Protein AF-A0A2H5W3X8-F1 (afdb_monomer_lite)

Foldseek 3Di:
DKKFWFDDDLDIFIWAFPDDDPFWTFTAGPVRDTDTGGPVRTPFMGDDDPVCVVPVRVVLVVLLQVLLVVDDLVVLLVQVVVVVDFKDALQRSLCSRVNDDDDRSSSSSVVVNVSVDPLQWDDDPRITTGDDPVSSVVVVVVVVVVVVLVVLLVVLLVLVVCCVVCLPDDADPVNLVSLVLVLCLLQVNHDPSSVVSVVSSLVVHVVSVVPVLLCLVSSVVVVVDVDSVRSLCSNLLADQDDDPVQQVLLQPQDFDDQDDPPDDDDDDDDDDDDPAFDDGAAADDAAKEAEAAPPDQQAFWIKGWDADPQRKIKIKIWGFQLCVSDPPPDPQLVQLLSNQFWFDFQEDIRFSGPCSRRRPRRGLDAQDKTWTFMWMWMAHNVGDTDDIDTDTHIYHNHYYHYLVRLLVLCVDPVDPCNVVSVSLLVVLVVLQVVLVVLLAADQDDWDKRWHWAPPVDPDIDIDIFIGDCLGSSNSSVVSVQQVVQLVLFVVCVVLVQFAWWKAWDAFPDDDDPVLSDDNDDAQQSSVVCVVRTGDIAIDRDADHRNNRSGRIGARQRRVRGGSSNSQSSQQVVCCVRPVDGPDDSVRNVVSRVSSVSSVVSSVVSNVLSLLLSVLVVLVPDDQPDKFKWFFNADDPPQKTWIQGPRSRQIAIERDPDDDDGRDIFIWGWADRDSSVSYIYIYGDD

Radius of gyration: 37.57 Å; chains: 1; bounding box: 79×75×115 Å

Structure (mmCIF, N/CA/C/O backbone):
data_AF-A0A2H5W3X8-F1
#
_entry.id   AF-A0A2H5W3X8-F1
#
loop_
_atom_site.group_PDB
_atom_site.id
_atom_site.type_symbol
_atom_site.label_atom_id
_atom_site.label_alt_id
_atom_site.label_comp_id
_atom_site.label_asym_id
_atom_site.label_entity_id
_atom_site.label_seq_id
_atom_site.pdbx_PDB_ins_code
_atom_site.Cartn_x
_atom_site.Cartn_y
_atom_site.Cartn_z
_atom_site.occupancy
_atom_site.B_iso_or_equiv
_atom_site.auth_seq_id
_atom_site.auth_comp_id
_atom_site.auth_asym_id
_atom_site.auth_atom_id
_atom_site.pdbx_PDB_model_num
ATOM 1 N N . MET A 1 1 ? 32.406 -34.752 -63.158 1.00 73.56 1 MET A N 1
ATOM 2 C CA . MET A 1 1 ? 31.761 -34.712 -61.824 1.00 73.56 1 MET A CA 1
ATOM 3 C C . MET A 1 1 ? 30.709 -33.617 -61.873 1.00 73.56 1 MET A C 1
ATOM 5 O O . MET A 1 1 ? 31.057 -32.550 -62.342 1.00 73.56 1 MET A O 1
ATOM 9 N N . LYS A 1 2 ? 29.441 -33.866 -61.524 1.00 84.44 2 LYS A N 1
ATOM 10 C CA . LYS A 1 2 ? 28.376 -32.844 -61.610 1.00 84.44 2 LYS A CA 1
ATOM 11 C C . LYS A 1 2 ? 28.097 -32.241 -60.235 1.00 84.44 2 LYS A C 1
ATOM 13 O O . LYS A 1 2 ? 28.105 -32.981 -59.254 1.00 84.44 2 LYS A O 1
ATOM 18 N N . VAL A 1 3 ? 27.820 -30.942 -60.177 1.00 87.56 3 VAL A N 1
ATOM 19 C CA . VAL A 1 3 ? 27.371 -30.236 -58.963 1.00 87.56 3 VAL A CA 1
ATOM 20 C C . VAL A 1 3 ? 25.860 -30.051 -59.043 1.00 87.56 3 VAL A C 1
ATOM 22 O O . VAL A 1 3 ? 25.324 -29.886 -60.132 1.00 87.56 3 VAL A O 1
ATOM 25 N N . VAL A 1 4 ? 25.160 -30.095 -57.917 1.00 89.56 4 VAL A N 1
ATOM 26 C CA . VAL A 1 4 ? 23.710 -29.914 -57.834 1.00 89.56 4 VAL A CA 1
ATOM 27 C C . VAL A 1 4 ? 23.324 -28.963 -56.712 1.00 89.56 4 VAL A C 1
ATOM 29 O O . VAL A 1 4 ? 23.934 -28.987 -55.642 1.00 89.56 4 VAL A O 1
ATOM 32 N N . LEU A 1 5 ? 22.281 -28.166 -56.953 1.00 90.12 5 LEU A N 1
ATOM 33 C CA . LEU A 1 5 ? 21.549 -27.443 -55.915 1.00 90.12 5 LEU A CA 1
ATOM 34 C C . LEU A 1 5 ? 20.302 -28.253 -55.553 1.00 90.12 5 LEU A C 1
ATOM 36 O O . LEU A 1 5 ? 19.504 -28.599 -56.425 1.00 90.12 5 LEU A O 1
ATOM 40 N N . LEU A 1 6 ? 20.155 -28.579 -54.277 1.00 89.31 6 LEU A N 1
ATOM 41 C CA . LEU A 1 6 ? 19.095 -29.422 -53.738 1.00 89.31 6 LEU A CA 1
ATOM 42 C C . LEU A 1 6 ? 18.159 -28.597 -52.859 1.00 89.31 6 LEU A C 1
ATOM 44 O O . LEU A 1 6 ? 18.605 -27.708 -52.136 1.00 89.31 6 LEU A O 1
ATOM 48 N N . GLU A 1 7 ? 16.879 -28.947 -52.868 1.00 84.19 7 GLU A N 1
ATOM 49 C CA . GLU A 1 7 ? 15.898 -28.439 -51.911 1.00 84.19 7 GLU A CA 1
ATOM 50 C C . GLU A 1 7 ? 15.984 -29.205 -50.576 1.00 84.19 7 GLU A C 1
ATOM 52 O O . GLU A 1 7 ? 15.977 -30.444 -50.553 1.00 84.19 7 GLU A O 1
ATOM 57 N N . ASP A 1 8 ? 16.042 -28.477 -49.456 1.00 79.62 8 ASP A N 1
ATOM 58 C CA . ASP A 1 8 ? 16.150 -29.031 -48.104 1.00 79.62 8 ASP A CA 1
ATOM 59 C C . ASP A 1 8 ? 15.217 -28.334 -47.101 1.00 79.62 8 ASP A C 1
ATOM 61 O O . ASP A 1 8 ? 15.595 -27.371 -46.431 1.00 79.62 8 ASP A O 1
ATOM 65 N N . ARG A 1 9 ? 13.997 -28.875 -46.973 1.00 71.56 9 ARG A N 1
ATOM 66 C CA . ARG A 1 9 ? 12.899 -28.386 -46.113 1.00 71.56 9 ARG A CA 1
ATOM 67 C C . ARG A 1 9 ? 12.532 -26.923 -46.386 1.00 71.56 9 ARG A C 1
ATOM 69 O O . ARG A 1 9 ? 11.615 -26.692 -47.156 1.00 71.56 9 ARG A O 1
ATOM 76 N N . ASP A 1 10 ? 13.272 -25.999 -45.777 1.00 62.72 10 ASP A N 1
ATOM 77 C CA . ASP A 1 10 ? 13.076 -24.544 -45.816 1.00 62.72 10 ASP A CA 1
ATOM 78 C C . ASP A 1 10 ? 14.327 -23.800 -46.336 1.00 62.72 10 ASP A C 1
ATOM 80 O O . ASP A 1 10 ? 14.417 -22.577 -46.257 1.00 62.72 10 ASP A O 1
ATOM 84 N N . SER A 1 11 ? 15.334 -24.527 -46.836 1.00 78.62 11 SER A N 1
ATOM 85 C CA . SER A 1 11 ? 16.571 -23.960 -47.385 1.00 78.62 11 SER A CA 1
ATOM 86 C C . SER A 1 11 ? 17.076 -24.752 -48.597 1.00 78.62 11 SER A C 1
ATOM 88 O O . SER A 1 11 ? 16.447 -25.713 -49.043 1.00 78.62 11 SER A O 1
ATOM 90 N N . VAL A 1 12 ? 18.210 -24.337 -49.160 1.00 88.19 12 VAL A N 1
ATOM 91 C CA . VAL A 1 12 ? 18.863 -25.004 -50.293 1.00 88.19 12 VAL A CA 1
ATOM 92 C C . VAL A 1 12 ? 20.240 -25.511 -49.886 1.00 88.19 12 VAL A C 1
ATOM 94 O O . VAL A 1 12 ? 20.897 -24.927 -49.025 1.00 88.19 12 VAL A O 1
ATOM 97 N N . ARG A 1 13 ? 20.697 -26.594 -50.516 1.00 89.12 13 ARG A N 1
ATOM 98 C CA . ARG A 1 13 ? 21.991 -27.218 -50.214 1.00 89.12 13 ARG A CA 1
ATOM 99 C C . ARG A 1 13 ? 22.762 -27.560 -51.482 1.00 89.12 13 ARG A C 1
ATOM 101 O O . ARG A 1 13 ? 22.189 -28.093 -52.428 1.00 89.12 13 ARG A O 1
ATOM 108 N N . TRP A 1 14 ? 24.070 -27.322 -51.475 1.00 90.50 14 TRP A N 1
ATOM 109 C CA . TRP A 1 14 ? 24.971 -27.702 -52.562 1.00 90.50 14 TRP A CA 1
ATOM 110 C C . TRP A 1 14 ? 25.561 -29.096 -52.348 1.00 90.50 14 TRP A C 1
ATOM 112 O O . TRP A 1 14 ? 25.943 -29.457 -51.233 1.00 90.50 14 TRP A O 1
ATOM 122 N N . ALA A 1 15 ? 25.663 -29.883 -53.417 1.00 89.75 15 ALA A N 1
ATOM 123 C CA . ALA A 1 15 ? 26.292 -31.198 -53.369 1.00 89.75 15 ALA A CA 1
ATOM 124 C C . ALA A 1 15 ? 26.899 -31.598 -54.720 1.00 89.75 15 ALA A C 1
ATOM 126 O O . ALA A 1 15 ? 26.578 -31.026 -55.756 1.00 89.75 15 ALA A O 1
ATOM 127 N N . VAL A 1 16 ? 27.760 -32.612 -54.730 1.00 89.50 16 VAL A N 1
ATOM 128 C CA . VAL A 1 16 ? 28.288 -33.248 -55.947 1.00 89.50 16 VAL A CA 1
ATOM 129 C C . VAL A 1 16 ? 27.665 -34.620 -56.141 1.00 89.50 16 VAL A C 1
ATOM 131 O O . VAL A 1 16 ? 27.498 -35.367 -55.181 1.00 89.50 16 VAL A O 1
ATOM 134 N N . ILE A 1 17 ? 27.331 -34.973 -57.380 1.00 88.81 17 ILE A N 1
ATOM 135 C CA . ILE A 1 17 ? 26.823 -36.305 -57.715 1.00 88.81 17 ILE A CA 1
ATOM 136 C C . ILE A 1 17 ? 27.997 -37.287 -57.730 1.00 88.81 17 ILE A C 1
ATOM 138 O O . ILE A 1 17 ? 28.931 -37.133 -58.520 1.00 88.81 17 ILE A O 1
ATOM 142 N N . LEU A 1 18 ? 27.914 -38.304 -56.873 1.00 86.25 18 LEU A N 1
ATOM 143 C CA . LEU A 1 18 ? 28.833 -39.439 -56.831 1.00 86.25 18 LEU A CA 1
ATOM 144 C C . LEU A 1 18 ? 28.324 -40.606 -57.681 1.00 86.25 18 LEU A C 1
ATOM 146 O O . LEU A 1 18 ? 29.087 -41.180 -58.450 1.00 86.25 18 LEU A O 1
ATOM 150 N N . GLU A 1 19 ? 27.035 -40.941 -57.561 1.00 84.12 19 GLU A N 1
ATOM 151 C CA . GLU A 1 19 ? 26.380 -41.986 -58.359 1.00 84.12 19 GLU A CA 1
ATOM 152 C C . GLU A 1 19 ? 25.007 -41.505 -58.842 1.00 84.12 19 GLU A C 1
ATOM 154 O O . GLU A 1 19 ? 24.223 -40.937 -58.073 1.00 84.12 19 GLU A O 1
ATOM 159 N N . ASP A 1 20 ? 24.715 -41.755 -60.120 1.00 84.06 20 ASP A N 1
ATOM 160 C CA . ASP A 1 20 ? 23.470 -41.369 -60.781 1.00 84.06 20 ASP A CA 1
ATOM 161 C C . ASP A 1 20 ? 22.619 -42.620 -61.084 1.00 84.06 20 ASP A C 1
ATOM 163 O O . ASP A 1 20 ? 22.972 -43.432 -61.941 1.00 84.06 20 ASP A O 1
ATOM 167 N N . SER A 1 21 ? 21.505 -42.792 -60.360 1.00 80.25 21 SER A N 1
ATOM 168 C CA . SER A 1 21 ? 20.506 -43.838 -60.623 1.00 80.25 21 SER A CA 1
ATOM 169 C C . SER A 1 21 ? 19.179 -43.227 -61.094 1.00 80.25 21 SER A C 1
ATOM 171 O O . SER A 1 21 ? 18.899 -42.050 -60.859 1.00 80.25 21 SER A O 1
ATOM 173 N N . ARG A 1 22 ? 18.320 -44.034 -61.740 1.00 75.31 22 ARG A N 1
ATOM 174 C CA . ARG A 1 22 ? 17.067 -43.549 -62.360 1.00 75.31 22 ARG A CA 1
ATOM 175 C C . ARG A 1 22 ? 16.151 -42.772 -61.402 1.00 75.31 22 ARG A C 1
ATOM 177 O O . ARG A 1 22 ? 15.525 -41.816 -61.844 1.00 75.31 22 ARG A O 1
ATOM 184 N N . GLU A 1 23 ? 16.085 -43.138 -60.119 1.00 81.19 23 GLU A N 1
ATOM 185 C CA . GLU A 1 23 ? 15.163 -42.507 -59.152 1.00 81.19 23 GLU A CA 1
ATOM 186 C C . GLU A 1 23 ? 15.851 -41.731 -58.016 1.00 81.19 23 GLU A C 1
ATOM 188 O O . GLU A 1 23 ? 15.249 -40.831 -57.418 1.00 81.19 23 GLU A O 1
ATOM 193 N N . LYS A 1 24 ? 17.109 -42.054 -57.696 1.00 87.38 24 LYS A N 1
ATOM 194 C CA . LYS A 1 24 ? 17.864 -41.440 -56.593 1.00 87.38 24 LYS A CA 1
ATOM 195 C C . LYS A 1 24 ? 19.296 -41.123 -57.014 1.00 87.38 24 LYS A C 1
ATOM 197 O O . LYS A 1 24 ? 19.907 -41.870 -57.772 1.00 87.38 24 LYS A O 1
ATOM 202 N N . LEU A 1 25 ? 19.852 -40.053 -56.473 1.00 86.81 25 LEU A N 1
ATOM 203 C CA . LEU A 1 25 ? 21.252 -39.688 -56.642 1.00 86.81 25 LEU A CA 1
ATOM 204 C C . LEU A 1 25 ? 21.985 -39.930 -55.329 1.00 86.81 25 LEU A C 1
ATOM 206 O O . LEU A 1 25 ? 21.482 -39.553 -54.268 1.00 86.81 25 LEU A O 1
ATOM 210 N N . ARG A 1 26 ? 23.172 -40.530 -55.391 1.00 89.38 26 ARG A N 1
ATOM 211 C CA . ARG A 1 26 ? 24.108 -40.504 -54.268 1.00 89.38 26 ARG A CA 1
ATOM 212 C C . ARG A 1 26 ? 24.925 -39.236 -54.407 1.00 89.38 26 ARG A C 1
ATOM 214 O O . ARG A 1 26 ? 25.676 -39.088 -55.369 1.00 89.38 26 ARG A O 1
ATOM 221 N N . VAL A 1 27 ? 24.750 -38.321 -53.469 1.00 90.44 27 VAL A N 1
ATOM 222 C CA . VAL A 1 27 ? 25.400 -37.011 -53.484 1.00 90.44 27 VAL A CA 1
ATOM 223 C C . VAL A 1 27 ? 26.320 -36.863 -52.282 1.00 90.44 27 VAL A C 1
ATOM 225 O O . VAL A 1 27 ? 26.092 -37.508 -51.259 1.00 90.44 27 VAL A O 1
ATOM 228 N N . GLN A 1 28 ? 27.343 -36.023 -52.403 1.00 89.69 28 GLN A N 1
ATOM 229 C CA . GLN A 1 28 ? 28.211 -35.616 -51.301 1.00 89.69 28 GLN A CA 1
ATOM 230 C C . GLN A 1 28 ? 28.112 -34.109 -51.098 1.00 89.69 28 GLN A C 1
ATOM 232 O O . GLN A 1 28 ? 28.288 -33.357 -52.053 1.00 89.69 28 GLN A O 1
ATOM 237 N N . ASP A 1 29 ? 27.809 -33.671 -49.882 1.00 86.19 29 ASP A N 1
ATOM 238 C CA . ASP A 1 29 ? 27.716 -32.248 -49.562 1.00 86.19 29 ASP A CA 1
ATOM 239 C C . ASP A 1 29 ? 29.088 -31.603 -49.294 1.00 86.19 29 ASP A C 1
ATOM 241 O O . ASP A 1 29 ? 30.136 -32.255 -49.298 1.00 86.19 29 ASP A O 1
ATOM 245 N N . GLU A 1 30 ? 29.070 -30.295 -49.050 1.00 81.50 30 GLU A N 1
ATOM 246 C CA . GLU A 1 30 ? 30.238 -29.462 -48.731 1.00 81.50 30 GLU A CA 1
ATOM 247 C C . GLU A 1 30 ? 31.017 -29.906 -47.477 1.00 81.50 30 GLU A C 1
ATOM 249 O O . GLU A 1 30 ? 32.191 -29.575 -47.329 1.00 81.50 30 GLU A O 1
ATOM 254 N N . ARG A 1 31 ? 30.397 -30.689 -46.583 1.00 81.19 31 ARG A N 1
ATOM 255 C CA . ARG A 1 31 ? 31.027 -31.235 -45.366 1.00 81.19 31 ARG A CA 1
ATOM 256 C C . ARG A 1 31 ? 31.573 -32.646 -45.585 1.00 81.19 31 ARG A C 1
ATOM 258 O O . ARG A 1 31 ? 32.038 -33.282 -44.640 1.00 81.19 31 ARG A O 1
ATOM 265 N N . GLY A 1 32 ? 31.492 -33.148 -46.816 1.00 80.38 32 GLY A N 1
ATOM 266 C CA . GLY A 1 32 ? 31.902 -34.492 -47.190 1.00 80.38 32 GLY A CA 1
ATOM 267 C C . GLY A 1 32 ? 30.898 -35.584 -46.817 1.00 80.38 32 GLY A C 1
ATOM 268 O O . GLY A 1 32 ? 31.224 -36.765 -46.946 1.00 80.38 32 GLY A O 1
ATOM 269 N N . GLN A 1 33 ? 29.686 -35.236 -46.372 1.00 84.06 33 GLN A N 1
ATOM 270 C CA . GLN A 1 33 ? 28.675 -36.226 -46.007 1.00 84.06 33 GLN A CA 1
ATOM 271 C C . GLN A 1 33 ? 27.969 -36.756 -47.249 1.00 84.06 33 GLN A C 1
ATOM 273 O O . GLN A 1 33 ? 27.553 -35.991 -48.116 1.00 84.06 33 GLN A O 1
ATOM 278 N N . GLN A 1 34 ? 27.811 -38.079 -47.321 1.00 90.50 34 GLN A N 1
ATOM 279 C CA . GLN A 1 34 ? 27.170 -38.747 -48.449 1.00 90.50 34 GLN A CA 1
ATOM 280 C C . GLN A 1 34 ? 25.744 -39.170 -48.106 1.00 90.50 34 GLN A C 1
ATOM 282 O O . GLN A 1 34 ? 25.503 -39.774 -47.061 1.00 90.50 34 GLN A O 1
ATOM 287 N N . ALA A 1 35 ? 24.805 -38.905 -49.009 1.00 89.12 35 ALA A N 1
ATOM 288 C CA . ALA A 1 35 ? 23.408 -39.275 -48.832 1.00 89.12 35 ALA A CA 1
ATOM 289 C C . ALA A 1 35 ? 22.754 -39.680 -50.155 1.00 89.12 35 ALA A C 1
ATOM 291 O O . ALA A 1 35 ? 23.120 -39.202 -51.229 1.00 89.12 35 ALA A O 1
ATOM 292 N N . TRP A 1 36 ? 21.743 -40.545 -50.064 1.00 88.75 36 TRP A N 1
ATOM 293 C CA . TRP A 1 36 ? 20.849 -40.843 -51.179 1.00 88.75 36 TRP A CA 1
ATOM 294 C C . TRP A 1 36 ? 19.679 -39.861 -51.180 1.00 88.75 36 TRP A C 1
ATOM 296 O O . TRP A 1 36 ? 18.859 -39.866 -50.261 1.00 88.75 36 TRP A O 1
ATOM 306 N N . VAL A 1 37 ? 19.577 -39.049 -52.228 1.00 87.56 37 VAL A N 1
ATOM 307 C CA . VAL A 1 37 ? 18.541 -38.023 -52.382 1.00 87.56 37 VAL A CA 1
ATOM 308 C C . VAL A 1 37 ? 17.647 -38.378 -53.577 1.00 87.56 37 VAL A C 1
ATOM 310 O O . VAL A 1 37 ? 18.164 -38.719 -54.642 1.00 87.56 37 VAL A O 1
ATOM 313 N N . PRO A 1 38 ? 16.305 -38.343 -53.446 1.00 88.75 38 PRO A N 1
ATOM 314 C CA . PRO A 1 38 ? 15.405 -38.527 -54.583 1.00 88.75 38 PRO A CA 1
ATOM 315 C C . PRO A 1 38 ? 15.687 -37.500 -55.678 1.00 88.75 38 PRO A C 1
ATOM 317 O O . PRO A 1 38 ? 15.801 -36.313 -55.377 1.00 88.75 38 PRO A O 1
ATOM 320 N N . ARG A 1 39 ? 15.722 -37.926 -56.945 1.00 85.06 39 ARG A N 1
ATOM 321 C CA . ARG A 1 39 ? 16.065 -37.028 -58.061 1.00 85.06 39 ARG A CA 1
ATOM 322 C C . ARG A 1 39 ? 15.137 -35.809 -58.162 1.00 85.06 39 ARG A C 1
ATOM 324 O O . ARG A 1 39 ? 15.578 -34.734 -58.534 1.00 85.06 39 ARG A O 1
ATOM 331 N N . LYS A 1 40 ? 13.881 -35.950 -57.722 1.00 84.81 40 LYS A N 1
ATOM 332 C CA . LYS A 1 40 ? 12.885 -34.866 -57.638 1.00 84.81 40 LYS A CA 1
ATOM 333 C C . LYS A 1 40 ? 13.244 -33.696 -56.706 1.00 84.81 40 LYS A C 1
ATOM 335 O O . LYS A 1 40 ? 12.564 -32.686 -56.762 1.00 84.81 40 LYS A O 1
ATOM 340 N N . ARG A 1 41 ? 14.242 -33.839 -55.822 1.00 86.56 41 ARG A N 1
ATOM 341 C CA . ARG A 1 41 ? 14.723 -32.753 -54.940 1.00 86.56 41 ARG A CA 1
ATOM 342 C C . ARG A 1 41 ? 15.870 -31.944 -55.545 1.00 86.56 41 ARG A C 1
ATOM 344 O O . ARG A 1 41 ? 16.370 -31.025 -54.904 1.00 86.56 41 ARG A O 1
ATOM 351 N N . VAL A 1 42 ? 16.334 -32.318 -56.734 1.00 88.12 42 VAL A N 1
ATOM 352 C CA . VAL A 1 42 ? 17.354 -31.567 -57.462 1.00 88.12 42 VAL A CA 1
ATOM 353 C C . VAL A 1 42 ? 16.683 -30.381 -58.135 1.00 88.12 42 VAL A C 1
ATOM 355 O O . VAL A 1 42 ? 15.843 -30.572 -59.009 1.00 88.12 42 VAL A O 1
ATOM 358 N N . LEU A 1 43 ? 17.068 -29.174 -57.727 1.00 87.38 43 LEU A N 1
ATOM 359 C CA . LEU A 1 43 ? 16.595 -27.928 -58.323 1.00 87.38 43 LEU A CA 1
ATOM 360 C C . LEU A 1 43 ? 17.379 -27.620 -59.606 1.00 87.38 43 LEU A C 1
ATOM 362 O O . LEU A 1 43 ? 16.782 -27.344 -60.644 1.00 87.38 43 LEU A O 1
ATOM 366 N N . PHE A 1 44 ? 18.714 -27.728 -59.554 1.00 90.31 44 PHE A N 1
ATOM 367 C CA . PHE A 1 44 ? 19.606 -27.433 -60.685 1.00 90.31 44 PHE A CA 1
ATOM 368 C C . PHE A 1 44 ? 20.813 -28.383 -60.717 1.00 90.31 44 PHE A C 1
ATOM 370 O O . PHE A 1 44 ? 21.339 -28.741 -59.663 1.00 90.31 44 PHE A O 1
ATOM 377 N N . GLU A 1 45 ? 21.262 -28.774 -61.917 1.00 89.25 45 GLU A N 1
ATOM 378 C CA . GLU A 1 45 ? 22.511 -29.520 -62.151 1.00 89.25 45 GLU A CA 1
ATOM 379 C C . GLU A 1 45 ? 23.507 -28.650 -62.938 1.00 89.25 45 GLU A C 1
ATOM 381 O O . GLU A 1 45 ? 23.135 -28.019 -63.927 1.00 89.25 45 GLU A O 1
ATOM 386 N N . PHE A 1 46 ? 24.781 -28.681 -62.551 1.00 88.88 46 PHE A N 1
ATOM 387 C CA . PHE A 1 46 ? 25.871 -27.912 -63.149 1.00 88.88 46 PHE A CA 1
ATOM 388 C C . PHE A 1 46 ? 27.028 -28.828 -63.546 1.00 88.88 46 PHE A C 1
ATOM 390 O O . PHE A 1 46 ? 27.322 -29.826 -62.873 1.00 88.88 46 PHE A O 1
ATOM 397 N N . GLN A 1 47 ? 27.712 -28.467 -64.630 1.00 84.69 47 GLN A N 1
ATOM 398 C CA . GLN A 1 47 ? 28.952 -29.110 -65.054 1.00 84.69 47 GLN A CA 1
ATOM 399 C C . GLN A 1 47 ? 30.125 -28.163 -64.764 1.00 84.69 47 GLN A C 1
ATOM 401 O O . GLN A 1 47 ? 30.241 -27.141 -65.439 1.00 84.69 47 GLN A O 1
ATOM 406 N N . PRO A 1 48 ? 30.972 -28.470 -63.765 1.00 75.81 48 PRO A N 1
ATOM 407 C CA . PRO A 1 48 ? 32.229 -27.765 -63.550 1.00 75.81 48 PRO A CA 1
ATOM 408 C C . PRO A 1 48 ? 33.117 -27.876 -64.790 1.00 75.81 48 PRO A C 1
ATOM 410 O O . PRO A 1 48 ? 33.161 -28.926 -65.437 1.00 75.81 48 PRO A O 1
ATOM 413 N N . THR A 1 49 ? 33.834 -26.806 -65.104 1.00 74.75 49 THR A N 1
ATOM 414 C CA . THR A 1 49 ? 34.878 -26.799 -66.134 1.00 74.75 49 THR A CA 1
ATOM 415 C C . THR A 1 49 ? 36.115 -27.567 -65.664 1.00 74.75 49 THR A C 1
ATOM 417 O O . THR A 1 49 ? 36.306 -27.795 -64.468 1.00 74.75 49 THR A O 1
ATOM 420 N N . ASP A 1 50 ? 37.002 -27.942 -66.592 1.00 62.19 50 ASP A N 1
ATOM 421 C CA . ASP A 1 50 ? 38.216 -28.705 -66.261 1.00 62.19 50 ASP A CA 1
ATOM 422 C C . ASP A 1 50 ? 39.091 -27.999 -65.202 1.00 62.19 50 ASP A C 1
ATOM 424 O O . ASP A 1 50 ? 39.683 -28.662 -64.347 1.00 62.19 50 ASP A O 1
ATOM 428 N N . LEU A 1 51 ? 39.090 -26.659 -65.192 1.00 61.19 51 LEU A N 1
ATOM 429 C CA . LEU A 1 51 ? 39.792 -25.796 -64.230 1.00 61.19 51 LEU A CA 1
ATOM 430 C C . LEU A 1 51 ? 39.193 -25.817 -62.807 1.00 61.19 51 LEU A C 1
ATOM 432 O O . LEU A 1 51 ? 39.882 -25.463 -61.854 1.00 61.19 51 LEU A O 1
ATOM 436 N N . GLU A 1 52 ? 37.938 -26.243 -62.642 1.00 62.97 52 GLU A N 1
ATOM 437 C CA . GLU A 1 52 ? 37.169 -26.188 -61.383 1.00 62.97 52 GLU A CA 1
ATOM 438 C C . GLU A 1 52 ? 37.119 -27.546 -60.650 1.00 62.97 52 GLU A C 1
ATOM 440 O O . GLU A 1 52 ? 36.538 -27.672 -59.570 1.00 62.97 52 GLU A O 1
ATOM 445 N N . SER A 1 53 ? 37.752 -28.579 -61.215 1.00 65.00 53 SER A N 1
ATOM 446 C CA . SER A 1 53 ? 37.634 -29.981 -60.780 1.00 65.00 53 SER A CA 1
ATOM 447 C C . SER A 1 53 ? 38.167 -30.274 -59.370 1.00 65.00 53 SER A C 1
ATOM 449 O O . SER A 1 53 ? 37.811 -31.299 -58.789 1.00 65.00 53 SER A O 1
ATOM 451 N N . SER A 1 54 ? 39.018 -29.407 -58.810 1.00 69.25 54 SER A N 1
ATOM 452 C CA . SER A 1 54 ? 39.615 -29.578 -57.476 1.00 69.25 54 SER A CA 1
ATOM 453 C C . SER A 1 54 ? 38.699 -29.137 -56.326 1.00 69.25 54 SER A C 1
ATOM 455 O O . SER A 1 54 ? 38.805 -29.688 -55.233 1.00 69.25 54 SER A O 1
ATOM 457 N N . ALA A 1 55 ? 37.789 -28.186 -56.568 1.00 78.62 55 ALA A N 1
ATOM 458 C CA . ALA A 1 55 ? 36.814 -27.680 -55.595 1.00 78.62 55 ALA A CA 1
ATOM 459 C C . ALA A 1 55 ? 35.482 -27.323 -56.293 1.00 78.62 55 ALA A C 1
ATOM 461 O O . ALA A 1 55 ? 35.077 -26.158 -56.337 1.00 78.62 55 ALA A O 1
ATOM 462 N N . PRO A 1 56 ? 34.785 -28.322 -56.865 1.00 81.12 56 PRO A N 1
ATOM 463 C CA . PRO A 1 56 ? 33.697 -28.081 -57.812 1.00 81.12 56 PRO A CA 1
ATOM 464 C C . PRO A 1 56 ? 32.475 -27.394 -57.182 1.00 81.12 56 PRO A C 1
ATOM 466 O O . PRO A 1 56 ? 31.813 -26.610 -57.855 1.00 81.12 56 PRO A O 1
ATOM 469 N N . ILE A 1 57 ? 32.181 -27.641 -55.897 1.00 85.44 57 ILE A N 1
ATOM 470 C CA . ILE A 1 57 ? 31.058 -26.993 -55.194 1.00 85.44 57 ILE A CA 1
ATOM 471 C C . ILE A 1 57 ? 31.318 -25.496 -55.009 1.00 85.44 57 ILE A C 1
ATOM 473 O O . ILE A 1 57 ? 30.476 -24.686 -55.385 1.00 85.44 57 ILE A O 1
ATOM 477 N N . ASP A 1 58 ? 32.476 -25.130 -54.454 1.00 85.06 58 ASP A N 1
ATOM 478 C CA . ASP A 1 58 ? 32.791 -23.737 -54.124 1.00 85.06 58 ASP A CA 1
ATOM 479 C C . ASP A 1 58 ? 32.880 -22.859 -55.377 1.00 85.06 58 ASP A C 1
ATOM 481 O O . ASP A 1 58 ? 32.399 -21.726 -55.363 1.00 85.06 58 ASP A O 1
ATOM 485 N N . ALA A 1 59 ? 33.443 -23.392 -56.467 1.00 84.88 59 ALA A N 1
ATOM 486 C CA . ALA A 1 59 ? 33.548 -22.685 -57.740 1.00 84.88 59 ALA A CA 1
ATOM 487 C C . ALA A 1 59 ? 32.168 -22.382 -58.349 1.00 84.88 59 ALA A C 1
ATOM 489 O O . ALA A 1 59 ? 31.866 -21.231 -58.669 1.00 84.88 59 ALA A O 1
ATOM 490 N N . VAL A 1 60 ? 31.301 -23.399 -58.451 1.00 85.94 60 VAL A N 1
ATOM 491 C CA . VAL A 1 60 ? 29.947 -23.235 -59.001 1.00 85.94 60 VAL A CA 1
ATOM 492 C C . VAL A 1 60 ? 29.092 -22.346 -58.097 1.00 85.94 60 VAL A C 1
ATOM 494 O O . VAL A 1 60 ? 28.406 -21.460 -58.605 1.00 85.94 60 VAL A O 1
ATOM 497 N N . ARG A 1 61 ? 29.159 -22.533 -56.770 1.00 89.62 61 ARG A N 1
ATOM 498 C CA . ARG A 1 61 ? 28.426 -21.706 -55.802 1.00 89.62 61 ARG A CA 1
ATOM 499 C C . ARG A 1 61 ? 28.816 -20.240 -55.930 1.00 89.62 61 ARG A C 1
ATOM 501 O O . ARG A 1 61 ? 27.927 -19.416 -56.096 1.00 89.62 61 ARG A O 1
ATOM 508 N N . ARG A 1 62 ? 30.118 -19.926 -55.916 1.00 87.88 62 ARG A N 1
ATOM 509 C CA . ARG A 1 62 ? 30.603 -18.546 -56.052 1.00 87.88 62 ARG A CA 1
ATOM 510 C C . ARG A 1 62 ? 30.060 -17.897 -57.324 1.00 87.88 62 ARG A C 1
ATOM 512 O O . ARG A 1 62 ? 29.514 -16.809 -57.242 1.00 87.88 62 ARG A O 1
ATOM 519 N N . ARG A 1 63 ? 30.134 -18.581 -58.470 1.00 89.56 63 ARG A N 1
ATOM 520 C CA . ARG A 1 63 ? 29.633 -18.049 -59.747 1.00 89.56 63 ARG A CA 1
ATOM 521 C C . ARG A 1 63 ? 28.124 -17.788 -59.726 1.00 89.56 63 ARG A C 1
ATOM 523 O O . ARG A 1 63 ? 27.671 -16.777 -60.246 1.00 89.56 63 ARG A O 1
ATOM 530 N N . VAL A 1 64 ? 27.342 -18.694 -59.137 1.00 90.81 64 VAL A N 1
ATOM 531 C CA . VAL A 1 64 ? 25.885 -18.525 -59.006 1.00 90.81 64 VAL A CA 1
ATOM 532 C C . VAL A 1 64 ? 25.536 -17.413 -58.013 1.00 90.81 64 VAL A C 1
ATOM 534 O O . VAL A 1 64 ? 24.603 -16.659 -58.262 1.00 90.81 64 VAL A O 1
ATOM 537 N N . GLU A 1 65 ? 26.274 -17.281 -56.912 1.00 90.25 65 GLU A N 1
ATOM 538 C CA . GLU A 1 65 ? 26.086 -16.215 -55.921 1.00 90.25 65 GLU A CA 1
ATOM 539 C C . GLU A 1 65 ? 26.495 -14.837 -56.463 1.00 90.25 65 GLU A C 1
ATOM 541 O O . GLU A 1 65 ? 25.784 -13.867 -56.218 1.00 90.25 65 GLU A O 1
ATOM 546 N N . GLU A 1 66 ? 27.581 -14.751 -57.234 1.00 91.56 66 GLU A N 1
ATOM 547 C CA . GLU A 1 66 ? 27.992 -13.541 -57.962 1.00 91.56 66 GLU A CA 1
ATOM 548 C C . GLU A 1 66 ? 26.911 -13.135 -58.972 1.00 91.56 66 GLU A C 1
ATOM 550 O O . GLU A 1 66 ? 26.404 -12.018 -58.912 1.00 91.56 66 GLU A O 1
ATOM 555 N N . LEU A 1 67 ? 26.450 -14.074 -59.810 1.00 91.81 67 LEU A N 1
ATOM 556 C CA . LEU A 1 67 ? 25.333 -13.829 -60.729 1.00 91.81 67 LEU A CA 1
ATOM 557 C C . LEU A 1 67 ? 24.061 -13.399 -59.992 1.00 91.81 67 LEU A C 1
ATOM 559 O O . LEU A 1 67 ? 23.345 -12.529 -60.471 1.00 91.81 67 LEU A O 1
ATOM 563 N N . ALA A 1 68 ? 23.763 -13.985 -58.830 1.00 91.44 68 ALA A N 1
ATOM 564 C CA . ALA A 1 68 ? 22.594 -13.622 -58.036 1.00 91.44 68 ALA A CA 1
ATOM 565 C C . ALA A 1 68 ? 22.670 -12.176 -57.521 1.00 91.44 68 ALA A C 1
ATOM 567 O O . ALA A 1 68 ? 21.645 -11.491 -57.493 1.00 91.44 68 ALA A O 1
ATOM 568 N N . GLN A 1 69 ? 23.857 -11.702 -57.128 1.00 90.19 69 GLN A N 1
ATOM 569 C CA . GLN A 1 69 ? 24.071 -10.316 -56.694 1.00 90.19 69 GLN A CA 1
ATOM 570 C C . GLN A 1 69 ? 23.834 -9.310 -57.829 1.00 90.19 69 GLN A C 1
ATOM 572 O O . GLN A 1 69 ? 23.325 -8.222 -57.562 1.00 90.19 69 GLN A O 1
ATOM 577 N N . ASP A 1 70 ? 24.115 -9.703 -59.073 1.00 90.44 70 ASP A N 1
ATOM 578 C CA . ASP A 1 70 ? 23.941 -8.867 -60.267 1.00 90.44 70 ASP A CA 1
ATOM 579 C C . ASP A 1 70 ? 22.492 -8.832 -60.802 1.00 90.44 70 ASP A C 1
ATOM 581 O O . ASP A 1 70 ? 22.1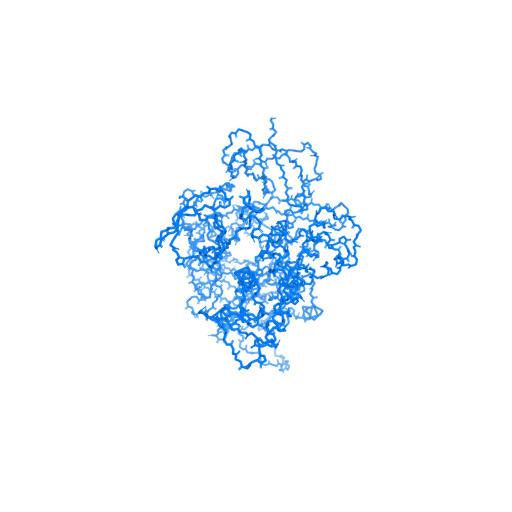84 -8.068 -61.721 1.00 90.44 70 ASP A O 1
ATOM 585 N N . ILE A 1 71 ? 21.571 -9.639 -60.254 1.00 93.25 71 ILE A N 1
ATOM 586 C CA . ILE A 1 71 ? 20.159 -9.627 -60.671 1.00 93.25 71 ILE A CA 1
ATOM 587 C C . ILE A 1 71 ? 19.426 -8.412 -60.086 1.00 93.25 71 ILE A C 1
ATOM 589 O O . ILE A 1 71 ? 19.203 -8.311 -58.872 1.00 93.25 71 ILE A O 1
ATOM 593 N N . ASP A 1 72 ? 18.941 -7.551 -60.982 1.00 91.56 72 ASP A N 1
ATOM 594 C CA . ASP A 1 72 ? 18.054 -6.434 -60.683 1.00 91.56 72 ASP A CA 1
ATOM 595 C C . ASP A 1 72 ? 16.596 -6.911 -60.570 1.00 91.56 72 ASP A C 1
ATOM 597 O O . ASP A 1 72 ? 15.841 -7.024 -61.543 1.00 91.56 72 ASP A O 1
ATOM 601 N N . MET A 1 73 ? 16.184 -7.183 -59.332 1.00 92.75 73 MET A N 1
ATOM 602 C CA . MET A 1 73 ? 14.813 -7.585 -59.013 1.00 92.75 73 MET A CA 1
ATOM 603 C C . MET A 1 73 ? 13.783 -6.475 -59.273 1.00 92.75 73 MET A C 1
ATOM 605 O O . MET A 1 73 ? 12.607 -6.787 -59.473 1.00 92.75 73 MET A O 1
ATOM 609 N N . ALA A 1 74 ? 14.198 -5.203 -59.299 1.00 90.38 74 ALA A N 1
ATOM 610 C CA . ALA A 1 74 ? 13.321 -4.083 -59.620 1.00 90.38 74 ALA A CA 1
ATOM 611 C C . ALA A 1 74 ? 12.973 -4.075 -61.108 1.00 90.38 74 ALA A C 1
ATOM 613 O O . ALA A 1 74 ? 11.797 -3.958 -61.457 1.00 90.38 74 ALA A O 1
ATOM 614 N N . LEU A 1 75 ? 13.980 -4.274 -61.964 1.00 91.56 75 LEU A N 1
ATOM 615 C CA . LEU A 1 75 ? 13.790 -4.437 -63.402 1.00 91.56 75 LEU A CA 1
ATOM 616 C C . LEU A 1 75 ? 12.892 -5.642 -63.701 1.00 91.56 75 LEU A C 1
ATOM 618 O O . LEU A 1 75 ? 11.917 -5.511 -64.438 1.00 91.56 75 LEU A O 1
ATOM 622 N N . LEU A 1 76 ? 13.169 -6.797 -63.085 1.00 93.06 76 LEU A N 1
ATOM 623 C CA . LEU A 1 76 ? 12.346 -7.995 -63.266 1.00 93.06 76 LEU A CA 1
ATOM 624 C C . LEU A 1 76 ? 10.892 -7.773 -62.823 1.00 93.06 76 LEU A C 1
ATOM 626 O O . LEU A 1 76 ? 9.967 -8.195 -63.514 1.00 93.06 76 LEU A O 1
ATOM 630 N N . GLY A 1 77 ? 10.683 -7.102 -61.688 1.00 90.38 77 GLY A N 1
ATOM 631 C CA . GLY A 1 77 ? 9.351 -6.741 -61.203 1.00 90.38 77 GLY A CA 1
ATOM 632 C C . GLY A 1 77 ? 8.602 -5.808 -62.158 1.00 90.38 77 GLY A C 1
ATOM 633 O O . GLY A 1 77 ? 7.428 -6.043 -62.433 1.00 90.38 77 GLY A O 1
ATOM 634 N N . ALA A 1 78 ? 9.278 -4.790 -62.702 1.00 89.25 78 ALA A N 1
ATOM 635 C CA . ALA A 1 78 ? 8.693 -3.847 -63.656 1.00 89.25 78 ALA A CA 1
ATOM 636 C C . ALA A 1 78 ? 8.280 -4.539 -64.964 1.00 89.25 78 ALA A C 1
ATOM 638 O O . ALA A 1 78 ? 7.129 -4.415 -65.379 1.00 89.25 78 ALA A O 1
ATOM 639 N N . LEU A 1 79 ? 9.176 -5.344 -65.548 1.00 90.75 79 LEU A N 1
ATOM 640 C CA . LEU A 1 79 ? 8.891 -6.128 -66.754 1.00 90.75 79 LEU A CA 1
ATOM 641 C C . LEU A 1 79 ? 7.714 -7.091 -66.536 1.00 90.75 79 LEU A C 1
ATOM 643 O O . LEU A 1 79 ? 6.827 -7.206 -67.378 1.00 90.75 79 LEU A O 1
ATOM 647 N N . ALA A 1 80 ? 7.681 -7.767 -65.383 1.00 90.38 80 ALA A N 1
ATOM 648 C CA . ALA A 1 80 ? 6.616 -8.708 -65.052 1.00 90.38 80 ALA A CA 1
ATOM 649 C C . ALA A 1 80 ? 5.256 -8.014 -64.845 1.00 90.38 80 ALA A C 1
ATOM 651 O O . ALA A 1 80 ? 4.210 -8.612 -65.099 1.00 90.38 80 ALA A O 1
ATOM 652 N N . TRP A 1 81 ? 5.256 -6.761 -64.384 1.00 90.00 81 TRP A N 1
ATOM 653 C CA . TRP A 1 81 ? 4.041 -5.968 -64.203 1.00 90.00 81 TRP A CA 1
ATOM 654 C C . TRP A 1 81 ? 3.511 -5.382 -65.521 1.00 90.00 81 TRP A C 1
ATOM 656 O O . TRP A 1 81 ? 2.302 -5.417 -65.754 1.00 90.00 81 TRP A O 1
ATOM 666 N N . GLU A 1 82 ? 4.390 -4.885 -66.399 1.00 89.75 82 GLU A N 1
ATOM 667 C CA . GLU A 1 82 ? 4.019 -4.278 -67.692 1.00 89.75 82 GLU A CA 1
ATOM 668 C C . GLU A 1 82 ? 3.265 -5.241 -68.624 1.00 89.75 82 GLU A C 1
ATOM 670 O O . GLU A 1 82 ? 2.370 -4.827 -69.358 1.00 89.75 82 GLU A O 1
ATOM 675 N N . GLU A 1 83 ? 3.554 -6.537 -68.532 1.00 87.62 83 GLU A N 1
ATOM 676 C CA . GLU A 1 83 ? 2.868 -7.615 -69.262 1.00 87.62 83 GLU A CA 1
ATOM 677 C C . GLU A 1 83 ? 1.401 -7.826 -68.818 1.00 87.62 83 GLU A C 1
ATOM 679 O O . GLU A 1 83 ? 0.673 -8.634 -69.398 1.00 87.62 83 GLU A O 1
ATOM 684 N N . GLY A 1 84 ? 0.933 -7.116 -67.783 1.00 79.44 84 GLY A N 1
ATOM 685 C CA . GLY A 1 84 ? -0.480 -7.066 -67.394 1.00 79.44 84 GLY A CA 1
ATOM 686 C C . GLY A 1 84 ? -1.019 -8.341 -66.735 1.00 79.44 84 GLY A C 1
ATOM 687 O O . GLY A 1 84 ? -2.237 -8.526 -66.655 1.00 79.44 84 GLY A O 1
ATOM 688 N N . ARG A 1 85 ? -0.139 -9.230 -66.251 1.00 85.38 85 ARG A N 1
ATOM 689 C CA . ARG A 1 85 ? -0.494 -10.498 -65.589 1.00 85.38 85 ARG A CA 1
ATOM 690 C C . ARG A 1 85 ? 0.106 -10.597 -64.186 1.00 85.38 85 ARG A C 1
ATOM 692 O O . ARG A 1 85 ? 1.249 -10.222 -63.956 1.00 85.38 85 ARG A O 1
ATOM 699 N N . VAL A 1 86 ? -0.667 -11.143 -63.244 1.00 80.19 86 VAL A N 1
ATOM 700 C CA . VAL A 1 86 ? -0.310 -11.143 -61.810 1.00 80.19 86 VAL A CA 1
ATOM 701 C C . VAL A 1 86 ? 0.549 -12.346 -61.412 1.00 80.19 86 VAL A C 1
ATOM 703 O O . VAL A 1 86 ? 1.402 -12.208 -60.547 1.00 80.19 86 VAL A O 1
ATOM 706 N N . GLY A 1 87 ? 0.354 -13.517 -62.025 1.00 90.31 87 GLY A N 1
ATOM 707 C CA . GLY A 1 87 ? 1.049 -14.758 -61.659 1.00 90.31 87 GLY A CA 1
ATOM 708 C C . GLY A 1 87 ? 2.059 -15.211 -62.711 1.00 90.31 87 GLY A C 1
ATOM 709 O O . GLY A 1 87 ? 1.749 -15.223 -63.901 1.00 90.31 87 GLY A O 1
ATOM 710 N N . TRP A 1 88 ? 3.241 -15.622 -62.255 1.00 93.56 88 TRP A N 1
ATOM 711 C CA . TRP A 1 88 ? 4.357 -16.044 -63.097 1.00 93.56 88 TRP A CA 1
ATOM 712 C C . TRP A 1 88 ? 4.930 -17.377 -62.632 1.00 93.56 88 TRP A C 1
ATOM 714 O O . TRP A 1 88 ? 5.226 -17.551 -61.452 1.00 93.56 88 TRP A O 1
ATOM 724 N N . SER A 1 89 ? 5.145 -18.316 -63.547 1.00 93.12 89 SER A N 1
ATOM 725 C CA . SER A 1 89 ? 5.969 -19.486 -63.232 1.00 93.12 89 SER A CA 1
ATOM 726 C C . SER A 1 89 ? 7.449 -19.093 -63.142 1.00 93.12 89 SER A C 1
ATOM 728 O O . SER A 1 89 ? 7.898 -18.126 -63.763 1.00 93.12 89 SER A O 1
ATOM 730 N N . PHE A 1 90 ? 8.233 -19.871 -62.394 1.00 92.00 90 PHE A N 1
ATOM 731 C CA . PHE A 1 90 ? 9.682 -19.676 -62.293 1.00 92.00 90 PHE A CA 1
ATOM 732 C C . PHE A 1 90 ? 10.379 -19.659 -63.671 1.00 92.00 90 PHE A C 1
ATOM 734 O O . PHE A 1 90 ? 11.255 -18.830 -63.930 1.00 92.00 90 PHE A O 1
ATOM 741 N N . ASP A 1 91 ? 9.953 -20.539 -64.583 1.00 90.50 91 ASP A N 1
ATOM 742 C CA . ASP A 1 91 ? 10.499 -20.610 -65.943 1.00 90.50 91 ASP A CA 1
ATOM 743 C C . ASP A 1 91 ? 10.217 -19.346 -66.756 1.00 90.50 91 ASP A C 1
ATOM 745 O O . ASP A 1 91 ? 11.080 -18.893 -67.510 1.00 90.50 91 ASP A O 1
ATOM 749 N N . GLU A 1 92 ? 9.026 -18.771 -66.604 1.00 91.19 92 GLU A N 1
ATOM 750 C CA . GLU A 1 92 ? 8.655 -17.536 -67.290 1.00 91.19 92 GLU A CA 1
ATOM 751 C C . GLU A 1 92 ? 9.435 -16.339 -66.747 1.00 91.19 92 GLU A C 1
ATOM 753 O O . GLU A 1 92 ? 9.952 -15.572 -67.551 1.00 91.19 92 GLU A O 1
ATOM 758 N N . LEU A 1 93 ? 9.598 -16.210 -65.421 1.00 92.12 93 LEU A N 1
ATOM 759 C CA . LEU A 1 93 ? 10.427 -15.148 -64.828 1.00 92.12 93 LEU A CA 1
ATOM 760 C C . LEU A 1 93 ? 11.883 -15.244 -65.277 1.00 92.12 93 LEU A C 1
ATOM 762 O O . LEU A 1 93 ? 12.505 -14.233 -65.594 1.00 92.12 93 LEU A O 1
ATOM 766 N N . THR A 1 94 ? 12.420 -16.463 -65.358 1.00 92.25 94 THR A N 1
ATOM 767 C CA . THR A 1 94 ? 13.807 -16.630 -65.791 1.00 92.25 94 THR A CA 1
ATOM 768 C C . THR A 1 94 ? 13.989 -16.251 -67.257 1.00 92.25 94 THR A C 1
ATOM 770 O O . THR A 1 94 ? 14.969 -15.595 -67.604 1.00 92.25 94 THR A O 1
ATOM 773 N N . ARG A 1 95 ? 13.039 -16.622 -68.126 1.00 92.19 95 ARG A N 1
ATOM 774 C CA . ARG A 1 95 ? 13.083 -16.227 -69.541 1.00 92.19 95 ARG A CA 1
ATOM 775 C C . ARG A 1 95 ? 12.844 -14.738 -69.746 1.00 92.19 95 ARG A C 1
ATOM 777 O O . ARG A 1 95 ? 13.412 -14.167 -70.670 1.00 92.19 95 ARG A O 1
ATOM 784 N N . LEU A 1 96 ? 12.012 -14.130 -68.906 1.00 91.19 96 LEU A N 1
ATOM 785 C CA . LEU A 1 96 ? 11.753 -12.697 -68.938 1.00 91.19 96 LEU A CA 1
ATOM 786 C C . LEU A 1 96 ? 13.031 -11.899 -68.642 1.00 91.19 96 LEU A C 1
ATOM 788 O O . LEU A 1 96 ? 13.290 -10.913 -69.321 1.00 91.19 96 LEU A O 1
ATOM 792 N N . TYR A 1 97 ? 13.846 -12.349 -67.681 1.00 93.25 97 TYR A N 1
ATOM 793 C CA . TYR A 1 97 ? 15.082 -11.656 -67.301 1.00 93.25 97 TYR A CA 1
ATOM 794 C C . TYR A 1 97 ? 16.276 -11.965 -68.222 1.00 93.25 97 TYR A C 1
ATOM 796 O O . TYR A 1 97 ? 16.956 -11.056 -68.685 1.00 93.25 97 TYR A O 1
ATOM 804 N N . PHE A 1 98 ? 16.538 -13.247 -68.504 1.00 91.56 98 PHE A N 1
ATOM 805 C CA . PHE A 1 98 ? 17.750 -13.705 -69.210 1.00 91.56 98 PHE A CA 1
ATOM 806 C C . PHE A 1 98 ? 17.515 -14.058 -70.692 1.00 91.56 98 PHE A C 1
ATOM 808 O O . PHE A 1 98 ? 18.438 -14.441 -71.411 1.00 91.56 98 PHE A O 1
ATOM 815 N N . GLY A 1 99 ? 16.278 -13.951 -71.182 1.00 87.88 99 GLY A N 1
ATOM 816 C CA . GLY A 1 99 ? 15.916 -14.293 -72.556 1.00 87.88 99 GLY A CA 1
ATOM 817 C C . GLY A 1 99 ? 15.574 -15.779 -72.772 1.00 87.88 99 GLY A C 1
ATOM 818 O O . GLY A 1 99 ? 15.400 -16.553 -71.832 1.00 87.88 99 GLY A O 1
ATOM 819 N N . PRO A 1 100 ? 15.431 -16.235 -74.031 1.00 84.62 100 PRO A N 1
ATOM 820 C CA . PRO A 1 100 ? 14.734 -17.485 -74.361 1.00 84.62 100 PRO A CA 1
ATOM 821 C C . PRO A 1 100 ? 15.446 -18.781 -73.934 1.00 84.62 100 PRO A C 1
ATOM 823 O O . PRO A 1 100 ? 14.821 -19.845 -73.955 1.00 84.62 100 PRO A O 1
ATOM 826 N N . ARG A 1 101 ? 16.739 -18.734 -73.584 1.00 86.31 101 ARG A N 1
ATOM 827 C CA . ARG A 1 101 ? 17.546 -19.909 -73.207 1.00 86.31 101 ARG A CA 1
ATOM 828 C C . ARG A 1 101 ? 18.484 -19.585 -72.033 1.00 86.31 101 ARG A C 1
ATOM 830 O O . ARG A 1 101 ? 19.689 -19.502 -72.260 1.00 86.31 101 ARG A O 1
ATOM 837 N N . PRO A 1 102 ? 17.948 -19.410 -70.811 1.00 88.62 102 PRO A N 1
ATOM 838 C CA . PRO A 1 102 ? 18.771 -19.119 -69.646 1.00 88.62 102 PRO A CA 1
ATOM 839 C C . PRO A 1 102 ? 19.647 -20.319 -69.281 1.00 88.62 102 PRO A C 1
ATOM 841 O O . PRO A 1 102 ? 19.196 -21.472 -69.329 1.00 88.62 102 PRO A O 1
ATOM 844 N N . LEU A 1 103 ? 20.887 -20.045 -68.895 1.00 89.75 103 LEU A N 1
ATOM 845 C CA . LEU A 1 103 ? 21.830 -21.043 -68.410 1.00 89.75 103 LEU A CA 1
ATOM 846 C C . LEU A 1 103 ? 21.372 -21.610 -67.050 1.00 89.75 103 LEU A C 1
ATOM 848 O O . LEU A 1 103 ? 20.654 -20.938 -66.300 1.00 89.75 103 LEU A O 1
ATOM 852 N N . PRO A 1 104 ? 21.766 -22.846 -66.689 1.00 87.56 104 PRO A N 1
ATOM 853 C CA . PRO A 1 104 ? 21.478 -23.415 -65.370 1.00 87.56 104 PRO A CA 1
ATOM 854 C C . PRO A 1 104 ? 21.901 -22.505 -64.208 1.00 87.56 104 PRO A C 1
ATOM 856 O O . PRO A 1 104 ? 21.187 -22.412 -63.212 1.00 87.56 104 PRO A O 1
ATOM 859 N N . GLU A 1 105 ? 23.030 -21.810 -64.350 1.00 89.31 105 GLU A N 1
ATOM 860 C CA . GLU A 1 105 ? 23.579 -20.856 -63.384 1.00 89.31 105 GLU A CA 1
ATOM 861 C C . GLU A 1 105 ? 22.689 -19.626 -63.206 1.00 89.31 105 GLU A C 1
ATOM 863 O O . GLU A 1 105 ? 22.423 -19.230 -62.076 1.00 89.31 105 GLU A O 1
ATOM 868 N N . GLU A 1 106 ? 22.169 -19.073 -64.301 1.00 91.00 106 GLU A N 1
ATOM 869 C CA . GLU A 1 106 ? 21.256 -17.923 -64.300 1.00 91.00 106 GLU A CA 1
ATOM 870 C C . GLU A 1 106 ? 19.907 -18.278 -63.662 1.00 91.00 106 GLU A C 1
ATOM 872 O O . GLU A 1 106 ? 19.372 -17.531 -62.840 1.00 91.00 106 GLU A O 1
ATOM 877 N N . ARG A 1 107 ? 19.380 -19.471 -63.980 1.00 92.81 107 ARG A N 1
ATOM 878 C CA . ARG A 1 107 ? 18.174 -20.018 -63.338 1.00 92.81 107 ARG A CA 1
ATOM 879 C C . ARG A 1 107 ? 18.388 -20.151 -61.830 1.00 92.81 107 ARG A C 1
ATOM 881 O O . ARG A 1 107 ? 17.588 -19.650 -61.043 1.00 92.81 107 ARG A O 1
ATOM 888 N N . ALA A 1 108 ? 19.479 -20.788 -61.417 1.00 91.44 108 ALA A N 1
ATOM 889 C CA . ALA A 1 108 ? 19.780 -20.967 -60.003 1.00 91.44 108 ALA A CA 1
ATOM 890 C C . ALA A 1 108 ? 19.973 -19.631 -59.273 1.00 91.44 108 ALA A C 1
ATOM 892 O O . ALA A 1 108 ? 19.438 -19.458 -58.179 1.00 91.44 108 ALA A O 1
ATOM 893 N N . ALA A 1 109 ? 20.657 -18.671 -59.897 1.00 93.00 109 ALA A N 1
ATOM 894 C CA . ALA A 1 109 ? 20.859 -17.333 -59.356 1.00 93.00 109 ALA A CA 1
ATOM 895 C C . ALA A 1 109 ? 19.523 -16.612 -59.107 1.00 93.00 109 ALA A C 1
ATOM 897 O O . ALA A 1 109 ? 19.286 -16.109 -58.005 1.00 93.00 109 ALA A O 1
ATOM 898 N N . LEU A 1 110 ? 18.605 -16.631 -60.081 1.00 93.06 110 LEU A N 1
ATOM 899 C CA . LEU A 1 110 ? 17.284 -16.019 -59.917 1.00 93.06 110 LEU A CA 1
ATOM 900 C C . LEU A 1 110 ? 16.444 -16.724 -58.851 1.00 93.06 110 LEU A C 1
ATOM 902 O O . LEU A 1 110 ? 15.769 -16.061 -58.064 1.00 93.06 110 LEU A O 1
ATOM 906 N N . TYR A 1 111 ? 16.505 -18.055 -58.785 1.00 91.44 111 TYR A N 1
ATOM 907 C CA . TYR A 1 111 ? 15.814 -18.819 -57.748 1.00 91.44 111 TYR A CA 1
ATOM 908 C C . TYR A 1 111 ? 16.267 -18.390 -56.347 1.00 91.44 111 TYR A C 1
ATOM 910 O O . TYR A 1 111 ? 15.429 -18.096 -55.495 1.00 91.44 111 TYR A O 1
ATOM 918 N N . LEU A 1 112 ? 17.585 -18.273 -56.127 1.00 90.50 112 LEU A N 1
ATOM 919 C CA . LEU A 1 112 ? 18.149 -17.803 -54.857 1.00 90.50 112 LEU A CA 1
ATOM 920 C C . LEU A 1 112 ? 17.694 -16.378 -54.508 1.00 90.50 112 LEU A C 1
ATOM 922 O O . LEU A 1 112 ? 17.442 -16.085 -53.336 1.00 90.50 112 LEU A O 1
ATOM 926 N N . ARG A 1 113 ? 17.542 -15.491 -55.499 1.00 92.25 113 ARG A N 1
ATOM 927 C CA . ARG A 1 113 ? 17.043 -14.121 -55.282 1.00 92.25 113 ARG A CA 1
ATOM 928 C C . ARG A 1 113 ? 15.553 -14.076 -54.975 1.00 92.25 113 ARG A C 1
ATOM 930 O O . ARG A 1 113 ? 15.162 -13.356 -54.066 1.00 92.25 113 ARG A O 1
ATOM 937 N N . LEU A 1 114 ? 14.731 -14.887 -55.637 1.00 90.31 114 LEU A N 1
ATOM 938 C CA . LEU A 1 114 ? 13.287 -14.954 -55.379 1.00 90.31 114 LEU A CA 1
ATOM 939 C C . LEU A 1 114 ? 12.950 -15.471 -53.973 1.00 90.31 114 LEU A C 1
ATOM 941 O O . LEU A 1 114 ? 11.976 -15.015 -53.375 1.00 90.31 114 LEU A O 1
ATOM 945 N N . ILE A 1 115 ? 13.744 -16.404 -53.436 1.00 87.31 115 ILE A N 1
ATOM 946 C CA . ILE A 1 115 ? 13.539 -16.916 -52.070 1.00 87.31 115 ILE A CA 1
ATOM 947 C C . ILE A 1 115 ? 14.112 -15.988 -50.989 1.00 87.31 115 ILE A C 1
ATOM 949 O O . ILE A 1 115 ? 13.593 -15.969 -49.876 1.00 87.31 115 ILE A O 1
ATOM 953 N N . SER A 1 116 ? 15.161 -15.214 -51.295 1.00 85.19 116 SER A N 1
ATOM 954 C CA . SER A 1 116 ? 15.794 -14.298 -50.329 1.00 85.19 116 SER A CA 1
ATOM 955 C C . SER A 1 116 ? 15.173 -12.899 -50.329 1.00 85.19 116 SER A C 1
ATOM 957 O O . SER A 1 116 ? 15.098 -12.258 -49.281 1.00 85.19 116 SER A O 1
ATOM 959 N N . GLU A 1 117 ? 14.675 -12.423 -51.472 1.00 86.75 117 GLU A N 1
ATOM 960 C CA . GLU A 1 117 ? 14.092 -11.096 -51.630 1.00 86.75 117 GLU A CA 1
ATOM 961 C C . GLU A 1 117 ? 12.611 -11.160 -51.997 1.00 86.75 117 GLU A C 1
ATOM 963 O O . GLU A 1 117 ? 12.186 -11.164 -53.149 1.00 86.75 117 GLU A O 1
ATOM 968 N N . THR A 1 118 ? 11.788 -11.095 -50.962 1.00 88.25 118 THR A N 1
ATOM 969 C CA . THR A 1 118 ? 10.334 -11.139 -51.085 1.00 88.25 118 THR A CA 1
ATOM 970 C C . THR A 1 118 ? 9.719 -9.760 -51.291 1.00 88.25 118 THR A C 1
ATOM 972 O O . THR A 1 118 ? 8.608 -9.563 -50.821 1.00 88.25 118 THR A O 1
ATOM 975 N N . LEU A 1 119 ? 10.413 -8.770 -51.877 1.00 90.50 119 LEU A N 1
ATOM 976 C CA . LEU A 1 119 ? 9.899 -7.393 -52.038 1.00 90.50 119 LEU A CA 1
ATOM 977 C C . LEU A 1 119 ? 9.035 -7.221 -53.297 1.00 90.50 119 LEU A C 1
ATOM 979 O O . LEU A 1 119 ? 7.978 -6.594 -53.240 1.00 90.50 119 LEU A O 1
ATOM 983 N N . TYR A 1 120 ? 9.454 -7.831 -54.401 1.00 90.81 120 TYR A N 1
ATOM 984 C CA . TYR A 1 120 ? 8.797 -7.709 -55.705 1.00 90.81 120 TYR A CA 1
ATOM 985 C C . TYR A 1 120 ? 7.864 -8.874 -56.017 1.00 90.81 120 TYR A C 1
ATOM 987 O O . TYR A 1 120 ? 6.845 -8.692 -56.677 1.00 90.81 120 TYR A O 1
ATOM 995 N N . PHE A 1 121 ? 8.182 -10.057 -55.489 1.00 91.88 121 PHE A N 1
ATOM 996 C CA . PHE A 1 121 ? 7.447 -11.286 -55.752 1.00 91.88 121 PHE A CA 1
ATOM 997 C C . PHE A 1 121 ? 6.976 -11.934 -54.451 1.00 91.88 121 PHE A C 1
ATOM 999 O O . PHE A 1 121 ? 7.682 -11.938 -53.437 1.00 91.88 121 PHE A O 1
ATOM 1006 N N . ARG A 1 122 ? 5.762 -12.486 -54.478 1.00 90.62 122 ARG A N 1
ATOM 1007 C CA . ARG A 1 122 ? 5.183 -13.287 -53.395 1.00 90.62 122 ARG A CA 1
ATOM 1008 C C . ARG A 1 122 ? 4.929 -14.712 -53.899 1.00 90.62 122 ARG A C 1
ATOM 1010 O O . ARG A 1 122 ? 4.217 -14.858 -54.887 1.00 90.62 122 ARG A O 1
ATOM 1017 N N . PRO A 1 123 ? 5.433 -15.764 -53.235 1.00 89.44 123 PRO A N 1
ATOM 1018 C CA . PRO A 1 123 ? 5.108 -17.133 -53.626 1.00 89.44 123 PRO A CA 1
ATOM 1019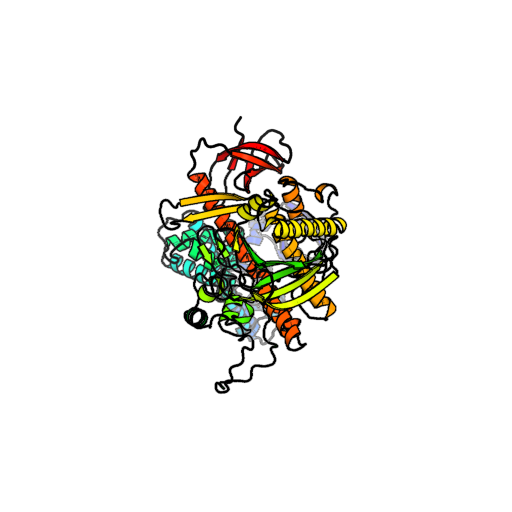 C C . PRO A 1 123 ? 3.628 -17.449 -53.343 1.00 89.44 123 PRO A C 1
ATOM 1021 O O . PRO A 1 123 ? 3.110 -17.128 -52.267 1.00 89.44 123 PRO A O 1
ATOM 1024 N N . ARG A 1 124 ? 2.948 -18.092 -54.301 1.00 86.56 124 ARG A N 1
ATOM 1025 C CA . ARG A 1 124 ? 1.568 -18.588 -54.193 1.00 86.56 124 ARG A CA 1
ATOM 1026 C C . ARG A 1 124 ? 1.421 -19.910 -54.958 1.00 86.56 124 ARG A C 1
ATOM 1028 O O . ARG A 1 124 ? 1.116 -19.928 -56.148 1.00 86.56 124 ARG A O 1
ATOM 1035 N N . GLY A 1 125 ? 1.599 -21.026 -54.251 1.00 84.94 125 GLY A N 1
ATOM 1036 C CA . GLY A 1 125 ? 1.655 -22.351 -54.879 1.00 84.94 125 GLY A CA 1
ATOM 1037 C C . GLY A 1 125 ? 2.876 -22.456 -55.795 1.00 84.94 125 GLY A C 1
ATOM 1038 O O . GLY A 1 125 ? 3.961 -22.048 -55.395 1.00 84.94 125 GLY A O 1
ATOM 1039 N N . ASP A 1 126 ? 2.676 -22.930 -57.025 1.00 83.94 126 ASP A N 1
ATOM 1040 C CA . ASP A 1 126 ? 3.739 -23.071 -58.036 1.00 83.94 126 ASP A CA 1
ATOM 1041 C C . ASP A 1 126 ? 4.037 -21.766 -58.809 1.00 83.94 126 ASP A C 1
ATOM 1043 O O . ASP A 1 126 ? 4.836 -21.757 -59.748 1.00 83.94 126 ASP A O 1
ATOM 1047 N N . LEU A 1 127 ? 3.376 -20.658 -58.448 1.00 91.00 127 LEU A N 1
ATOM 1048 C CA . LEU A 1 127 ? 3.516 -19.356 -59.100 1.00 91.00 127 LEU A CA 1
ATOM 1049 C C . LEU A 1 127 ? 4.096 -18.303 -58.149 1.00 91.00 127 LEU A C 1
ATOM 1051 O O . LEU A 1 127 ? 3.905 -18.343 -56.933 1.00 91.00 127 LEU A O 1
ATOM 1055 N N . TYR A 1 128 ? 4.746 -17.308 -58.738 1.00 91.56 128 TYR A N 1
ATOM 1056 C CA . TYR A 1 128 ? 5.165 -16.067 -58.107 1.00 91.56 128 TYR A CA 1
ATOM 1057 C C . TYR A 1 128 ? 4.214 -14.956 -58.530 1.00 91.56 128 TYR A C 1
ATOM 1059 O O . TYR A 1 128 ? 4.083 -14.648 -59.715 1.00 91.56 128 TYR A O 1
ATOM 1067 N N . GLU A 1 129 ? 3.542 -14.350 -57.561 1.00 92.31 129 GLU A N 1
ATOM 1068 C CA . GLU A 1 129 ? 2.738 -13.162 -57.802 1.00 92.31 129 GLU A CA 1
ATOM 1069 C C . GLU A 1 129 ? 3.635 -11.927 -57.823 1.00 92.31 129 GLU A C 1
ATOM 1071 O O . GLU A 1 129 ? 4.314 -11.646 -56.829 1.00 92.31 129 GLU A O 1
ATOM 1076 N N . VAL A 1 130 ? 3.635 -11.197 -58.940 1.00 93.12 130 VAL A N 1
ATOM 1077 C CA . VAL A 1 130 ? 4.282 -9.884 -59.026 1.00 93.12 130 VAL A CA 1
ATOM 1078 C C . VAL A 1 130 ? 3.457 -8.873 -58.232 1.00 93.12 130 VAL A C 1
ATOM 1080 O O . VAL A 1 130 ? 2.226 -8.849 -58.314 1.00 93.12 130 VAL A O 1
ATOM 1083 N N . ARG A 1 131 ? 4.125 -8.057 -57.418 1.00 91.62 131 ARG A N 1
ATOM 1084 C CA . ARG A 1 131 ? 3.474 -6.987 -56.659 1.00 91.62 131 ARG A CA 1
ATOM 1085 C C . ARG A 1 131 ? 3.367 -5.721 -57.493 1.00 91.62 131 ARG A C 1
ATOM 1087 O O . ARG A 1 131 ? 4.285 -5.399 -58.241 1.00 91.62 131 ARG A O 1
ATOM 1094 N N . SER A 1 132 ? 2.266 -4.992 -57.331 1.00 90.19 132 SER A N 1
ATOM 1095 C CA . SER A 1 132 ? 2.104 -3.700 -58.000 1.00 90.19 132 SER A CA 1
ATOM 1096 C C . SER A 1 132 ? 3.138 -2.685 -57.488 1.00 90.19 132 SER A C 1
ATOM 1098 O O . SER A 1 132 ? 3.616 -2.823 -56.354 1.00 90.19 132 SER A O 1
ATOM 1100 N N . PRO A 1 133 ? 3.467 -1.639 -58.267 1.00 88.25 133 PRO A N 1
ATOM 1101 C CA . PRO A 1 133 ? 4.349 -0.565 -57.814 1.00 88.25 133 PRO A CA 1
ATOM 1102 C C . PRO A 1 133 ? 3.922 0.037 -56.466 1.00 88.25 133 PRO A C 1
ATOM 1104 O O . PRO A 1 133 ? 4.762 0.247 -55.594 1.00 88.25 133 PRO A O 1
ATOM 1107 N N . GLU A 1 134 ? 2.617 0.220 -56.239 1.00 87.00 134 GLU A N 1
ATOM 1108 C CA . GLU A 1 134 ? 2.081 0.735 -54.971 1.00 87.00 134 GLU A CA 1
ATOM 1109 C C . GLU A 1 134 ? 2.324 -0.233 -53.805 1.00 87.00 134 GLU A C 1
ATOM 1111 O O . GLU A 1 134 ? 2.643 0.192 -52.695 1.00 87.00 134 GLU A O 1
ATOM 1116 N N . GLN A 1 135 ? 2.200 -1.545 -54.037 1.00 89.25 135 GLN A N 1
ATOM 1117 C CA . GLN A 1 135 ? 2.479 -2.565 -53.023 1.00 89.25 135 GLN A CA 1
ATOM 1118 C C . GLN A 1 135 ? 3.972 -2.646 -52.685 1.00 89.25 135 GLN A C 1
ATOM 1120 O O . GLN A 1 135 ? 4.324 -2.838 -51.520 1.00 89.25 135 GLN A O 1
ATOM 1125 N N . VAL A 1 136 ? 4.847 -2.518 -53.687 1.00 90.06 136 VAL A N 1
ATOM 1126 C CA . VAL A 1 136 ? 6.304 -2.487 -53.493 1.00 90.06 136 VAL A CA 1
ATOM 1127 C C . VAL A 1 136 ? 6.705 -1.256 -52.685 1.00 90.06 136 VAL A C 1
ATOM 1129 O O . VAL A 1 136 ? 7.449 -1.394 -51.715 1.00 90.06 136 VAL A O 1
ATOM 1132 N N . GLU A 1 137 ? 6.178 -0.080 -53.030 1.00 88.38 137 GLU A N 1
ATOM 1133 C CA . GLU A 1 137 ? 6.462 1.168 -52.317 1.00 88.38 137 GLU A CA 1
ATOM 1134 C C . GLU A 1 137 ? 5.959 1.121 -50.868 1.00 88.38 137 GLU A C 1
ATOM 1136 O O . GLU A 1 137 ? 6.693 1.444 -49.935 1.00 88.38 137 GLU A O 1
ATOM 1141 N N . ALA A 1 138 ? 4.745 0.604 -50.645 1.00 87.50 138 ALA A N 1
ATOM 1142 C CA . ALA A 1 138 ? 4.209 0.411 -49.299 1.00 87.50 138 ALA A CA 1
ATOM 1143 C C . ALA A 1 138 ? 5.089 -0.521 -48.442 1.00 87.50 138 ALA A C 1
ATOM 1145 O O . ALA A 1 138 ? 5.334 -0.237 -47.270 1.00 87.50 138 ALA A O 1
ATOM 1146 N N . LEU A 1 139 ? 5.602 -1.615 -49.017 1.00 88.12 139 LEU A N 1
ATOM 1147 C CA . LEU A 1 139 ? 6.505 -2.539 -48.322 1.00 88.12 139 LEU A CA 1
ATOM 1148 C C . LEU A 1 139 ? 7.893 -1.937 -48.069 1.00 88.12 139 LEU A C 1
ATOM 1150 O O . LEU A 1 139 ? 8.485 -2.225 -47.028 1.00 88.12 139 LEU A O 1
ATOM 1154 N N . ARG A 1 140 ? 8.415 -1.114 -48.989 1.00 89.06 140 ARG A N 1
ATOM 1155 C CA . ARG A 1 140 ? 9.662 -0.355 -48.786 1.00 89.06 140 ARG A CA 1
ATOM 1156 C C . ARG A 1 140 ? 9.517 0.587 -47.603 1.00 89.06 140 ARG A C 1
ATOM 1158 O O . ARG A 1 140 ? 10.262 0.445 -46.637 1.00 89.06 140 ARG A O 1
ATOM 1165 N N . HIS A 1 141 ? 8.488 1.431 -47.615 1.00 87.44 141 HIS A N 1
ATOM 1166 C CA . HIS A 1 141 ? 8.183 2.323 -46.501 1.00 87.44 141 HIS A CA 1
ATOM 1167 C C . HIS A 1 141 ? 7.968 1.571 -45.183 1.00 87.44 141 HIS A C 1
ATOM 1169 O O . HIS A 1 141 ? 8.457 2.007 -44.144 1.00 87.44 141 HIS A O 1
ATOM 1175 N N . GLN A 1 142 ? 7.287 0.421 -45.204 1.00 86.88 142 GLN A N 1
ATOM 1176 C CA . GLN A 1 142 ? 7.109 -0.402 -44.007 1.00 86.88 142 GLN A CA 1
ATOM 1177 C C . GLN A 1 142 ? 8.447 -0.929 -43.463 1.00 86.88 142 GLN A C 1
ATOM 1179 O O . GLN A 1 142 ? 8.685 -0.855 -42.258 1.00 86.88 142 GLN A O 1
ATOM 1184 N N . ARG A 1 143 ? 9.325 -1.455 -44.328 1.00 88.88 143 ARG A N 1
ATOM 1185 C CA . ARG A 1 143 ? 10.652 -1.959 -43.931 1.00 88.88 143 ARG A CA 1
ATOM 1186 C C . ARG A 1 143 ? 11.550 -0.843 -43.408 1.00 88.88 143 ARG A C 1
ATOM 1188 O O . ARG A 1 143 ? 12.200 -1.030 -42.386 1.00 88.88 143 ARG A O 1
ATOM 1195 N N . GLU A 1 144 ? 11.556 0.308 -44.073 1.00 88.88 144 GLU A N 1
ATOM 1196 C CA . GLU A 1 144 ? 12.300 1.492 -43.638 1.00 88.88 144 GLU A CA 1
ATOM 1197 C C . GLU A 1 144 ? 11.806 1.993 -42.280 1.00 88.88 144 GLU A C 1
ATOM 1199 O O . GLU A 1 144 ? 12.614 2.261 -41.392 1.00 88.88 144 GLU A O 1
ATOM 1204 N N . ALA A 1 145 ? 10.486 2.065 -42.084 1.00 86.81 145 ALA A N 1
ATOM 1205 C CA . ALA A 1 145 ? 9.893 2.457 -40.811 1.00 86.81 145 ALA A CA 1
ATOM 1206 C C . ALA A 1 145 ? 10.262 1.482 -39.683 1.00 86.81 145 ALA A C 1
ATOM 1208 O O . ALA A 1 145 ? 10.615 1.921 -38.588 1.00 86.81 145 ALA A O 1
ATOM 1209 N N . GLU A 1 146 ? 10.228 0.175 -39.950 1.00 87.44 146 GLU A N 1
ATOM 1210 C CA . GLU A 1 146 ? 10.602 -0.855 -38.978 1.00 87.44 146 GLU A CA 1
ATOM 1211 C C . GLU A 1 146 ? 12.098 -0.807 -38.640 1.00 87.44 146 GLU A C 1
ATOM 1213 O O . GLU A 1 146 ? 12.474 -0.823 -37.469 1.00 87.44 146 GLU A O 1
ATOM 1218 N N . GLN A 1 147 ? 12.965 -0.654 -39.643 1.00 90.06 147 GLN A N 1
ATOM 1219 C CA . GLN A 1 147 ? 14.405 -0.503 -39.433 1.00 90.06 147 GLN A CA 1
ATOM 1220 C C . GLN A 1 147 ? 14.740 0.784 -38.665 1.00 90.06 147 GLN A C 1
ATOM 1222 O O . GLN A 1 147 ? 15.588 0.773 -37.768 1.00 90.06 147 GLN A O 1
ATOM 1227 N N . ALA A 1 148 ? 14.062 1.892 -38.973 1.00 89.00 148 ALA A N 1
ATOM 1228 C CA . ALA A 1 148 ? 14.208 3.145 -38.242 1.00 89.00 148 ALA A CA 1
ATOM 1229 C C . ALA A 1 148 ? 13.744 3.005 -36.783 1.00 89.00 148 ALA A C 1
ATOM 1231 O O . ALA A 1 148 ? 14.406 3.512 -35.875 1.00 89.00 148 ALA A O 1
ATOM 1232 N N . ARG A 1 149 ? 12.642 2.283 -36.540 1.00 89.25 149 ARG A N 1
ATOM 1233 C CA . ARG A 1 149 ? 12.139 1.971 -35.194 1.00 89.25 149 ARG A CA 1
ATOM 1234 C C . ARG A 1 149 ? 13.148 1.135 -34.408 1.00 89.25 149 ARG A C 1
ATOM 1236 O O . ARG A 1 149 ? 13.514 1.521 -33.301 1.00 89.25 149 ARG A O 1
ATOM 1243 N N . GLN A 1 150 ? 13.663 0.063 -35.003 1.00 91.19 150 GLN A N 1
ATOM 1244 C CA . GLN A 1 150 ? 14.679 -0.792 -34.389 1.00 91.19 150 GLN A CA 1
ATOM 1245 C C . GLN A 1 150 ? 15.950 0.001 -34.042 1.00 91.19 150 GLN A C 1
ATOM 1247 O O . GLN A 1 150 ? 16.432 -0.048 -32.911 1.00 91.19 150 GLN A O 1
ATOM 1252 N N . SER A 1 151 ? 16.430 0.829 -34.973 1.00 93.38 151 SER A N 1
ATOM 1253 C CA . SER A 1 151 ? 17.597 1.695 -34.755 1.00 93.38 151 SER A CA 1
ATOM 1254 C C . SER A 1 151 ? 17.368 2.700 -33.619 1.00 93.38 151 SER A C 1
ATOM 1256 O O . SER A 1 151 ? 18.282 3.003 -32.845 1.00 93.38 151 SER A O 1
ATOM 1258 N N . ARG A 1 152 ? 16.138 3.217 -33.486 1.00 92.75 152 ARG A N 1
ATOM 1259 C CA . ARG A 1 152 ? 15.747 4.116 -32.392 1.00 92.75 152 ARG A CA 1
ATOM 1260 C C . ARG A 1 152 ? 15.801 3.401 -31.043 1.00 92.75 152 ARG A C 1
ATOM 1262 O O . ARG A 1 152 ? 16.422 3.932 -30.124 1.00 92.75 152 ARG A O 1
ATOM 1269 N N . VAL A 1 153 ? 15.208 2.212 -30.929 1.00 95.88 153 VAL A N 1
ATOM 1270 C CA . VAL A 1 153 ? 15.239 1.408 -29.693 1.00 95.88 153 VAL A CA 1
ATOM 1271 C C . VAL A 1 153 ? 16.680 1.065 -29.311 1.00 95.88 153 VAL A C 1
ATOM 1273 O O . VAL A 1 153 ? 17.080 1.294 -28.172 1.00 95.88 153 VAL A O 1
ATOM 1276 N N . GLU A 1 154 ? 17.510 0.631 -30.260 1.00 96.44 154 GLU A N 1
ATOM 1277 C CA . GLU A 1 154 ? 18.932 0.344 -30.015 1.00 96.44 154 GLU A CA 1
ATOM 1278 C C . GLU A 1 154 ? 19.718 1.576 -29.540 1.00 96.44 154 GLU A C 1
ATOM 1280 O O . GLU A 1 154 ? 20.612 1.474 -28.694 1.00 96.44 154 GLU A O 1
ATOM 1285 N N . SER A 1 155 ? 19.387 2.762 -30.056 1.00 95.94 155 SER A N 1
ATOM 1286 C CA . SER A 1 155 ? 19.958 4.026 -29.581 1.00 95.94 155 SER A CA 1
ATOM 1287 C C . SER A 1 155 ? 19.569 4.318 -28.129 1.00 95.94 155 SER A C 1
ATOM 1289 O O . SER A 1 155 ? 20.435 4.664 -27.319 1.00 95.94 155 SER A O 1
ATOM 1291 N N . ILE A 1 156 ? 18.294 4.115 -27.775 1.00 97.12 156 ILE A N 1
ATOM 1292 C CA . ILE A 1 156 ? 17.798 4.273 -26.402 1.00 97.12 156 ILE A CA 1
ATOM 1293 C C . ILE A 1 156 ? 18.525 3.303 -25.465 1.00 97.12 156 ILE A C 1
ATOM 1295 O O . ILE A 1 156 ? 19.094 3.744 -24.466 1.00 97.12 156 ILE A O 1
ATOM 1299 N N . VAL A 1 157 ? 18.579 2.011 -25.809 1.00 97.44 157 VAL A N 1
ATOM 1300 C CA . VAL A 1 157 ? 19.258 0.971 -25.014 1.00 97.44 157 VAL A CA 1
ATOM 1301 C C . VAL A 1 157 ? 20.698 1.374 -24.724 1.00 97.44 157 VAL A C 1
ATOM 1303 O O . VAL A 1 157 ? 21.105 1.434 -23.566 1.00 97.44 157 VAL A O 1
ATOM 1306 N N . ARG A 1 158 ? 21.455 1.759 -25.756 1.00 95.56 158 ARG A N 1
ATOM 1307 C CA . ARG A 1 158 ? 22.851 2.195 -25.618 1.00 95.56 158 ARG A CA 1
ATOM 1308 C C . ARG A 1 158 ? 23.008 3.352 -24.627 1.00 95.56 158 ARG A C 1
ATOM 1310 O O . ARG A 1 158 ? 23.942 3.348 -23.822 1.00 95.56 158 ARG A O 1
ATOM 1317 N N . ARG A 1 159 ? 22.115 4.347 -24.679 1.00 95.12 159 ARG A N 1
ATOM 1318 C CA . ARG A 1 159 ? 22.148 5.520 -23.789 1.00 95.12 159 ARG A CA 1
ATOM 1319 C C . ARG A 1 159 ? 21.810 5.146 -22.351 1.00 95.12 159 ARG A C 1
ATOM 1321 O O . ARG A 1 159 ? 22.571 5.516 -21.460 1.00 95.12 159 ARG A O 1
ATOM 1328 N N . LEU A 1 160 ? 20.748 4.369 -22.142 1.00 95.25 160 LEU A N 1
ATOM 1329 C CA . LEU A 1 160 ? 20.343 3.886 -20.821 1.00 95.25 160 LEU A CA 1
ATOM 1330 C C . LEU A 1 160 ? 21.435 3.018 -20.184 1.00 95.25 160 LEU A C 1
ATOM 1332 O O . LEU A 1 160 ? 21.823 3.253 -19.042 1.00 95.25 160 LEU A O 1
ATOM 1336 N N . THR A 1 161 ? 22.011 2.074 -20.935 1.00 94.88 161 THR A N 1
ATOM 1337 C CA . THR A 1 161 ? 23.140 1.263 -20.462 1.00 94.88 161 THR A CA 1
ATOM 1338 C C . THR A 1 161 ? 24.317 2.146 -20.063 1.00 94.88 161 THR A C 1
ATOM 1340 O O . THR A 1 161 ? 24.895 1.947 -18.996 1.00 94.88 161 THR A O 1
ATOM 1343 N N . ARG A 1 162 ? 24.660 3.157 -20.867 1.00 92.88 162 ARG A N 1
ATOM 1344 C CA . ARG A 1 162 ? 25.737 4.095 -20.530 1.00 92.88 162 ARG A CA 1
ATOM 1345 C C . ARG A 1 162 ? 25.450 4.869 -19.243 1.00 92.88 162 ARG A C 1
ATOM 1347 O O . ARG A 1 162 ? 26.355 4.984 -18.422 1.00 92.88 162 ARG A O 1
ATOM 1354 N N . TRP A 1 163 ? 24.229 5.371 -19.049 1.00 93.00 163 TRP A N 1
ATOM 1355 C CA . TRP A 1 163 ? 23.852 6.083 -17.822 1.00 93.00 163 TRP A CA 1
ATOM 1356 C C . TRP A 1 163 ? 24.096 5.229 -16.572 1.00 93.00 163 TRP A C 1
ATOM 1358 O O . TRP A 1 163 ? 24.660 5.721 -15.600 1.00 93.00 163 TRP A O 1
ATOM 1368 N N . LEU A 1 164 ? 23.753 3.939 -16.623 1.00 90.69 164 LEU A N 1
ATOM 1369 C CA . LEU A 1 164 ? 23.933 3.017 -15.496 1.00 90.69 164 LEU A CA 1
ATOM 1370 C C . LEU A 1 164 ? 25.405 2.707 -15.180 1.00 90.69 164 LEU A C 1
ATOM 1372 O O . LEU A 1 164 ? 25.742 2.461 -14.023 1.00 90.69 164 LEU A O 1
ATOM 1376 N N . HIS A 1 165 ? 26.286 2.716 -16.184 1.00 89.25 165 HIS A N 1
ATOM 1377 C CA . HIS A 1 165 ? 27.719 2.448 -15.998 1.00 89.25 165 HIS A CA 1
ATOM 1378 C C . HIS A 1 165 ? 28.530 3.706 -15.662 1.00 89.25 165 HIS A C 1
ATOM 1380 O O . HIS A 1 165 ? 29.602 3.614 -15.068 1.00 89.25 165 HIS A O 1
ATOM 1386 N N . SER A 1 166 ? 28.075 4.886 -16.081 1.00 85.56 166 SER A N 1
ATOM 1387 C CA . SER A 1 166 ? 28.799 6.150 -15.906 1.00 85.56 166 SER A CA 1
ATOM 1388 C C . SER A 1 166 ? 27.825 7.305 -15.650 1.00 85.56 166 SER A C 1
ATOM 1390 O O . SER A 1 166 ? 27.654 8.171 -16.510 1.00 85.56 166 SER A O 1
ATOM 1392 N N . PRO A 1 167 ? 27.201 7.348 -14.458 1.00 74.88 167 PRO A N 1
ATOM 1393 C CA . PRO A 1 167 ? 26.147 8.313 -14.139 1.00 74.88 167 PRO A CA 1
ATOM 1394 C C . PRO A 1 167 ? 26.639 9.765 -14.034 1.00 74.88 167 PRO A C 1
ATOM 1396 O O . PRO A 1 167 ? 25.812 10.665 -14.018 1.00 74.88 167 PRO A O 1
ATOM 1399 N N . ALA A 1 168 ? 27.957 9.999 -13.981 1.00 70.31 168 ALA A N 1
ATOM 1400 C CA . ALA A 1 168 ? 28.589 11.319 -13.857 1.00 70.31 168 ALA A CA 1
ATOM 1401 C C . ALA A 1 168 ? 29.239 11.839 -15.163 1.00 70.31 168 ALA A C 1
ATOM 1403 O O . ALA A 1 168 ? 30.032 12.780 -15.128 1.00 70.31 168 ALA A O 1
ATOM 1404 N N . ALA A 1 169 ? 28.970 11.204 -16.309 1.00 72.62 169 ALA A N 1
ATOM 1405 C CA . ALA A 1 169 ? 29.518 11.621 -17.603 1.00 72.62 169 ALA A CA 1
ATOM 1406 C C . ALA A 1 169 ? 28.786 12.858 -18.158 1.00 72.62 169 ALA A C 1
ATOM 1408 O O . ALA A 1 169 ? 27.577 12.945 -17.974 1.00 72.62 169 ALA A O 1
ATOM 1409 N N . PRO A 1 170 ? 29.455 13.764 -18.905 1.00 84.00 170 PRO A N 1
ATOM 1410 C CA . PRO A 1 170 ? 28.795 14.917 -19.510 1.00 84.00 170 PRO A CA 1
ATOM 1411 C C . PRO A 1 170 ? 27.632 14.480 -20.412 1.00 84.00 170 PRO A C 1
ATOM 1413 O O . PRO A 1 170 ? 27.799 13.755 -21.395 1.00 84.00 170 PRO A O 1
ATOM 1416 N N . TRP A 1 171 ? 26.444 14.929 -20.034 1.00 89.12 171 TRP A N 1
ATOM 1417 C CA . TRP A 1 171 ? 25.159 14.631 -20.636 1.00 89.12 171 TRP A CA 1
ATOM 1418 C C . TRP A 1 171 ? 25.021 15.405 -21.939 1.00 89.12 171 TRP A C 1
ATOM 1420 O O . TRP A 1 171 ? 25.257 16.612 -21.993 1.00 89.12 171 TRP A O 1
ATOM 1430 N N . THR A 1 172 ? 24.636 14.708 -23.000 1.00 92.75 172 THR A N 1
ATOM 1431 C CA . THR A 1 172 ? 24.330 15.352 -24.278 1.00 92.75 172 THR A CA 1
ATOM 1432 C C . THR A 1 172 ? 22.909 15.910 -24.265 1.00 92.75 172 THR A C 1
ATOM 1434 O O . THR A 1 172 ? 22.061 15.464 -23.495 1.00 92.75 172 THR A O 1
ATOM 1437 N N . GLU A 1 173 ? 22.606 16.832 -25.173 1.00 92.88 173 GLU A N 1
ATOM 1438 C CA . GLU A 1 173 ? 21.237 17.331 -25.356 1.00 92.88 173 GLU A CA 1
ATOM 1439 C C . GLU A 1 173 ? 20.242 16.194 -25.677 1.00 92.88 173 GLU A C 1
ATOM 1441 O O . GLU A 1 173 ? 19.102 16.183 -25.221 1.00 92.88 173 GLU A O 1
ATOM 1446 N N . GLU A 1 174 ? 20.686 15.170 -26.408 1.00 93.12 174 GLU A N 1
ATOM 1447 C CA . GLU A 1 174 ? 19.882 13.967 -26.647 1.00 93.12 174 GLU A CA 1
ATOM 1448 C C . GLU A 1 174 ? 19.648 13.135 -25.381 1.00 93.12 174 GLU A C 1
ATOM 1450 O O . GLU A 1 174 ? 18.601 12.502 -25.267 1.00 93.12 174 GLU A O 1
ATOM 1455 N N . ASP A 1 175 ? 20.582 13.145 -24.424 1.00 94.06 175 ASP A N 1
ATOM 1456 C CA . ASP A 1 175 ? 20.360 12.501 -23.126 1.00 94.06 175 ASP A CA 1
ATOM 1457 C C . ASP A 1 175 ? 19.294 13.233 -22.328 1.00 94.06 175 ASP A C 1
ATOM 1459 O O . ASP A 1 175 ? 18.416 12.591 -21.759 1.00 94.06 175 ASP A O 1
ATOM 1463 N N . ARG A 1 176 ? 19.328 14.569 -22.347 1.00 93.81 176 ARG A N 1
ATOM 1464 C CA . ARG A 1 176 ? 18.313 15.386 -21.686 1.00 93.81 176 ARG A CA 1
ATOM 1465 C C . ARG A 1 176 ? 16.924 15.121 -22.270 1.00 93.81 176 ARG A C 1
ATOM 1467 O O . ARG A 1 176 ? 16.010 14.798 -21.517 1.00 93.81 176 ARG A O 1
ATOM 1474 N N . ARG A 1 177 ? 16.790 15.123 -23.602 1.00 95.44 177 ARG A N 1
ATOM 1475 C CA . ARG A 1 177 ? 15.529 14.775 -24.287 1.00 95.44 177 ARG A CA 1
ATOM 1476 C C . ARG A 1 177 ? 15.046 13.359 -23.970 1.00 95.44 177 ARG A C 1
ATOM 1478 O O . ARG A 1 177 ? 13.851 13.141 -23.771 1.00 95.44 177 ARG A O 1
ATOM 1485 N N . LEU A 1 178 ? 15.953 12.380 -23.915 1.00 96.50 178 LEU A N 1
ATOM 1486 C CA . LEU A 1 178 ? 15.588 11.017 -23.525 1.00 96.50 178 LEU A CA 1
ATOM 1487 C C . LEU A 1 178 ? 15.107 10.969 -22.069 1.00 96.50 178 LEU A C 1
ATOM 1489 O O . LEU A 1 178 ? 14.122 10.299 -21.783 1.00 96.50 178 LEU A O 1
ATOM 1493 N N . ALA A 1 179 ? 15.756 11.690 -21.157 1.00 96.12 179 ALA A N 1
ATOM 1494 C CA . ALA A 1 179 ? 15.361 11.724 -19.754 1.00 96.12 179 ALA A CA 1
ATOM 1495 C C . ALA A 1 179 ? 13.994 12.397 -19.555 1.00 96.12 179 ALA A C 1
ATOM 1497 O O . ALA A 1 179 ? 13.178 11.890 -18.792 1.00 96.12 179 ALA A O 1
ATOM 1498 N N . GLU A 1 180 ? 13.696 13.464 -20.301 1.00 96.88 180 GLU A N 1
ATOM 1499 C CA . GLU A 1 180 ? 12.356 14.071 -20.363 1.00 96.88 180 GLU A CA 1
ATOM 1500 C C . GLU A 1 180 ? 11.312 13.078 -20.892 1.00 96.88 180 GLU A C 1
ATOM 1502 O O . GLU A 1 180 ? 10.207 12.990 -20.362 1.00 96.88 180 GLU A O 1
ATOM 1507 N N . THR A 1 181 ? 11.681 12.272 -21.890 1.00 96.88 181 THR A N 1
ATOM 1508 C CA . THR A 1 181 ? 10.820 11.215 -22.440 1.00 96.88 181 THR A CA 1
ATOM 1509 C C . THR A 1 181 ? 10.544 10.119 -21.402 1.00 96.88 181 THR A C 1
ATOM 1511 O O . THR A 1 181 ? 9.400 9.700 -21.231 1.00 96.88 181 THR A O 1
ATOM 1514 N N . VAL A 1 182 ? 11.569 9.678 -20.664 1.00 97.19 182 VAL A N 1
ATOM 1515 C CA . VAL A 1 182 ? 11.425 8.723 -19.551 1.00 97.19 182 VAL A CA 1
ATOM 1516 C C . VAL A 1 182 ? 10.552 9.312 -18.441 1.00 97.19 182 VAL A C 1
ATOM 1518 O O . VAL A 1 182 ? 9.689 8.620 -17.903 1.00 97.19 182 VAL A O 1
ATOM 1521 N N . LEU A 1 183 ? 10.719 10.597 -18.124 1.00 96.75 183 LEU A N 1
ATOM 1522 C CA . LEU A 1 183 ? 9.889 11.277 -17.136 1.00 96.75 183 LEU A CA 1
ATOM 1523 C C . LEU A 1 183 ? 8.424 11.346 -17.588 1.00 96.75 183 LEU A C 1
ATOM 1525 O O . LEU A 1 183 ? 7.533 11.032 -16.802 1.00 96.75 183 LEU A O 1
ATOM 1529 N N . ALA A 1 184 ? 8.162 11.678 -18.855 1.00 96.44 184 ALA A N 1
ATOM 1530 C CA . ALA A 1 184 ? 6.817 11.660 -19.429 1.00 96.44 184 ALA A CA 1
ATOM 1531 C C . ALA A 1 184 ? 6.194 10.254 -19.396 1.00 96.44 184 ALA A C 1
ATOM 1533 O O . ALA A 1 184 ? 5.001 10.114 -19.121 1.00 96.44 184 ALA A O 1
ATOM 1534 N N . TYR A 1 185 ? 7.000 9.210 -19.615 1.00 96.00 185 TYR A N 1
ATOM 1535 C CA . TYR A 1 185 ? 6.581 7.818 -19.455 1.00 96.00 185 TYR A CA 1
ATOM 1536 C C . TYR A 1 185 ? 6.179 7.505 -18.007 1.00 96.00 185 TYR A C 1
ATOM 1538 O O . TYR A 1 185 ? 5.073 7.016 -17.783 1.00 96.00 185 TYR A O 1
ATOM 1546 N N . PHE A 1 186 ? 7.000 7.864 -17.012 1.00 95.19 186 PHE A N 1
ATOM 1547 C CA . PHE A 1 186 ? 6.652 7.687 -15.593 1.00 95.19 186 PHE A CA 1
ATOM 1548 C C . PHE A 1 186 ? 5.401 8.481 -15.188 1.00 95.19 186 PHE A C 1
ATOM 1550 O O . PHE A 1 186 ? 4.551 7.977 -14.456 1.00 95.19 186 PHE A O 1
ATOM 1557 N N . GLN A 1 187 ? 5.228 9.684 -15.737 1.00 93.12 187 GLN A N 1
ATOM 1558 C CA . GLN A 1 187 ? 4.039 10.517 -15.536 1.00 93.12 187 GLN A CA 1
ATOM 1559 C C . GLN A 1 187 ? 2.787 9.999 -16.257 1.00 93.12 187 GLN A C 1
ATOM 1561 O O . GLN A 1 187 ? 1.724 10.597 -16.094 1.00 93.12 187 GLN A O 1
ATOM 1566 N N . ARG A 1 188 ? 2.888 8.926 -17.057 1.00 92.94 188 ARG A N 1
ATOM 1567 C CA . ARG A 1 188 ? 1.795 8.411 -17.903 1.00 92.94 188 ARG A CA 1
ATOM 1568 C C . ARG A 1 188 ? 1.273 9.466 -18.894 1.00 92.94 188 ARG A C 1
ATOM 1570 O O . ARG A 1 188 ? 0.087 9.517 -19.197 1.00 92.94 188 ARG A O 1
ATOM 1577 N N . LYS A 1 189 ? 2.172 10.328 -19.381 1.00 93.88 189 LYS A N 1
ATOM 1578 C CA . LYS A 1 189 ? 1.910 11.391 -20.372 1.00 93.88 189 LYS A CA 1
ATOM 1579 C C . LYS A 1 189 ? 2.573 11.127 -21.728 1.00 93.88 189 LYS A C 1
ATOM 1581 O O . LYS A 1 189 ? 2.452 11.949 -22.632 1.00 93.88 189 LYS A O 1
ATOM 1586 N N . ALA A 1 190 ? 3.303 10.021 -21.857 1.00 92.69 190 ALA A N 1
ATOM 1587 C CA . ALA A 1 190 ? 3.904 9.598 -23.115 1.00 92.69 190 ALA A CA 1
ATOM 1588 C C . ALA A 1 190 ? 2.846 9.044 -24.084 1.00 92.69 190 ALA A C 1
ATOM 1590 O O . ALA A 1 190 ? 1.873 8.425 -23.659 1.00 92.69 190 ALA A O 1
ATOM 1591 N N . ASP A 1 191 ? 3.064 9.245 -25.384 1.00 94.62 191 ASP A N 1
ATOM 1592 C CA . ASP A 1 191 ? 2.261 8.626 -26.441 1.00 94.62 191 ASP A CA 1
ATOM 1593 C C . ASP A 1 191 ? 2.547 7.116 -26.573 1.00 94.62 191 ASP A C 1
ATOM 1595 O O . ASP A 1 191 ? 3.614 6.638 -26.178 1.00 94.62 191 ASP A O 1
ATOM 1599 N N . ASP A 1 192 ? 1.619 6.366 -27.176 1.00 94.19 192 ASP A N 1
ATOM 1600 C CA . ASP A 1 192 ? 1.701 4.900 -27.298 1.00 94.19 192 ASP A CA 1
ATOM 1601 C C . ASP A 1 192 ? 2.989 4.414 -27.978 1.00 94.19 192 ASP A C 1
ATOM 1603 O O . ASP A 1 192 ? 3.558 3.388 -27.594 1.00 94.19 192 ASP A O 1
ATOM 1607 N N . ARG A 1 193 ? 3.488 5.156 -28.976 1.00 91.75 193 ARG A N 1
ATOM 1608 C CA . ARG A 1 193 ? 4.726 4.798 -29.677 1.00 91.75 193 ARG A CA 1
ATOM 1609 C C . ARG A 1 193 ? 5.923 4.949 -28.744 1.00 91.75 193 ARG A C 1
ATOM 1611 O O . ARG A 1 193 ? 6.767 4.060 -28.685 1.00 91.75 193 ARG A O 1
ATOM 1618 N N . THR A 1 194 ? 5.990 6.051 -28.007 1.00 93.69 194 THR A N 1
ATOM 1619 C CA . THR A 1 194 ? 7.033 6.291 -27.005 1.00 93.69 194 THR A CA 1
ATOM 1620 C C . THR A 1 194 ? 6.998 5.246 -25.888 1.00 93.69 194 THR A C 1
ATOM 1622 O O . THR A 1 194 ? 8.049 4.734 -25.499 1.00 93.69 194 THR A O 1
ATOM 1625 N N . VAL A 1 195 ? 5.805 4.891 -25.401 1.00 95.38 195 VAL A N 1
ATOM 1626 C CA . VAL A 1 195 ? 5.609 3.823 -24.407 1.00 95.38 195 VAL A CA 1
ATOM 1627 C C . VAL A 1 195 ? 6.179 2.503 -24.921 1.00 95.38 195 VAL A C 1
ATOM 1629 O O . VAL A 1 195 ? 6.971 1.867 -24.225 1.00 95.38 195 VAL A O 1
ATOM 1632 N N . HIS A 1 196 ? 5.836 2.119 -26.150 1.00 94.75 196 HIS A N 1
ATOM 1633 C CA . HIS A 1 196 ? 6.310 0.880 -26.757 1.00 94.75 196 HIS A CA 1
ATOM 1634 C C . HIS A 1 196 ? 7.836 0.848 -26.929 1.00 94.75 196 HIS A C 1
ATOM 1636 O O . HIS A 1 196 ? 8.481 -0.135 -26.557 1.00 94.75 196 HIS A O 1
ATOM 1642 N N . ASP A 1 197 ? 8.423 1.933 -27.446 1.00 95.25 197 ASP A N 1
ATOM 1643 C CA . ASP A 1 197 ? 9.870 2.044 -27.653 1.00 95.25 197 ASP A CA 1
ATOM 1644 C C . ASP A 1 197 ? 10.636 1.933 -26.315 1.00 95.25 197 ASP A C 1
ATOM 1646 O O . ASP A 1 197 ? 11.640 1.220 -26.226 1.00 95.25 197 ASP A O 1
ATOM 1650 N N . LEU A 1 198 ? 10.152 2.590 -25.251 1.00 96.94 198 LEU A N 1
ATOM 1651 C CA . LEU A 1 198 ? 10.763 2.520 -23.917 1.00 96.94 198 LEU A CA 1
ATOM 1652 C C . LEU A 1 198 ? 10.594 1.150 -23.259 1.00 96.94 198 LEU A C 1
ATOM 1654 O O . LEU A 1 198 ? 11.541 0.663 -22.649 1.00 96.94 198 LEU A O 1
ATOM 1658 N N . GLN A 1 199 ? 9.437 0.500 -23.401 1.00 96.69 199 GLN A N 1
ATOM 1659 C CA . GLN A 1 199 ? 9.222 -0.850 -22.871 1.00 96.69 199 GLN A CA 1
ATOM 1660 C C . GLN A 1 199 ? 10.175 -1.866 -23.507 1.00 96.69 199 GLN A C 1
ATOM 1662 O O . GLN A 1 199 ? 10.778 -2.667 -22.792 1.00 96.69 199 GLN A O 1
ATOM 1667 N N . GLN A 1 200 ? 10.371 -1.800 -24.830 1.00 95.94 200 GLN A N 1
ATOM 1668 C CA . GLN A 1 200 ? 11.366 -2.635 -25.511 1.00 95.94 200 GLN A CA 1
ATOM 1669 C C . GLN A 1 200 ? 12.784 -2.330 -25.025 1.00 95.94 200 GLN A C 1
ATOM 1671 O O . GLN A 1 200 ? 13.558 -3.250 -24.762 1.00 95.94 200 GLN A O 1
ATOM 1676 N N . ALA A 1 201 ? 13.120 -1.049 -24.854 1.00 96.94 201 ALA A N 1
ATOM 1677 C CA . ALA A 1 201 ? 14.434 -0.663 -24.366 1.00 96.94 201 ALA A CA 1
ATOM 1678 C C . ALA A 1 201 ? 14.689 -1.114 -22.916 1.00 96.94 201 ALA A C 1
ATOM 1680 O O . ALA A 1 201 ? 15.776 -1.601 -22.614 1.00 96.94 201 ALA A O 1
ATOM 1681 N N . PHE A 1 202 ? 13.705 -0.991 -22.022 1.00 97.38 202 PHE A N 1
ATOM 1682 C CA . PHE A 1 202 ? 13.819 -1.430 -20.628 1.00 97.38 202 PHE A CA 1
ATOM 1683 C C . PHE A 1 202 ? 13.949 -2.950 -20.532 1.00 97.38 202 PHE A C 1
ATOM 1685 O O . PHE A 1 202 ? 14.792 -3.434 -19.783 1.00 97.38 202 PHE A O 1
ATOM 1692 N N . ALA A 1 203 ? 13.201 -3.701 -21.347 1.00 96.81 203 ALA A N 1
ATOM 1693 C CA . ALA A 1 203 ? 13.327 -5.156 -21.422 1.00 96.81 203 ALA A CA 1
ATOM 1694 C C . ALA A 1 203 ? 14.713 -5.618 -21.912 1.00 96.81 203 ALA A C 1
ATOM 1696 O O . ALA A 1 203 ? 15.160 -6.705 -21.557 1.00 96.81 203 ALA A O 1
ATOM 1697 N N . ALA A 1 204 ? 15.412 -4.800 -22.705 1.00 96.38 204 ALA A N 1
ATOM 1698 C CA . ALA A 1 204 ? 16.763 -5.095 -23.184 1.00 96.38 204 ALA A CA 1
ATOM 1699 C C . ALA A 1 204 ? 17.877 -4.737 -22.176 1.00 96.38 204 ALA A C 1
ATOM 1701 O O . ALA A 1 204 ? 19.036 -5.091 -22.400 1.00 96.38 204 ALA A O 1
ATOM 1702 N N . VAL A 1 205 ? 17.562 -4.042 -21.076 1.00 96.00 205 VAL A N 1
ATOM 1703 C CA . VAL A 1 205 ? 18.535 -3.623 -20.055 1.00 96.00 205 VAL A CA 1
ATOM 1704 C C . VAL A 1 205 ? 18.198 -4.299 -18.719 1.00 96.00 205 VAL A C 1
ATOM 1706 O O . VAL A 1 205 ? 17.284 -3.842 -18.034 1.00 96.00 205 VAL A O 1
ATOM 1709 N N . PRO A 1 206 ? 18.955 -5.329 -18.280 1.00 94.00 206 PRO A N 1
ATOM 1710 C CA . PRO A 1 206 ? 18.586 -6.157 -17.125 1.00 94.00 206 PRO A CA 1
ATOM 1711 C C . PRO A 1 206 ? 18.257 -5.377 -15.844 1.00 94.00 206 PRO A C 1
ATOM 1713 O O . PRO A 1 206 ? 17.243 -5.636 -15.209 1.00 94.00 206 PRO A O 1
ATOM 1716 N N . ALA A 1 207 ? 19.054 -4.360 -15.500 1.00 91.19 207 ALA A N 1
ATOM 1717 C CA . ALA A 1 207 ? 18.809 -3.543 -14.309 1.00 91.19 207 ALA A CA 1
ATOM 1718 C C . ALA A 1 207 ? 17.479 -2.764 -14.364 1.00 91.19 207 ALA A C 1
ATOM 1720 O O . ALA A 1 207 ? 16.873 -2.529 -13.326 1.00 91.19 207 ALA A O 1
ATOM 1721 N N . LEU A 1 208 ? 17.019 -2.372 -15.559 1.00 94.12 208 LEU A N 1
ATOM 1722 C CA . LEU A 1 208 ? 15.746 -1.665 -15.746 1.00 94.12 208 LEU A CA 1
ATOM 1723 C C . LEU A 1 208 ? 14.560 -2.620 -15.824 1.00 94.12 208 LEU A C 1
ATOM 1725 O O . LEU A 1 208 ? 13.450 -2.232 -15.477 1.00 94.12 208 LEU A O 1
ATOM 1729 N N . GLN A 1 209 ? 14.789 -3.856 -16.263 1.00 93.00 209 GLN A N 1
ATOM 1730 C CA . GLN A 1 209 ? 13.802 -4.921 -16.146 1.00 93.00 209 GLN A CA 1
ATOM 1731 C C . GLN A 1 209 ? 13.542 -5.270 -14.671 1.00 93.00 209 GLN A C 1
ATOM 1733 O O . GLN A 1 209 ? 12.402 -5.550 -14.308 1.00 93.00 209 GLN A O 1
ATOM 1738 N N . GLU A 1 210 ? 14.586 -5.253 -13.836 1.00 90.19 210 GLU A N 1
ATOM 1739 C CA . GLU A 1 210 ? 14.477 -5.487 -12.392 1.00 90.19 210 GLU A CA 1
ATOM 1740 C C . GLU A 1 210 ? 13.853 -4.298 -11.652 1.00 90.19 210 GLU A C 1
ATOM 1742 O O . GLU A 1 210 ? 12.911 -4.485 -10.883 1.00 90.19 210 GLU A O 1
ATOM 1747 N N . ASP A 1 211 ? 14.369 -3.085 -11.866 1.00 90.81 211 ASP A N 1
ATOM 1748 C CA . ASP A 1 211 ? 13.896 -1.882 -11.181 1.00 90.81 211 ASP A CA 1
ATOM 1749 C C . ASP A 1 211 ? 14.126 -0.619 -12.038 1.00 90.81 211 ASP A C 1
ATOM 1751 O O . ASP A 1 211 ? 15.222 -0.054 -12.031 1.00 90.81 211 ASP A O 1
ATOM 1755 N N . PRO A 1 212 ? 13.102 -0.100 -12.741 1.00 92.38 212 PRO A N 1
ATOM 1756 C CA . PRO A 1 212 ? 13.220 1.139 -13.513 1.00 92.38 212 PRO A CA 1
ATOM 1757 C C . PRO A 1 212 ? 13.557 2.379 -12.669 1.00 92.38 212 PRO A C 1
ATOM 1759 O O . PRO A 1 212 ? 14.051 3.376 -13.205 1.00 92.38 212 PRO A O 1
ATOM 1762 N N . THR A 1 213 ? 13.305 2.352 -11.355 1.00 92.44 213 THR A N 1
ATOM 1763 C CA . THR A 1 213 ? 13.514 3.513 -10.476 1.00 92.44 213 THR A CA 1
ATOM 1764 C C . THR A 1 213 ? 14.991 3.863 -10.294 1.00 92.44 213 THR A C 1
ATOM 1766 O O . THR A 1 213 ? 15.304 4.985 -9.898 1.00 92.44 213 THR A O 1
ATOM 1769 N N . VAL A 1 214 ? 15.921 2.977 -10.677 1.00 91.75 214 VAL A N 1
ATOM 1770 C CA . VAL A 1 214 ? 17.368 3.272 -10.710 1.00 91.75 214 VAL A CA 1
ATOM 1771 C C . VAL A 1 214 ? 17.726 4.424 -11.658 1.00 91.75 214 VAL A C 1
ATOM 1773 O O . VAL A 1 214 ? 18.817 4.986 -11.561 1.00 91.75 214 VAL A O 1
ATOM 1776 N N . LEU A 1 215 ? 16.818 4.806 -12.566 1.00 93.56 215 LEU A N 1
ATOM 1777 C CA . LEU A 1 215 ? 16.972 5.987 -13.416 1.00 93.56 215 LEU A CA 1
ATOM 1778 C C . LEU A 1 215 ? 16.705 7.298 -12.668 1.00 93.56 215 LEU A C 1
ATOM 1780 O O . LEU A 1 215 ? 17.196 8.339 -13.096 1.00 93.56 215 LEU A O 1
ATOM 1784 N N . ILE A 1 216 ? 15.960 7.282 -11.560 1.00 94.06 216 ILE A N 1
ATOM 1785 C CA . ILE A 1 216 ? 15.545 8.503 -10.858 1.00 94.06 216 ILE A CA 1
ATOM 1786 C C . ILE A 1 216 ? 16.740 9.326 -10.358 1.00 94.06 216 ILE A C 1
ATOM 1788 O O . ILE A 1 216 ? 16.773 10.517 -10.673 1.00 94.06 216 ILE A O 1
ATOM 1792 N N . PRO A 1 217 ? 17.757 8.755 -9.678 1.00 91.00 217 PRO A N 1
ATOM 1793 C CA . PRO A 1 217 ? 18.936 9.525 -9.275 1.00 91.00 217 PRO A CA 1
ATOM 1794 C C . PRO A 1 217 ? 19.679 10.156 -10.464 1.00 91.00 217 PRO A C 1
ATOM 1796 O O . PRO A 1 217 ? 20.239 11.243 -10.350 1.00 91.00 217 PRO A O 1
ATOM 1799 N N . ILE A 1 218 ? 19.659 9.498 -11.627 1.00 92.12 218 ILE A N 1
ATOM 1800 C CA . ILE A 1 218 ? 20.291 9.990 -12.858 1.00 92.12 218 ILE A CA 1
ATOM 1801 C C . ILE A 1 218 ? 19.484 11.161 -13.433 1.00 92.12 218 ILE A C 1
ATOM 1803 O O . ILE A 1 218 ? 20.053 12.198 -13.765 1.00 92.12 218 ILE A O 1
ATOM 1807 N N . ILE A 1 219 ? 18.158 11.024 -13.506 1.00 93.88 219 ILE A N 1
ATOM 1808 C CA . ILE A 1 219 ? 17.229 12.080 -13.943 1.00 93.88 219 ILE A CA 1
ATOM 1809 C C . ILE A 1 219 ? 17.322 13.299 -13.010 1.00 93.88 219 ILE A C 1
ATOM 1811 O O . ILE A 1 219 ? 17.326 14.441 -13.476 1.00 93.88 219 ILE A O 1
ATOM 1815 N N . GLN A 1 220 ? 17.468 13.068 -11.703 1.00 92.62 220 GLN A N 1
ATOM 1816 C CA . GLN A 1 220 ? 17.723 14.114 -10.714 1.00 92.62 220 GLN A CA 1
ATOM 1817 C C . GLN A 1 220 ? 19.062 14.817 -10.973 1.00 92.62 220 GLN A C 1
ATOM 1819 O O . GLN A 1 220 ? 19.108 16.043 -10.982 1.00 92.62 220 GLN A O 1
ATOM 1824 N N . ALA A 1 221 ? 20.142 14.075 -11.244 1.00 91.25 221 ALA A N 1
ATOM 1825 C CA . ALA A 1 221 ? 21.447 14.660 -11.566 1.00 91.25 221 ALA A CA 1
ATOM 1826 C C . ALA A 1 221 ? 21.422 15.535 -12.839 1.00 91.25 221 ALA A C 1
ATOM 1828 O O . ALA A 1 221 ? 22.217 16.463 -12.961 1.00 91.25 221 ALA A O 1
ATOM 1829 N N . MET A 1 222 ? 20.482 15.288 -13.761 1.00 92.19 222 MET A N 1
ATOM 1830 C CA . MET A 1 222 ? 20.232 16.138 -14.937 1.00 92.19 222 MET A CA 1
ATOM 1831 C C . MET A 1 222 ? 19.394 17.397 -14.634 1.00 92.19 222 MET A C 1
ATOM 1833 O O . MET A 1 222 ? 19.236 18.260 -15.506 1.00 92.19 222 MET A O 1
ATOM 1837 N N . GLY A 1 223 ? 18.846 17.509 -13.419 1.00 92.38 223 GLY A N 1
ATOM 1838 C CA . GLY A 1 223 ? 18.026 18.631 -12.961 1.00 92.38 223 GLY A CA 1
ATOM 1839 C C . GLY A 1 223 ? 16.576 18.610 -13.451 1.00 92.38 223 GLY A C 1
ATOM 1840 O O . GLY A 1 223 ? 15.947 19.664 -13.497 1.00 92.38 223 GLY A O 1
ATOM 1841 N N . LEU A 1 224 ? 16.052 17.448 -13.864 1.00 94.31 224 LEU A N 1
ATOM 1842 C CA . LEU A 1 224 ? 14.657 17.311 -14.318 1.00 94.31 224 LEU A CA 1
ATOM 1843 C C . LEU A 1 224 ? 13.664 17.069 -13.171 1.00 94.31 224 LEU A C 1
ATOM 1845 O O . LEU A 1 224 ? 12.474 17.319 -13.334 1.00 94.31 224 LEU A O 1
ATOM 1849 N N . VAL A 1 225 ? 14.155 16.605 -12.022 1.00 94.75 225 VAL A N 1
ATOM 1850 C CA . VAL A 1 225 ? 13.421 16.533 -10.750 1.00 94.75 225 VAL A CA 1
ATOM 1851 C C . VAL A 1 225 ? 14.296 17.133 -9.650 1.00 94.75 225 VAL A C 1
ATOM 1853 O O . VAL A 1 225 ? 15.523 17.051 -9.717 1.00 94.75 225 VAL A O 1
ATOM 1856 N N . GLN A 1 226 ? 13.679 17.742 -8.642 1.00 91.94 226 GLN A N 1
ATOM 1857 C CA . GLN A 1 226 ? 14.354 18.412 -7.527 1.00 91.94 226 GLN A CA 1
ATOM 1858 C C . GLN A 1 226 ? 14.919 17.420 -6.508 1.00 91.94 226 GLN A C 1
ATOM 1860 O O . GLN A 1 226 ? 15.916 17.702 -5.843 1.00 91.94 226 GLN A O 1
ATOM 1865 N N . SER A 1 227 ? 14.292 16.250 -6.365 1.00 91.19 227 SER A N 1
ATOM 1866 C CA . SER A 1 227 ? 14.719 15.225 -5.409 1.00 91.19 227 SER A CA 1
ATOM 1867 C C . SER A 1 227 ? 14.430 13.804 -5.891 1.00 91.19 227 SER A C 1
ATOM 1869 O O . SER A 1 227 ? 13.551 13.577 -6.722 1.00 91.19 227 SER A O 1
ATOM 1871 N N . GLU A 1 228 ? 15.134 12.829 -5.312 1.00 90.06 228 GLU A N 1
ATOM 1872 C CA . GLU A 1 228 ? 14.865 11.403 -5.533 1.00 90.06 228 GLU A CA 1
ATOM 1873 C C . GLU A 1 228 ? 13.426 11.045 -5.129 1.00 90.06 228 GLU A C 1
ATOM 1875 O O . GLU A 1 228 ? 12.752 10.291 -5.829 1.00 90.06 228 GLU A O 1
ATOM 1880 N N . LEU A 1 229 ? 12.925 11.634 -4.034 1.00 93.06 229 LEU A N 1
ATOM 1881 C CA . LEU A 1 229 ? 11.549 11.430 -3.589 1.00 93.06 229 LEU A CA 1
ATOM 1882 C C . LEU A 1 229 ? 10.550 11.924 -4.638 1.00 93.06 229 LEU A C 1
ATOM 1884 O O . LEU A 1 229 ? 9.630 11.188 -4.966 1.00 93.06 229 LEU A O 1
ATOM 1888 N N . GLU A 1 230 ? 10.740 13.115 -5.206 1.00 94.81 230 GLU A N 1
ATOM 1889 C CA . GLU A 1 230 ? 9.867 13.625 -6.272 1.00 94.81 230 GLU A CA 1
ATOM 1890 C C . GLU A 1 230 ? 9.818 12.669 -7.471 1.00 94.81 230 GLU A C 1
ATOM 1892 O O . GLU A 1 230 ? 8.734 12.329 -7.945 1.00 94.81 230 GLU A O 1
ATOM 1897 N N . GLY A 1 231 ? 10.974 12.169 -7.920 1.00 95.12 231 GLY A N 1
ATOM 1898 C CA . GLY A 1 231 ? 11.019 11.181 -8.997 1.00 95.12 231 GLY A CA 1
ATOM 1899 C C . GLY A 1 231 ? 10.291 9.878 -8.646 1.00 95.12 231 GLY A C 1
ATOM 1900 O O . GLY A 1 231 ? 9.593 9.319 -9.493 1.00 95.12 231 GLY A O 1
ATOM 1901 N N . LEU A 1 232 ? 10.399 9.411 -7.396 1.00 95.56 232 LEU A N 1
ATOM 1902 C CA . LEU A 1 232 ? 9.692 8.215 -6.925 1.00 95.56 232 LEU A CA 1
ATOM 1903 C C . LEU A 1 232 ? 8.181 8.451 -6.863 1.00 95.56 232 LEU A C 1
ATOM 1905 O O . LEU A 1 232 ? 7.417 7.607 -7.323 1.00 95.56 232 LEU A O 1
ATOM 1909 N N . LEU A 1 233 ? 7.740 9.600 -6.351 1.00 96.44 233 LEU A N 1
ATOM 1910 C CA . LEU A 1 233 ? 6.325 9.970 -6.322 1.00 96.44 233 LEU A CA 1
ATOM 1911 C C . LEU A 1 233 ? 5.733 9.985 -7.734 1.00 96.44 233 LEU A C 1
ATOM 1913 O O . LEU A 1 233 ? 4.670 9.410 -7.955 1.00 96.44 233 LEU A O 1
ATOM 1917 N N . ILE A 1 234 ? 6.461 10.535 -8.708 1.00 95.69 234 ILE A N 1
ATOM 1918 C CA . ILE A 1 234 ? 6.065 10.510 -10.119 1.00 95.69 234 ILE A CA 1
ATOM 1919 C C . ILE A 1 234 ? 5.946 9.070 -10.638 1.00 95.69 234 ILE A C 1
ATOM 1921 O O . ILE A 1 234 ? 4.917 8.714 -11.212 1.00 95.69 234 ILE A O 1
ATOM 1925 N N . TYR A 1 235 ? 6.959 8.231 -10.403 1.00 95.25 235 TYR A N 1
ATOM 1926 C CA . TYR A 1 235 ? 6.958 6.829 -10.832 1.00 95.25 235 TYR A CA 1
ATOM 1927 C C . TYR A 1 235 ? 5.755 6.050 -10.274 1.00 95.25 235 TYR A C 1
ATOM 1929 O O . TYR A 1 235 ? 5.005 5.413 -11.021 1.00 95.25 235 TYR A O 1
ATOM 1937 N N . TYR A 1 236 ? 5.509 6.169 -8.968 1.00 94.81 236 TYR A N 1
ATOM 1938 C CA . TYR A 1 236 ? 4.401 5.494 -8.291 1.00 94.81 236 TYR A CA 1
ATOM 1939 C C . TYR A 1 236 ? 3.036 6.175 -8.499 1.00 94.81 236 TYR A C 1
ATOM 1941 O O . TYR A 1 236 ? 2.019 5.638 -8.061 1.00 94.81 236 TYR A O 1
ATOM 1949 N N . GLY A 1 237 ? 2.980 7.314 -9.203 1.00 93.62 237 GLY A N 1
ATOM 1950 C CA . GLY A 1 237 ? 1.740 8.052 -9.466 1.00 93.62 237 GLY A CA 1
ATOM 1951 C C . GLY A 1 237 ? 1.113 8.652 -8.204 1.00 93.62 237 GLY A C 1
ATOM 1952 O O . GLY A 1 237 ? -0.108 8.651 -8.062 1.00 93.62 237 GLY A O 1
ATOM 1953 N N . VAL A 1 238 ? 1.941 9.110 -7.265 1.00 94.88 238 VAL A N 1
ATOM 1954 C CA . VAL A 1 238 ? 1.516 9.686 -5.986 1.00 94.88 238 VAL A CA 1
ATOM 1955 C C . VAL A 1 238 ? 1.625 11.207 -6.045 1.00 94.88 238 VAL A C 1
ATOM 1957 O O . VAL A 1 238 ? 2.693 11.761 -6.289 1.00 94.88 238 VAL A O 1
ATOM 1960 N N . GLU A 1 239 ? 0.511 11.890 -5.799 1.00 93.06 239 GLU A N 1
ATOM 1961 C CA . GLU A 1 239 ? 0.456 13.351 -5.761 1.00 93.06 239 GLU A CA 1
ATOM 1962 C C . GLU A 1 239 ? 1.056 13.890 -4.449 1.00 93.06 239 GLU A C 1
ATOM 1964 O O . GLU A 1 239 ? 0.605 13.549 -3.351 1.00 93.06 239 GLU A O 1
ATOM 1969 N N . SER A 1 240 ? 2.047 14.779 -4.547 1.00 91.50 240 SER A N 1
ATOM 1970 C CA . SER A 1 240 ? 2.679 15.427 -3.387 1.00 91.50 240 SER A CA 1
ATOM 1971 C C . SER A 1 240 ? 1.874 16.603 -2.822 1.00 91.50 240 SER A C 1
ATOM 1973 O O . SER A 1 240 ? 2.027 16.929 -1.647 1.00 91.50 240 SER A O 1
ATOM 1975 N N . SER A 1 241 ? 1.005 17.221 -3.625 1.00 94.38 241 SER A N 1
ATOM 1976 C CA . SER A 1 241 ? 0.236 18.425 -3.277 1.00 94.38 241 SER A CA 1
ATOM 1977 C C . SER A 1 241 ? -1.194 18.355 -3.801 1.00 94.38 241 SER A C 1
ATOM 1979 O O . SER A 1 241 ? -1.454 17.666 -4.787 1.00 94.38 241 SER A O 1
ATOM 1981 N N . PHE A 1 242 ? -2.111 19.056 -3.143 1.00 96.94 242 PHE A N 1
ATOM 1982 C CA . PHE A 1 242 ? -3.505 19.161 -3.570 1.00 96.94 242 PHE A CA 1
ATOM 1983 C C . PHE A 1 242 ? -3.668 20.257 -4.625 1.00 96.94 242 PHE A C 1
ATOM 1985 O O . PHE A 1 242 ? -2.876 21.198 -4.685 1.00 96.94 242 PHE A O 1
ATOM 1992 N N . GLU A 1 243 ? -4.701 20.145 -5.456 1.00 96.50 243 GLU A N 1
ATOM 1993 C CA . GLU A 1 243 ? -5.046 21.209 -6.396 1.00 96.50 243 GLU A CA 1
ATOM 1994 C C . GLU A 1 243 ? -5.607 22.430 -5.640 1.00 96.50 243 GLU A C 1
ATOM 1996 O O . GLU A 1 243 ? -6.341 22.264 -4.660 1.00 96.50 243 GLU A O 1
ATOM 2001 N N . PRO A 1 244 ? -5.384 23.673 -6.113 1.00 96.94 244 PRO A N 1
ATOM 2002 C CA . PRO A 1 244 ? -5.847 24.873 -5.409 1.00 96.94 244 PRO A CA 1
ATOM 2003 C C . PRO A 1 244 ? -7.362 24.918 -5.149 1.00 96.94 244 PRO A C 1
ATOM 2005 O O . PRO A 1 244 ? -7.825 25.579 -4.221 1.00 96.94 244 PRO A O 1
ATOM 2008 N N . GLU A 1 245 ? -8.171 24.272 -5.994 1.00 96.25 245 GLU A N 1
ATOM 2009 C CA . GLU A 1 245 ? -9.615 24.137 -5.765 1.00 96.25 245 GLU A CA 1
ATOM 2010 C C . GLU A 1 245 ? -9.930 23.204 -4.587 1.00 96.25 245 GLU A C 1
ATOM 2012 O O . GLU A 1 245 ? -10.810 23.511 -3.783 1.00 96.25 245 GLU A O 1
ATOM 2017 N N . GLU A 1 246 ? -9.199 22.097 -4.461 1.00 96.81 246 GLU A N 1
ATOM 2018 C CA . GLU A 1 246 ? -9.375 21.100 -3.403 1.00 96.81 246 GLU A CA 1
ATOM 2019 C C . GLU A 1 246 ? -9.029 21.698 -2.038 1.00 96.81 246 GLU A C 1
ATOM 2021 O O . GLU A 1 246 ? -9.786 21.524 -1.083 1.00 96.81 246 GLU A O 1
ATOM 2026 N N . GLU A 1 247 ? -7.948 22.477 -1.964 1.00 96.38 247 GLU A N 1
ATOM 2027 C CA . GLU A 1 247 ? -7.547 23.201 -0.753 1.00 96.38 247 GLU A CA 1
ATOM 2028 C C . GLU A 1 247 ? -8.616 24.210 -0.320 1.00 96.38 247 GLU A C 1
ATOM 2030 O O . GLU A 1 247 ? -9.091 24.163 0.817 1.00 96.38 247 GLU A O 1
ATOM 2035 N N . ARG A 1 248 ? -9.086 25.061 -1.245 1.00 96.94 248 ARG A N 1
ATOM 2036 C CA . ARG A 1 248 ? -10.149 26.039 -0.952 1.00 96.94 248 ARG A CA 1
ATOM 2037 C C . ARG A 1 248 ? -11.438 25.371 -0.479 1.00 96.94 248 ARG A C 1
ATOM 2039 O O . ARG A 1 248 ? -12.079 25.851 0.457 1.00 96.94 248 ARG A O 1
ATOM 2046 N N . LEU A 1 249 ? -11.849 24.275 -1.117 1.00 95.88 249 LEU A N 1
ATOM 2047 C CA . LEU A 1 249 ? -13.042 23.531 -0.704 1.00 95.88 249 LEU A CA 1
ATOM 2048 C C . LEU A 1 249 ? -12.852 22.917 0.682 1.00 95.88 249 LEU A C 1
ATOM 2050 O O . LEU A 1 249 ? -13.727 23.045 1.534 1.00 95.88 249 LEU A O 1
ATOM 2054 N N . ALA A 1 250 ? -11.701 22.300 0.938 1.00 95.62 250 ALA A N 1
ATOM 2055 C CA . ALA A 1 250 ? -11.394 21.725 2.237 1.00 95.62 250 ALA A CA 1
ATOM 2056 C C . ALA A 1 250 ? -11.419 22.770 3.358 1.00 95.62 250 ALA A C 1
ATOM 2058 O O . ALA A 1 250 ? -11.953 22.490 4.431 1.00 95.62 250 ALA A O 1
ATOM 2059 N N . GLU A 1 251 ? -10.888 23.971 3.124 1.00 95.94 251 GLU A N 1
ATOM 2060 C CA . GLU A 1 251 ? -10.918 25.075 4.087 1.00 95.94 251 GLU A CA 1
ATOM 2061 C C . GLU A 1 251 ? -12.341 25.569 4.366 1.00 95.94 251 GLU A C 1
ATOM 2063 O O . GLU A 1 251 ? -12.708 25.736 5.531 1.00 95.94 251 GLU A O 1
ATOM 2068 N N . THR A 1 252 ? -13.146 25.745 3.316 1.00 94.94 252 THR A N 1
ATOM 2069 C CA . THR A 1 252 ? -14.480 26.368 3.386 1.00 94.94 252 THR A CA 1
ATOM 2070 C C . THR A 1 252 ? -15.605 25.433 3.827 1.00 94.94 252 THR A C 1
ATOM 2072 O O . THR A 1 252 ? -16.668 25.916 4.221 1.00 94.94 252 THR A O 1
ATOM 2075 N N . ILE A 1 253 ? -15.402 24.110 3.806 1.00 92.56 253 ILE A N 1
ATOM 2076 C CA . ILE A 1 253 ? -16.385 23.157 4.339 1.00 92.56 253 ILE A CA 1
ATOM 2077 C C . ILE A 1 253 ? -16.638 23.449 5.824 1.00 92.56 253 ILE A C 1
ATOM 2079 O O . ILE A 1 253 ? -15.689 23.462 6.609 1.00 92.56 253 ILE A O 1
ATOM 2083 N N . PRO A 1 254 ? -17.897 23.647 6.252 1.00 92.56 254 PRO A N 1
ATOM 2084 C CA . PRO A 1 254 ? -18.196 23.914 7.649 1.00 92.56 254 PRO A CA 1
ATOM 2085 C C . PRO A 1 254 ? -17.906 22.687 8.519 1.00 92.56 254 PRO A C 1
ATOM 2087 O O . PRO A 1 254 ? -18.127 21.541 8.120 1.00 92.56 254 PRO A O 1
ATOM 2090 N N . ALA A 1 255 ? -17.443 22.935 9.744 1.00 91.69 255 ALA A N 1
ATOM 2091 C CA . ALA A 1 255 ? -17.370 21.897 10.762 1.00 91.69 255 ALA A CA 1
ATOM 2092 C C . ALA A 1 255 ? -18.773 21.352 11.077 1.00 91.69 255 ALA A C 1
ATOM 2094 O O . ALA A 1 255 ? -19.786 22.030 10.889 1.00 91.69 255 ALA A O 1
ATOM 2095 N N . PHE A 1 256 ? -18.835 20.121 11.583 1.00 93.62 256 PHE A N 1
ATOM 2096 C CA . PHE A 1 256 ? -20.094 19.564 12.059 1.00 93.62 256 PHE A CA 1
ATOM 2097 C C . PHE A 1 256 ? -20.611 20.354 13.264 1.00 93.62 256 PHE A C 1
ATOM 2099 O O . PHE A 1 256 ? -19.899 20.545 14.251 1.00 93.62 256 PHE A O 1
ATOM 2106 N N . VAL A 1 257 ? -21.872 20.769 13.180 1.00 91.06 257 VAL A N 1
ATOM 2107 C CA . VAL A 1 257 ? -22.606 21.397 14.275 1.00 91.06 257 VAL A CA 1
ATOM 2108 C C . VAL A 1 257 ? -23.688 20.410 14.707 1.00 91.06 257 VAL A C 1
ATOM 2110 O O . VAL A 1 257 ? -24.499 20.013 13.864 1.00 91.06 257 VAL A O 1
ATOM 2113 N N . PRO A 1 258 ? -23.704 19.974 15.980 1.00 86.81 258 PRO A N 1
ATOM 2114 C CA . PRO A 1 258 ? -24.782 19.145 16.491 1.00 86.81 258 PRO A CA 1
ATOM 2115 C C . PRO A 1 258 ? -26.136 19.810 16.229 1.00 86.81 258 PRO A C 1
ATOM 2117 O O . PRO A 1 258 ? -26.262 21.016 16.451 1.00 86.81 258 PRO A O 1
ATOM 2120 N N . PRO A 1 259 ? -27.150 19.059 15.771 1.00 79.50 259 PRO A N 1
ATOM 2121 C CA . PRO A 1 259 ? -28.502 19.592 15.704 1.00 79.50 259 PRO A CA 1
ATOM 2122 C C . PRO A 1 259 ? -28.909 20.064 17.104 1.00 79.50 259 PRO A C 1
ATOM 2124 O O . PRO A 1 259 ? -28.647 19.357 18.081 1.00 79.50 259 PRO A O 1
ATOM 2127 N N . GLU A 1 260 ? -29.511 21.253 17.203 1.00 62.06 260 GLU A N 1
ATOM 2128 C CA . GLU A 1 260 ? -29.992 21.781 18.480 1.00 62.06 260 GLU A CA 1
ATOM 2129 C C . GLU A 1 260 ? -30.882 20.727 19.145 1.00 62.06 260 GLU A C 1
ATOM 2131 O O . GLU A 1 260 ? -31.905 20.305 18.595 1.00 62.06 260 GLU A O 1
ATOM 2136 N N . THR A 1 261 ? -30.486 20.266 20.332 1.00 44.03 261 THR A N 1
ATOM 2137 C CA . THR A 1 261 ? -31.407 19.595 21.249 1.00 44.03 261 THR A CA 1
ATOM 2138 C C . THR A 1 261 ? -32.620 20.517 21.360 1.00 44.03 261 THR A C 1
ATOM 2140 O O . THR A 1 261 ? -32.390 21.706 21.576 1.00 44.03 261 THR A O 1
ATOM 2143 N N . PRO A 1 262 ? -33.877 20.063 21.194 1.00 37.12 262 PRO A N 1
ATOM 2144 C CA . PRO A 1 262 ? -35.024 20.958 21.269 1.00 37.12 262 PRO A CA 1
ATOM 2145 C C . PRO A 1 262 ? -35.159 21.508 22.696 1.00 37.12 262 PRO A C 1
ATOM 2147 O O . PRO A 1 262 ? -35.895 20.981 23.525 1.00 37.12 262 PRO A O 1
ATOM 2150 N N . ALA A 1 263 ? -34.427 22.578 22.981 1.00 33.53 263 ALA A N 1
ATOM 2151 C CA . ALA A 1 263 ? -34.746 23.556 23.988 1.00 33.53 263 ALA A CA 1
ATOM 2152 C C . ALA A 1 263 ? -35.708 24.535 23.318 1.00 33.53 263 ALA A C 1
ATOM 2154 O O . ALA A 1 263 ? -35.515 24.980 22.190 1.00 33.53 263 ALA A O 1
ATOM 2155 N N . SER A 1 264 ? -36.813 24.793 23.995 1.00 35.91 264 SER A N 1
ATOM 2156 C CA . SER A 1 264 ? -37.900 25.650 23.556 1.00 35.91 264 SER A CA 1
ATOM 2157 C C . SER A 1 264 ? -37.435 27.053 23.145 1.00 35.91 264 SER A C 1
ATOM 2159 O O . SER A 1 264 ? -37.435 27.953 23.976 1.00 35.91 264 SER A O 1
ATOM 2161 N N . THR A 1 265 ? -37.146 27.290 21.870 1.00 32.94 265 THR A N 1
ATOM 2162 C CA . THR A 1 265 ? -37.121 28.647 21.308 1.00 32.94 265 THR A CA 1
ATOM 2163 C C . THR A 1 265 ? -37.519 28.609 19.841 1.00 32.94 265 THR A C 1
ATOM 2165 O O . THR A 1 265 ? -36.808 28.112 18.976 1.00 32.94 265 THR A O 1
ATOM 2168 N N . ARG A 1 266 ? -38.725 29.118 19.571 1.00 41.50 266 ARG A N 1
ATOM 2169 C CA . ARG A 1 266 ? -39.212 29.423 18.227 1.00 41.50 266 ARG A CA 1
ATOM 2170 C C . ARG A 1 266 ? -38.502 30.679 17.732 1.00 41.50 266 ARG A C 1
ATOM 2172 O O . ARG A 1 266 ? -38.973 31.763 18.047 1.00 41.50 266 ARG A O 1
ATOM 2179 N N . GLU A 1 267 ? -37.497 30.544 16.880 1.00 33.81 267 GLU A N 1
ATOM 2180 C CA . GLU A 1 267 ? -37.207 31.573 15.879 1.00 33.81 267 GLU A CA 1
ATOM 2181 C C . GLU A 1 267 ? -36.969 30.909 14.522 1.00 33.81 267 GLU A C 1
ATOM 2183 O O . GLU A 1 267 ? -36.157 30.002 14.366 1.00 33.81 267 GLU A O 1
ATOM 2188 N N . ARG A 1 268 ? -37.790 31.305 13.544 1.00 35.56 268 ARG A N 1
ATOM 2189 C CA . ARG A 1 268 ? -37.734 30.811 12.167 1.00 35.56 268 ARG A CA 1
ATOM 2190 C C . ARG A 1 268 ? -36.542 31.455 11.468 1.00 35.56 268 ARG A C 1
ATOM 2192 O O . ARG A 1 268 ? -36.533 32.671 11.303 1.00 35.56 268 ARG A O 1
ATOM 2199 N N . VAL A 1 269 ? -35.613 30.639 10.985 1.00 34.03 269 VAL A N 1
ATOM 2200 C CA . VAL A 1 269 ? -34.616 31.042 9.983 1.00 34.03 269 VAL A CA 1
ATOM 2201 C C . VAL A 1 269 ? -35.122 30.617 8.591 1.00 34.03 269 VAL A C 1
ATOM 2203 O O . VAL A 1 269 ? -35.774 29.573 8.498 1.00 34.03 269 VAL A O 1
ATOM 2206 N N . PRO A 1 270 ? -34.909 31.411 7.519 1.00 34.78 270 PRO A N 1
ATOM 2207 C CA . PRO A 1 270 ? -35.503 31.157 6.210 1.00 34.78 270 PRO A CA 1
ATOM 2208 C C . PRO A 1 270 ? -34.915 29.928 5.514 1.00 34.78 270 PRO A C 1
ATOM 2210 O O . PRO A 1 270 ? -33.733 29.614 5.623 1.00 34.78 270 PRO A O 1
ATOM 2213 N N . GLU A 1 271 ? -35.792 29.275 4.767 1.00 38.03 271 GLU A N 1
ATOM 2214 C CA . GLU A 1 271 ? -35.634 28.025 4.036 1.00 38.03 271 GLU A CA 1
ATOM 2215 C C . GLU A 1 271 ? -34.567 28.121 2.926 1.00 38.03 271 GLU A C 1
ATOM 2217 O O . GLU A 1 271 ? -34.715 28.879 1.967 1.00 38.03 271 GLU A O 1
ATOM 2222 N N . ALA A 1 272 ? -33.495 27.328 3.040 1.00 30.12 272 ALA A N 1
ATOM 2223 C CA . ALA A 1 272 ? -32.520 27.099 1.977 1.00 30.12 272 ALA A CA 1
ATOM 2224 C C . ALA A 1 272 ? -32.376 25.590 1.711 1.00 30.12 272 ALA A C 1
ATOM 2226 O O . ALA A 1 272 ? -31.828 24.867 2.536 1.00 30.12 272 ALA A O 1
ATOM 2227 N N . ALA A 1 273 ? -32.849 25.185 0.525 1.00 28.69 273 ALA A N 1
ATOM 2228 C CA . ALA A 1 273 ? -32.722 23.892 -0.163 1.00 28.69 273 ALA A CA 1
ATOM 2229 C C . ALA A 1 273 ? -33.239 22.628 0.574 1.00 28.69 273 ALA A C 1
ATOM 2231 O O . ALA A 1 273 ? -33.020 22.447 1.768 1.00 28.69 273 ALA A O 1
ATOM 2232 N N . PRO A 1 274 ? -33.913 21.699 -0.135 1.00 28.47 274 PRO A N 1
ATOM 2233 C CA . PRO A 1 274 ? -34.567 20.560 0.496 1.00 28.47 274 PRO A CA 1
ATOM 2234 C C . PRO A 1 274 ? -33.519 19.595 1.065 1.00 28.47 274 PRO A C 1
ATOM 2236 O O . PRO A 1 274 ? -32.858 18.861 0.330 1.00 28.47 274 PRO A O 1
ATOM 2239 N N . ALA A 1 275 ? -33.383 19.580 2.391 1.00 33.59 275 ALA A N 1
ATOM 2240 C CA . ALA A 1 275 ? -32.718 18.508 3.113 1.00 33.59 275 ALA A CA 1
ATOM 2241 C C . ALA A 1 275 ? -33.547 17.228 2.933 1.00 33.59 275 ALA A C 1
ATOM 2243 O O . ALA A 1 275 ? -34.567 17.018 3.588 1.00 33.59 275 ALA A O 1
ATOM 2244 N N . VAL A 1 276 ? -33.133 16.383 1.991 1.00 31.67 276 VAL A N 1
ATOM 2245 C CA . VAL A 1 276 ? -33.696 15.047 1.803 1.00 31.67 276 VAL A CA 1
ATOM 2246 C C . VAL A 1 276 ? -33.414 14.229 3.068 1.00 31.67 276 VAL A C 1
ATOM 2248 O O . VAL A 1 276 ? -32.265 13.930 3.371 1.00 31.67 276 VAL A O 1
ATOM 2251 N N . GLY A 1 277 ? -34.482 13.934 3.816 1.00 34.84 277 GLY A N 1
ATOM 2252 C CA . GLY A 1 277 ? -34.619 12.863 4.808 1.00 34.84 277 GLY A CA 1
ATOM 2253 C C . GLY A 1 277 ? -33.382 12.497 5.629 1.00 34.84 277 GLY A C 1
ATOM 2254 O O . GLY A 1 277 ? -32.784 11.453 5.398 1.00 34.84 277 GLY A O 1
ATOM 2255 N N . THR A 1 278 ? -33.049 13.283 6.654 1.00 40.62 278 THR A N 1
ATOM 2256 C CA . THR A 1 278 ? -32.205 12.788 7.752 1.00 40.62 278 THR A CA 1
ATOM 2257 C C . THR A 1 278 ? -32.975 12.937 9.053 1.00 40.62 278 THR A C 1
ATOM 2259 O O . THR A 1 278 ? -33.325 14.042 9.462 1.00 40.62 278 THR A O 1
ATOM 2262 N N . SER A 1 279 ? -33.264 11.826 9.732 1.00 54.00 279 SER A N 1
ATOM 2263 C CA . SER A 1 279 ? -33.479 11.913 11.174 1.00 54.00 279 SER A CA 1
ATOM 2264 C C . SER A 1 279 ? -32.219 12.544 11.769 1.00 54.00 279 SER A C 1
ATOM 2266 O O . SER A 1 279 ? -31.113 12.085 11.470 1.00 54.00 279 SER A O 1
ATOM 2268 N N . ALA A 1 280 ? -32.365 13.601 12.565 1.00 73.44 280 ALA A N 1
ATOM 2269 C CA . ALA A 1 280 ? -31.235 14.267 13.201 1.00 73.44 280 ALA A CA 1
ATOM 2270 C C . ALA A 1 280 ? -30.342 13.245 13.937 1.00 73.44 280 ALA A C 1
ATOM 2272 O O . ALA A 1 280 ? -30.850 12.386 14.665 1.00 73.44 280 ALA A O 1
ATOM 2273 N N . ARG A 1 281 ? -29.015 13.325 13.739 1.00 87.50 281 ARG A N 1
ATOM 2274 C CA . ARG A 1 281 ? -28.045 12.460 14.437 1.00 87.50 281 ARG A CA 1
ATOM 2275 C C . ARG A 1 281 ? -28.192 12.666 15.940 1.00 87.50 281 ARG A C 1
ATOM 2277 O O . ARG A 1 281 ? -28.129 13.799 16.415 1.00 87.50 281 ARG A O 1
ATOM 2284 N N . LYS A 1 282 ? -28.353 11.575 16.686 1.00 92.00 282 LYS A N 1
ATOM 2285 C CA . LYS A 1 282 ? -28.440 11.612 18.151 1.00 92.00 282 LYS A CA 1
ATOM 2286 C C . LYS A 1 282 ? -27.040 11.541 18.780 1.00 92.00 282 LYS A C 1
ATOM 2288 O O . LYS A 1 282 ? -26.190 10.829 18.231 1.00 92.00 282 LYS A O 1
ATOM 2293 N N . PRO A 1 283 ? -26.804 12.206 19.927 1.00 93.12 283 PRO A N 1
ATOM 2294 C CA . PRO A 1 283 ? -25.579 12.003 20.698 1.00 93.12 283 PRO A CA 1
ATOM 2295 C C . PRO A 1 283 ? -25.461 10.548 21.136 1.00 93.12 283 PRO A C 1
ATOM 2297 O O . PRO A 1 283 ? -26.479 9.896 21.370 1.00 93.12 283 PRO A O 1
ATOM 2300 N N . VAL A 1 284 ? -24.244 10.034 21.272 1.00 91.38 284 VAL A N 1
ATOM 2301 C CA . VAL A 1 284 ? -23.990 8.815 22.055 1.00 91.38 284 VAL A CA 1
ATOM 2302 C C . VAL A 1 284 ? -23.803 9.208 23.519 1.00 91.38 284 VAL A C 1
ATOM 2304 O O . VAL A 1 284 ? -23.093 10.167 23.820 1.00 91.38 284 VAL A O 1
ATOM 2307 N N . GLU A 1 285 ? -24.467 8.489 24.418 1.00 80.00 285 GLU A N 1
ATOM 2308 C CA . GLU A 1 285 ? -24.300 8.658 25.861 1.00 80.00 285 GLU A CA 1
ATOM 2309 C C . GLU A 1 285 ? -23.105 7.835 26.362 1.00 80.00 285 GLU A C 1
ATOM 2311 O O . GLU A 1 285 ? -22.744 6.820 25.773 1.00 80.00 285 GLU A O 1
ATOM 2316 N N . GLY A 1 286 ? -22.479 8.272 27.454 1.00 75.88 286 GLY A N 1
ATOM 2317 C CA . GLY A 1 286 ? -21.342 7.575 28.059 1.00 75.88 286 GLY A CA 1
ATOM 2318 C C . GLY A 1 286 ? -19.994 8.271 27.866 1.00 75.88 286 GLY A C 1
ATOM 2319 O O . GLY A 1 286 ? -19.894 9.411 27.397 1.00 75.88 286 GLY A O 1
ATOM 2320 N N . TRP A 1 287 ? -18.943 7.596 28.330 1.00 84.44 287 TRP A N 1
ATOM 2321 C CA . TRP A 1 287 ? -17.576 8.101 28.269 1.00 84.44 287 TRP A CA 1
ATOM 2322 C C . TRP A 1 287 ? -16.904 7.648 26.973 1.00 84.44 287 TRP A C 1
ATOM 2324 O O . TRP A 1 287 ? -16.732 6.451 26.758 1.00 84.44 287 TRP A O 1
ATOM 2334 N N . THR A 1 288 ? -16.518 8.602 26.123 1.00 95.69 288 THR A N 1
ATOM 2335 C CA . THR A 1 288 ? -15.912 8.328 24.812 1.00 95.69 288 THR A CA 1
ATOM 2336 C C . THR A 1 288 ? -14.409 8.588 24.819 1.00 95.69 288 THR A C 1
ATOM 2338 O O . THR A 1 288 ? -13.974 9.646 25.280 1.00 95.69 288 THR A O 1
ATOM 2341 N N . PHE A 1 289 ? -13.617 7.677 24.261 1.00 97.62 289 PHE A N 1
ATOM 2342 C CA . PHE A 1 289 ? -12.164 7.818 24.127 1.00 97.62 289 PHE A CA 1
ATOM 2343 C C . PHE A 1 289 ? -11.646 7.194 22.825 1.00 97.62 289 PHE A C 1
ATOM 2345 O O . PHE A 1 289 ? -12.285 6.297 22.284 1.00 97.62 289 PHE A O 1
ATOM 2352 N N . SER A 1 290 ? -10.495 7.650 22.330 1.00 98.12 290 SER A N 1
ATOM 2353 C CA . SER A 1 290 ? -9.753 6.989 21.239 1.00 98.12 290 SER A CA 1
ATOM 2354 C C . SER A 1 290 ? -8.440 6.401 21.765 1.00 98.12 290 SER A C 1
ATOM 2356 O O . SER A 1 290 ? -7.948 6.841 22.811 1.00 98.12 290 SER A O 1
ATOM 2358 N N . ILE A 1 291 ? -7.892 5.395 21.077 1.00 98.31 291 ILE A N 1
ATOM 2359 C CA . ILE A 1 291 ? -6.588 4.792 21.389 1.00 98.31 291 ILE A CA 1
ATOM 2360 C C . ILE A 1 291 ? -5.775 4.751 20.099 1.00 98.31 291 ILE A C 1
ATOM 2362 O O . ILE A 1 291 ? -6.084 3.982 19.197 1.00 98.31 291 ILE A O 1
ATOM 2366 N N . ASP A 1 292 ? -4.716 5.550 20.036 1.00 97.25 292 ASP A N 1
ATOM 2367 C CA . ASP A 1 292 ? -3.938 5.743 18.815 1.00 97.25 292 ASP A CA 1
ATOM 2368 C C . ASP A 1 292 ? -2.436 5.795 19.102 1.00 97.25 292 ASP A C 1
ATOM 2370 O O . ASP A 1 292 ? -1.981 5.878 20.245 1.00 97.25 292 ASP A O 1
ATOM 2374 N N . ASP A 1 293 ? -1.633 5.838 18.045 1.00 94.00 293 ASP A N 1
ATOM 2375 C CA . ASP A 1 293 ? -0.260 6.304 18.174 1.00 94.00 293 ASP A CA 1
ATOM 2376 C C . ASP A 1 293 ? -0.221 7.787 18.599 1.00 94.00 293 ASP A C 1
ATOM 2378 O O . ASP A 1 293 ? -1.070 8.579 18.168 1.00 94.00 293 ASP A O 1
ATOM 2382 N N . PRO A 1 294 ? 0.797 8.228 19.371 1.00 91.75 294 PRO A N 1
ATOM 2383 C CA . PRO A 1 294 ? 0.929 9.628 19.789 1.00 91.75 294 PRO A CA 1
ATOM 2384 C C . PRO A 1 294 ? 0.931 10.620 18.615 1.00 91.75 294 PRO A C 1
ATOM 2386 O O . PRO A 1 294 ? 0.398 11.726 18.715 1.00 91.75 294 PRO A O 1
ATOM 2389 N N . GLU A 1 295 ? 1.494 10.203 17.484 1.00 90.62 295 GLU A N 1
ATOM 2390 C CA . GLU A 1 295 ? 1.665 11.018 16.277 1.00 90.62 295 GLU A CA 1
ATOM 2391 C C . GLU A 1 295 ? 0.461 10.973 15.321 1.00 90.62 295 GLU A C 1
ATOM 2393 O O . GLU A 1 295 ? 0.462 11.698 14.327 1.00 90.62 295 GLU A O 1
ATOM 2398 N N . THR A 1 296 ? -0.554 10.142 15.588 1.00 94.25 296 THR A N 1
ATOM 2399 C CA . THR A 1 296 ? -1.753 10.055 14.742 1.00 94.25 296 THR A CA 1
ATOM 2400 C C . THR A 1 296 ? -2.491 11.391 14.707 1.00 94.25 296 THR A C 1
ATOM 2402 O O . THR A 1 296 ? -2.807 11.967 15.749 1.00 94.25 296 THR A O 1
ATOM 2405 N N . GLN A 1 297 ? -2.786 11.871 13.498 1.00 95.94 297 GLN A N 1
ATOM 2406 C CA . GLN A 1 297 ? -3.598 13.073 13.265 1.00 95.94 297 GLN A CA 1
ATOM 2407 C C . GLN A 1 297 ? -4.958 12.738 12.630 1.00 95.94 297 GLN A C 1
ATOM 2409 O O . GLN A 1 297 ? -5.954 13.400 12.918 1.00 95.94 297 GLN A O 1
ATOM 2414 N N . GLU A 1 298 ? -5.011 11.689 11.804 1.00 97.31 298 GLU A N 1
ATOM 2415 C CA . GLU A 1 298 ? -6.231 11.123 11.216 1.00 97.31 298 GLU A CA 1
ATOM 2416 C C . GLU A 1 298 ? -6.834 10.091 12.182 1.00 97.31 298 GLU A C 1
ATOM 2418 O O . GLU A 1 298 ? -6.651 8.889 12.010 1.00 97.31 298 GLU A O 1
ATOM 2423 N N . VAL A 1 299 ? -7.496 10.555 13.247 1.00 98.12 299 VAL A N 1
ATOM 2424 C CA . VAL A 1 299 ? -8.162 9.662 14.208 1.00 98.12 299 VAL A CA 1
ATOM 2425 C C . VAL A 1 299 ? -9.498 9.228 13.607 1.00 98.12 299 VAL A C 1
ATOM 2427 O O . VAL A 1 299 ? -10.450 10.014 13.574 1.00 98.12 299 VAL A O 1
ATOM 2430 N N . ASP A 1 300 ? -9.541 7.999 13.093 1.00 98.31 300 ASP A N 1
ATOM 2431 C CA . ASP A 1 300 ? -10.716 7.409 12.443 1.00 98.31 300 ASP A CA 1
ATOM 2432 C C . ASP A 1 300 ? -11.710 6.813 13.447 1.00 98.31 300 ASP A C 1
ATOM 2434 O O . ASP A 1 300 ? -12.910 6.834 13.182 1.00 98.31 300 ASP A O 1
ATOM 2438 N N . ASP A 1 301 ? -11.241 6.269 14.571 1.00 98.38 301 ASP A N 1
ATOM 2439 C CA . ASP A 1 301 ? -12.058 5.449 15.463 1.00 98.38 301 ASP A CA 1
ATOM 2440 C C . ASP A 1 301 ? -12.012 5.867 16.940 1.00 98.38 301 ASP A C 1
ATOM 2442 O O . ASP A 1 301 ? -11.054 6.452 17.443 1.00 98.38 301 ASP A O 1
ATOM 2446 N N . ALA A 1 302 ? -13.116 5.607 17.639 1.00 98.50 302 ALA A N 1
ATOM 2447 C CA . ALA A 1 302 ? -13.264 5.823 19.071 1.00 98.50 302 ALA A CA 1
ATOM 2448 C C . ALA A 1 302 ? -14.219 4.793 19.686 1.00 98.50 302 ALA A C 1
ATOM 2450 O O . ALA A 1 302 ? -15.061 4.203 19.007 1.00 98.50 302 ALA A O 1
ATOM 2451 N N . PHE A 1 303 ? -14.138 4.636 21.003 1.00 98.50 303 PHE A N 1
ATOM 2452 C CA . PHE A 1 303 ? -14.969 3.738 21.795 1.00 98.50 303 PHE A CA 1
ATOM 2453 C C . PHE A 1 303 ? -15.812 4.509 22.801 1.00 98.50 303 PHE A C 1
ATOM 2455 O O . PHE A 1 303 ? -15.381 5.539 23.319 1.00 98.50 303 PHE A O 1
ATOM 2462 N N . SER A 1 304 ? -16.987 3.981 23.131 1.00 97.50 304 SER A N 1
ATOM 2463 C CA . SER A 1 304 ? -17.722 4.336 24.346 1.00 97.50 304 SER A CA 1
ATOM 2464 C C . SER A 1 304 ? -18.127 3.085 25.110 1.00 97.50 304 SER A C 1
ATOM 2466 O O . SER A 1 304 ? -18.420 2.052 24.509 1.00 97.50 304 SER A O 1
ATOM 2468 N N . VAL A 1 305 ? -18.125 3.179 26.441 1.00 95.50 305 VAL A N 1
ATOM 2469 C CA . VAL A 1 305 ? -18.604 2.110 27.324 1.00 95.50 305 VAL A CA 1
ATOM 2470 C C . VAL A 1 305 ? -19.487 2.716 28.410 1.00 95.50 305 VAL A C 1
ATOM 2472 O O . VAL A 1 305 ? -19.091 3.680 29.072 1.00 95.50 305 VAL A O 1
ATOM 2475 N N . GLY A 1 306 ? -20.681 2.157 28.583 1.00 94.06 306 GLY A N 1
ATOM 2476 C CA . GLY A 1 306 ? -21.643 2.530 29.615 1.00 94.06 306 GLY A CA 1
ATOM 2477 C C . GLY A 1 306 ? -22.087 1.309 30.415 1.00 94.06 306 GLY A C 1
ATOM 2478 O O . GLY A 1 306 ? -22.443 0.286 29.840 1.00 94.06 306 GLY A O 1
ATOM 2479 N N . PHE A 1 307 ? -22.078 1.415 31.743 1.00 93.00 307 PHE A N 1
ATOM 2480 C CA . PHE A 1 307 ? -22.564 0.367 32.642 1.00 93.00 307 PHE A CA 1
ATOM 2481 C C . PHE A 1 307 ? -23.932 0.772 33.190 1.00 93.00 307 PHE A C 1
ATOM 2483 O O . PHE A 1 307 ? -24.057 1.818 33.833 1.00 93.00 307 PHE A O 1
ATOM 2490 N N . ARG A 1 308 ? -24.961 -0.037 32.932 1.00 91.25 308 ARG A N 1
ATOM 2491 C CA . ARG A 1 308 ? -26.325 0.216 33.407 1.00 91.25 308 ARG A CA 1
ATOM 2492 C C . ARG A 1 308 ? -26.553 -0.379 34.806 1.00 91.25 308 ARG A C 1
ATOM 2494 O O . ARG A 1 308 ? -25.872 -1.333 35.185 1.00 91.25 308 ARG A O 1
ATOM 2501 N N . PRO A 1 309 ? -27.530 0.133 35.584 1.00 91.81 309 PRO A N 1
ATOM 2502 C CA . PRO A 1 309 ? -27.819 -0.372 36.932 1.00 91.81 309 PRO A CA 1
ATOM 2503 C C . PRO A 1 309 ? -28.242 -1.846 36.998 1.00 91.81 309 PRO A C 1
ATOM 2505 O O . PRO A 1 309 ? -28.076 -2.480 38.034 1.00 91.81 309 PRO A O 1
ATOM 2508 N N . ASP A 1 310 ? -28.792 -2.390 35.910 1.00 91.38 310 ASP A N 1
ATOM 2509 C CA . ASP A 1 310 ? -29.181 -3.801 35.783 1.00 91.38 310 ASP A CA 1
ATOM 2510 C C . ASP A 1 310 ? -27.997 -4.726 35.431 1.00 91.38 310 ASP A C 1
ATOM 2512 O O . ASP A 1 310 ? -28.184 -5.929 35.263 1.00 91.38 310 ASP A O 1
ATOM 2516 N N . GLY A 1 311 ? -26.784 -4.173 35.318 1.00 90.25 311 GLY A N 1
ATOM 2517 C CA . GLY A 1 311 ? -25.566 -4.887 34.943 1.00 90.25 311 GLY A CA 1
ATOM 2518 C C . GLY A 1 311 ? -25.355 -5.023 33.432 1.00 90.25 311 GLY A C 1
ATOM 2519 O O . GLY A 1 311 ? -24.314 -5.532 33.019 1.00 90.25 311 GLY A O 1
ATOM 2520 N N . THR A 1 312 ? -26.292 -4.556 32.601 1.00 94.06 312 THR A N 1
ATOM 2521 C CA . THR A 1 312 ? -26.107 -4.516 31.146 1.00 94.06 312 THR A CA 1
ATOM 2522 C C . THR A 1 312 ? -24.987 -3.533 30.793 1.00 94.06 312 THR A C 1
ATOM 2524 O O . THR A 1 312 ? -24.922 -2.429 31.340 1.00 94.06 312 THR A O 1
ATOM 2527 N N . VAL A 1 313 ? -24.121 -3.909 29.852 1.00 95.25 313 VAL A N 1
ATOM 2528 C CA . VAL A 1 313 ? -23.047 -3.040 29.349 1.00 95.25 313 VAL A CA 1
ATOM 2529 C C . VAL A 1 313 ? -23.370 -2.600 27.928 1.00 95.25 313 VAL A C 1
ATOM 2531 O O . VAL A 1 313 ? -23.648 -3.426 27.061 1.00 95.25 313 VAL A O 1
ATOM 2534 N N . GLU A 1 314 ? -23.328 -1.299 27.676 1.00 95.94 314 GLU A N 1
ATOM 2535 C CA . GLU A 1 314 ? -23.413 -0.721 26.338 1.00 95.94 314 GLU A CA 1
ATOM 2536 C C . GLU A 1 314 ? -22.014 -0.419 25.830 1.00 95.94 314 GLU A C 1
ATOM 2538 O O . GLU A 1 314 ? -21.240 0.257 26.509 1.00 95.94 314 GLU A O 1
ATOM 2543 N N . VAL A 1 315 ? -21.695 -0.890 24.629 1.00 97.06 315 VAL A N 1
ATOM 2544 C CA . VAL A 1 315 ? -20.437 -0.564 23.959 1.00 97.06 315 VAL A CA 1
ATOM 2545 C C . VAL A 1 315 ? -20.726 0.035 22.593 1.00 97.06 315 VAL A C 1
ATOM 2547 O O . VAL A 1 315 ? -21.466 -0.543 21.793 1.00 97.06 315 VAL A O 1
ATOM 2550 N N . GLY A 1 316 ? -20.115 1.183 22.319 1.00 97.94 316 GLY A N 1
ATOM 2551 C CA . GLY A 1 316 ? -20.106 1.815 21.008 1.00 97.94 316 GLY A CA 1
ATOM 2552 C C . GLY A 1 316 ? -18.719 1.762 20.374 1.00 97.94 316 GLY A C 1
ATOM 2553 O O . GLY A 1 316 ? -17.737 2.130 21.014 1.00 97.94 316 GLY A O 1
ATOM 2554 N N . VAL A 1 317 ? -18.650 1.349 19.109 1.00 98.56 317 VAL A N 1
ATOM 2555 C CA . VAL A 1 317 ? -17.493 1.574 18.230 1.00 98.56 317 VAL A CA 1
ATOM 2556 C C . VAL A 1 317 ? -17.886 2.645 17.224 1.00 98.56 317 VAL A C 1
ATOM 2558 O O . VAL A 1 317 ? -18.868 2.479 16.500 1.00 98.56 317 VAL A O 1
ATOM 2561 N N . HIS A 1 318 ? -17.156 3.752 17.194 1.00 98.62 318 HIS A N 1
ATOM 2562 C CA . HIS A 1 318 ? -17.522 4.959 16.461 1.00 98.62 318 HIS A CA 1
ATOM 2563 C C . HIS A 1 318 ? -16.484 5.257 15.392 1.00 98.62 318 HIS A C 1
ATOM 2565 O O . HIS A 1 318 ? -15.355 5.592 15.731 1.00 98.62 318 HIS A O 1
ATOM 2571 N N . ILE A 1 319 ? -16.872 5.175 14.121 1.00 98.75 319 ILE A N 1
ATOM 2572 C CA . ILE A 1 319 ? -15.997 5.518 13.000 1.00 98.75 319 ILE A CA 1
ATOM 2573 C C . ILE A 1 319 ? -16.357 6.907 12.477 1.00 98.75 319 ILE A C 1
ATOM 2575 O O . ILE A 1 319 ? -17.527 7.178 12.195 1.00 98.75 319 ILE A O 1
ATOM 2579 N N . ALA A 1 320 ? -15.359 7.774 12.320 1.00 98.50 320 ALA A N 1
ATOM 2580 C CA . ALA A 1 320 ? -15.466 9.108 11.744 1.00 98.50 320 ALA A CA 1
ATOM 2581 C C . ALA A 1 320 ? -16.288 9.104 10.450 1.00 98.50 320 ALA A C 1
ATOM 2583 O O . ALA A 1 320 ? -16.008 8.353 9.515 1.00 98.50 320 ALA A O 1
ATOM 2584 N N . GLU A 1 321 ? -17.304 9.962 10.361 1.00 97.69 321 GLU A N 1
ATOM 2585 C CA . GLU A 1 321 ? -18.148 10.057 9.171 1.00 97.69 321 GLU A CA 1
ATOM 2586 C C . GLU A 1 321 ? -17.508 10.949 8.094 1.00 97.69 321 GLU A C 1
ATOM 2588 O O . GLU A 1 321 ? -18.009 12.028 7.781 1.00 97.69 321 GLU A O 1
ATOM 2593 N N . ALA A 1 322 ? -16.392 10.518 7.500 1.00 98.06 322 ALA A N 1
ATOM 2594 C CA . ALA A 1 322 ? -15.731 11.250 6.413 1.00 98.06 322 ALA A CA 1
ATOM 2595 C C . ALA A 1 322 ? -16.677 11.525 5.221 1.00 98.06 322 ALA A C 1
ATOM 2597 O O . ALA A 1 322 ? -16.601 12.585 4.594 1.00 98.06 322 ALA A O 1
ATOM 2598 N N . ALA A 1 323 ? -17.638 10.630 4.963 1.00 97.31 323 ALA A N 1
ATOM 2599 C CA . ALA A 1 323 ? -18.695 10.792 3.962 1.00 97.31 323 ALA A CA 1
ATOM 2600 C C . ALA A 1 323 ? -19.605 12.015 4.198 1.00 97.31 323 ALA A C 1
ATOM 2602 O O . ALA A 1 323 ? -20.212 12.513 3.247 1.00 97.31 323 ALA A O 1
ATOM 2603 N N . TYR A 1 324 ? -19.679 12.527 5.434 1.00 96.00 324 TYR A N 1
ATOM 2604 C CA . TYR A 1 324 ? -20.388 13.768 5.753 1.00 96.00 324 TYR A CA 1
ATOM 2605 C C . TYR A 1 324 ? -19.745 14.974 5.052 1.00 96.00 324 TYR A C 1
ATOM 2607 O O . TYR A 1 324 ? -20.446 15.844 4.530 1.00 96.00 324 TYR A O 1
ATOM 2615 N N . PHE A 1 325 ? -18.409 15.002 5.019 1.00 96.62 325 PHE A N 1
ATOM 2616 C CA . PHE A 1 325 ? -17.611 16.095 4.460 1.00 96.62 325 PHE A CA 1
ATOM 2617 C C . PHE A 1 325 ? -17.276 15.875 2.982 1.00 96.62 325 PHE A C 1
ATOM 2619 O O . PHE A 1 325 ? -17.205 16.832 2.214 1.00 96.62 325 PHE A O 1
ATOM 2626 N N . VAL A 1 326 ? -17.110 14.619 2.564 1.00 97.44 326 VAL A N 1
ATOM 2627 C CA . VAL A 1 326 ? -16.703 14.254 1.204 1.00 97.44 326 VAL A CA 1
ATOM 2628 C C . VAL A 1 326 ? -17.843 13.510 0.515 1.00 97.44 326 VAL A C 1
ATOM 2630 O O . VAL A 1 326 ? -17.953 12.282 0.590 1.00 97.44 326 VAL A O 1
ATOM 2633 N N . ARG A 1 327 ? -18.707 14.253 -0.181 1.00 95.50 327 ARG A N 1
ATOM 2634 C CA . ARG A 1 327 ? -19.839 13.684 -0.933 1.00 95.50 327 ARG A CA 1
ATOM 2635 C C . ARG A 1 327 ? -19.392 13.132 -2.284 1.00 95.50 327 ARG A C 1
ATOM 2637 O O . ARG A 1 327 ? -18.490 13.692 -2.902 1.00 95.50 327 ARG A O 1
ATOM 2644 N N . LYS A 1 328 ? -20.063 12.074 -2.747 1.00 96.44 328 LYS A N 1
ATOM 2645 C CA . LYS A 1 328 ? -19.810 11.444 -4.051 1.00 96.44 328 LYS A CA 1
ATOM 2646 C C . LYS A 1 328 ? -19.855 12.475 -5.193 1.00 96.44 328 LYS A C 1
ATOM 2648 O O . LYS A 1 328 ? -20.681 13.384 -5.164 1.00 96.44 328 LYS A O 1
ATOM 2653 N N . ASP A 1 329 ? -18.975 12.315 -6.176 1.00 95.62 329 ASP A N 1
ATOM 2654 C CA . ASP A 1 329 ? -18.833 13.121 -7.399 1.00 95.62 329 ASP A CA 1
ATOM 2655 C C . ASP A 1 329 ? -18.420 14.597 -7.180 1.00 95.62 329 ASP A C 1
ATOM 2657 O O . ASP A 1 329 ? -18.396 15.395 -8.122 1.00 95.62 329 ASP A O 1
ATOM 2661 N N . THR A 1 330 ? -18.042 14.985 -5.957 1.00 96.19 330 THR A N 1
ATOM 2662 C CA . THR A 1 330 ? -17.474 16.316 -5.667 1.00 96.19 330 THR A CA 1
ATOM 2663 C C . THR A 1 330 ? -15.980 16.393 -6.023 1.00 96.19 330 THR A C 1
ATOM 2665 O O . THR A 1 330 ? -15.337 15.354 -6.181 1.00 96.19 330 THR A O 1
ATOM 2668 N N . PRO A 1 331 ? -15.374 17.594 -6.135 1.00 97.00 331 PRO A N 1
ATOM 2669 C CA . PRO A 1 331 ? -13.927 17.715 -6.352 1.00 97.00 331 PRO A CA 1
ATOM 2670 C C . PRO A 1 331 ? -13.086 16.985 -5.294 1.00 97.00 331 PRO A C 1
ATOM 2672 O O . PRO A 1 331 ? -12.140 16.289 -5.648 1.00 97.00 331 PRO A O 1
ATOM 2675 N N . LEU A 1 332 ? -13.483 17.044 -4.016 1.00 97.31 332 LEU A N 1
ATOM 2676 C CA . LEU A 1 332 ? -12.804 16.309 -2.943 1.00 97.31 332 LEU A CA 1
ATOM 2677 C C . LEU A 1 332 ? -12.962 14.789 -3.059 1.00 97.31 332 LEU A C 1
ATOM 2679 O O . LEU A 1 332 ? -12.059 14.055 -2.672 1.00 97.31 332 LEU A O 1
ATOM 2683 N N . ASP A 1 333 ? -14.081 14.303 -3.599 1.00 98.19 333 ASP A N 1
ATOM 2684 C CA . ASP A 1 333 ? -14.241 12.876 -3.882 1.00 98.19 333 ASP A CA 1
ATOM 2685 C C . ASP A 1 333 ? -13.307 12.414 -4.996 1.00 98.19 333 ASP A C 1
ATOM 2687 O O . ASP A 1 333 ? -12.600 11.429 -4.823 1.00 98.19 333 ASP A O 1
ATOM 2691 N N . ARG A 1 334 ? -13.233 13.170 -6.098 1.00 97.50 334 ARG A N 1
ATOM 2692 C CA . ARG A 1 334 ? -12.286 12.879 -7.184 1.00 97.50 334 ARG A CA 1
ATOM 2693 C C . ARG A 1 334 ? -10.838 12.937 -6.702 1.00 97.50 334 ARG A C 1
ATOM 2695 O O . ARG A 1 334 ? -10.029 12.131 -7.138 1.00 97.50 334 ARG A O 1
ATOM 2702 N N . CYS A 1 335 ? -10.510 13.864 -5.802 1.00 97.06 335 CYS A N 1
ATOM 2703 C CA . CYS A 1 335 ? -9.212 13.910 -5.126 1.00 97.06 335 CYS A CA 1
ATOM 2704 C C . CYS A 1 335 ? -8.937 12.612 -4.352 1.00 97.06 335 CYS A C 1
ATOM 2706 O O . CYS A 1 335 ? -7.906 11.971 -4.553 1.00 97.06 335 CYS A O 1
ATOM 2708 N N . ALA A 1 336 ? -9.876 12.200 -3.496 1.00 97.94 336 ALA A N 1
ATOM 2709 C CA . ALA A 1 336 ? -9.753 10.984 -2.699 1.00 97.94 336 ALA A CA 1
ATOM 2710 C C . ALA A 1 336 ? -9.646 9.723 -3.574 1.00 97.94 336 ALA A C 1
ATOM 2712 O O . ALA A 1 336 ? -8.856 8.836 -3.266 1.00 97.94 336 ALA A O 1
ATOM 2713 N N . GLU A 1 337 ? -10.389 9.666 -4.683 1.00 97.31 337 GLU A N 1
ATOM 2714 C CA . GLU A 1 337 ? -10.340 8.578 -5.664 1.00 97.31 337 GLU A CA 1
ATOM 2715 C C . GLU A 1 337 ? -8.984 8.511 -6.379 1.00 97.31 337 GLU A C 1
ATOM 2717 O O . GLU A 1 337 ? -8.424 7.426 -6.504 1.00 97.31 337 GLU A O 1
ATOM 2722 N N . ARG A 1 338 ? -8.411 9.650 -6.803 1.00 95.19 338 ARG A N 1
ATOM 2723 C CA . ARG A 1 338 ? -7.071 9.684 -7.425 1.00 95.19 338 ARG A CA 1
ATOM 2724 C C . ARG A 1 338 ? -5.968 9.276 -6.446 1.00 95.19 338 ARG A C 1
ATOM 2726 O O . ARG A 1 338 ? -5.023 8.584 -6.825 1.00 95.19 338 ARG A O 1
ATOM 2733 N N . ARG A 1 339 ? -6.083 9.696 -5.183 1.00 96.50 339 ARG A N 1
ATOM 2734 C CA . ARG A 1 339 ? -5.082 9.421 -4.139 1.00 96.50 339 ARG A CA 1
ATOM 2735 C C . ARG A 1 339 ? -5.204 8.017 -3.545 1.00 96.50 339 ARG A C 1
ATOM 2737 O O . ARG A 1 339 ? -4.179 7.425 -3.214 1.00 96.50 339 ARG A O 1
ATOM 2744 N N . VAL A 1 340 ? -6.420 7.467 -3.477 1.00 97.12 340 VAL A N 1
ATOM 2745 C CA . VAL A 1 340 ? -6.812 6.125 -2.991 1.00 97.12 340 VAL A CA 1
ATOM 2746 C C . VAL A 1 340 ? -6.553 5.859 -1.504 1.00 97.12 340 VAL A C 1
ATOM 2748 O O . VAL A 1 340 ? -7.404 5.277 -0.828 1.00 97.12 340 VAL A O 1
ATOM 2751 N N . THR A 1 341 ? -5.394 6.251 -0.983 1.00 97.88 341 THR A N 1
ATOM 2752 C CA . THR A 1 341 ? -4.986 6.042 0.409 1.00 97.88 341 THR A CA 1
ATOM 2753 C C . THR A 1 341 ? -4.030 7.140 0.866 1.00 97.88 341 THR A C 1
ATOM 2755 O O . THR A 1 341 ? -3.308 7.710 0.047 1.00 97.88 341 THR A O 1
ATOM 2758 N N . THR A 1 342 ? -3.990 7.418 2.170 1.00 98.31 342 THR A N 1
ATOM 2759 C CA . THR A 1 342 ? -2.882 8.186 2.761 1.00 98.31 342 THR A CA 1
ATOM 2760 C C . THR A 1 342 ? -1.609 7.345 2.662 1.00 98.31 342 THR A C 1
ATOM 2762 O O . THR A 1 342 ? -1.664 6.132 2.880 1.00 98.31 342 THR A O 1
ATOM 2765 N N . VAL A 1 343 ? -0.488 7.984 2.316 1.00 98.06 343 VAL A N 1
ATOM 2766 C CA . VAL A 1 343 ? 0.840 7.364 2.204 1.00 98.06 343 VAL A CA 1
ATOM 2767 C C . VAL A 1 343 ? 1.726 7.841 3.352 1.00 98.06 343 VAL A C 1
ATOM 2769 O O . VAL A 1 343 ? 1.988 9.041 3.483 1.00 98.06 343 VAL A O 1
ATOM 2772 N N . TYR A 1 344 ? 2.211 6.912 4.170 1.00 95.81 344 TYR A N 1
ATOM 2773 C CA . TYR A 1 344 ? 3.052 7.190 5.335 1.00 95.81 344 TYR A CA 1
ATOM 2774 C C . TYR A 1 344 ? 4.523 6.894 5.025 1.00 95.81 344 TYR A C 1
ATOM 2776 O O . TYR A 1 344 ? 5.005 5.771 5.175 1.00 95.81 344 TYR A O 1
ATOM 2784 N N . LEU A 1 345 ? 5.263 7.923 4.612 1.00 97.31 345 LEU A N 1
ATOM 2785 C CA . LEU A 1 345 ? 6.706 7.839 4.398 1.00 97.31 345 LEU A CA 1
ATOM 2786 C C . LEU A 1 345 ? 7.462 8.192 5.692 1.00 97.31 345 LEU A C 1
ATOM 2788 O O . LEU A 1 345 ? 6.949 8.943 6.528 1.00 97.31 345 LEU A O 1
ATOM 2792 N N . PRO A 1 346 ? 8.703 7.709 5.875 1.00 96.62 346 PRO A N 1
ATOM 2793 C CA . PRO A 1 346 ? 9.518 8.110 7.021 1.00 96.62 346 PRO A CA 1
ATOM 2794 C C . PRO A 1 346 ? 9.746 9.626 7.142 1.00 96.62 346 PRO A C 1
ATOM 2796 O O . PRO A 1 346 ? 9.816 10.148 8.254 1.00 96.62 346 PRO A O 1
ATOM 2799 N N . GLU A 1 347 ? 9.855 10.322 6.009 1.00 94.81 347 GLU A N 1
ATOM 2800 C CA . GLU A 1 347 ? 10.124 11.762 5.906 1.00 94.81 347 GLU A CA 1
ATOM 2801 C C . GLU A 1 347 ? 8.883 12.646 5.699 1.00 94.81 347 GLU A C 1
ATOM 2803 O O . GLU A 1 347 ? 8.993 13.867 5.797 1.00 94.81 347 GLU A O 1
ATOM 2808 N N . ALA A 1 348 ? 7.716 12.072 5.383 1.00 94.12 348 ALA A N 1
ATOM 2809 C CA . ALA A 1 348 ? 6.504 12.833 5.074 1.00 94.12 348 ALA A CA 1
ATOM 2810 C C . ALA A 1 348 ? 5.232 11.979 5.176 1.00 94.12 348 ALA A C 1
ATOM 2812 O O . ALA A 1 348 ? 5.257 10.770 4.978 1.00 94.12 348 ALA A O 1
ATOM 2813 N N . THR A 1 349 ? 4.088 12.616 5.418 1.00 95.75 349 THR A N 1
ATOM 2814 C CA . THR A 1 349 ? 2.767 11.985 5.258 1.00 95.75 349 THR A CA 1
ATOM 2815 C C . THR A 1 349 ? 2.034 12.660 4.108 1.00 95.75 349 THR A C 1
ATOM 2817 O O . THR A 1 349 ? 1.857 13.877 4.122 1.00 95.75 349 THR A O 1
ATOM 2820 N N . LEU A 1 350 ? 1.626 11.877 3.109 1.00 97.19 350 LEU A N 1
ATOM 2821 C CA . LEU A 1 350 ? 0.876 12.356 1.950 1.00 97.19 350 LEU A CA 1
ATOM 2822 C C . LEU A 1 350 ? -0.581 11.926 2.109 1.00 97.19 350 LEU A C 1
ATOM 2824 O O . LEU A 1 350 ? -0.930 10.776 1.848 1.00 97.19 350 LEU A O 1
ATOM 2828 N N . TYR A 1 351 ? -1.417 12.841 2.589 1.00 98.12 351 TYR A N 1
ATOM 2829 C CA . TYR A 1 351 ? -2.806 12.548 2.935 1.00 98.12 351 TYR A CA 1
ATOM 2830 C C . TYR A 1 351 ? -3.678 12.223 1.712 1.00 98.12 351 TYR A C 1
ATOM 2832 O O . TYR A 1 351 ? -3.502 12.803 0.636 1.00 98.12 351 TYR A O 1
ATOM 2840 N N . MET A 1 352 ? -4.658 11.330 1.895 1.00 98.31 352 MET A N 1
ATOM 2841 C CA . MET A 1 352 ? -5.710 11.057 0.904 1.00 98.31 352 MET A CA 1
ATOM 2842 C C . MET A 1 352 ? -6.639 12.262 0.722 1.00 98.31 352 MET A C 1
ATOM 2844 O O . MET A 1 352 ? -7.043 12.584 -0.395 1.00 98.31 352 MET A O 1
ATOM 2848 N N . LEU A 1 353 ? -6.979 12.916 1.833 1.00 98.12 353 LEU A N 1
ATOM 2849 C CA . LEU A 1 353 ? -7.824 14.105 1.888 1.00 98.12 353 LEU A CA 1
ATOM 2850 C C . LEU A 1 353 ? -7.005 15.307 2.377 1.00 98.12 353 LEU A C 1
ATOM 2852 O O . LEU A 1 353 ? -6.105 15.124 3.203 1.00 98.12 353 LEU A O 1
ATOM 2856 N N . PRO A 1 354 ? -7.327 16.538 1.941 1.00 98.06 354 PRO A N 1
ATOM 2857 C CA . PRO A 1 354 ? -6.630 17.727 2.418 1.00 98.06 354 PRO A CA 1
ATOM 2858 C C . PRO A 1 354 ? -6.663 17.850 3.955 1.00 98.06 354 PRO A C 1
ATOM 2860 O O . PRO A 1 354 ? -7.724 17.606 4.545 1.00 98.06 354 PRO A O 1
ATOM 2863 N N . PRO A 1 355 ? -5.566 18.288 4.610 1.00 97.56 355 PRO A N 1
ATOM 2864 C CA . PRO A 1 355 ? -5.463 18.374 6.072 1.00 97.56 355 PRO A CA 1
ATOM 2865 C C . PRO A 1 355 ? -6.636 19.069 6.783 1.00 97.56 355 PRO A C 1
ATOM 2867 O O . PRO A 1 355 ? -7.119 18.525 7.776 1.00 97.56 355 PRO A O 1
ATOM 2870 N N . PRO A 1 356 ? -7.200 20.194 6.281 1.00 97.62 356 PRO A N 1
ATOM 2871 C CA . PRO A 1 356 ? -8.357 20.824 6.924 1.00 97.62 356 PRO A CA 1
ATOM 2872 C C . PRO A 1 356 ? -9.584 19.909 7.063 1.00 97.62 356 PRO A C 1
ATOM 2874 O O . PRO A 1 356 ? -10.475 20.207 7.858 1.00 97.62 356 PRO A O 1
ATOM 2877 N N . VAL A 1 357 ? -9.659 18.828 6.280 1.00 97.62 357 VAL A N 1
ATOM 2878 C CA . VAL A 1 357 ? -10.670 17.774 6.402 1.00 97.62 357 VAL A CA 1
ATOM 2879 C C . VAL A 1 357 ? -10.113 16.584 7.183 1.00 97.62 357 VAL A C 1
ATOM 2881 O O . VAL A 1 357 ? -10.713 16.215 8.191 1.00 97.62 357 VAL A O 1
ATOM 2884 N N . SER A 1 358 ? -8.989 16.002 6.754 1.00 97.62 358 SER A N 1
ATOM 2885 C CA . SER A 1 358 ? -8.472 14.737 7.302 1.00 97.62 358 SER A CA 1
ATOM 2886 C C . SER A 1 358 ? -7.985 14.827 8.742 1.00 97.62 358 SER A C 1
ATOM 2888 O O . SER A 1 358 ? -8.240 13.905 9.509 1.00 97.62 358 SER A O 1
ATOM 2890 N N . THR A 1 359 ? -7.333 15.922 9.136 1.00 97.25 359 THR A N 1
ATOM 2891 C CA . THR A 1 359 ? -6.716 16.060 10.467 1.00 97.25 359 THR A CA 1
ATOM 2892 C C . THR A 1 359 ? -7.510 16.950 11.424 1.00 97.25 359 THR A C 1
ATOM 2894 O O . THR A 1 359 ? -7.172 17.037 12.603 1.00 97.25 359 THR A O 1
ATOM 2897 N N . ASP A 1 360 ? -8.597 17.573 10.953 1.00 96.94 360 ASP A N 1
ATOM 2898 C CA . ASP A 1 360 ? -9.496 18.376 11.791 1.00 96.94 360 ASP A CA 1
ATOM 2899 C C . ASP A 1 360 ? -10.965 17.962 11.660 1.00 96.94 360 ASP A C 1
ATOM 2901 O O . ASP A 1 360 ? -11.506 17.330 12.569 1.00 96.94 360 ASP A O 1
ATOM 2905 N N . LYS A 1 361 ? -11.645 18.339 10.568 1.00 96.62 361 LYS A N 1
ATOM 2906 C CA . LYS A 1 361 ? -13.117 18.268 10.490 1.00 96.62 361 LYS A CA 1
ATOM 2907 C C . LYS A 1 361 ? -13.657 16.843 10.562 1.00 96.62 361 LYS A C 1
ATOM 2909 O O . LYS A 1 361 ? -14.647 16.624 11.258 1.00 96.62 361 LYS A O 1
ATOM 2914 N N . ALA A 1 362 ? -13.016 15.904 9.869 1.00 97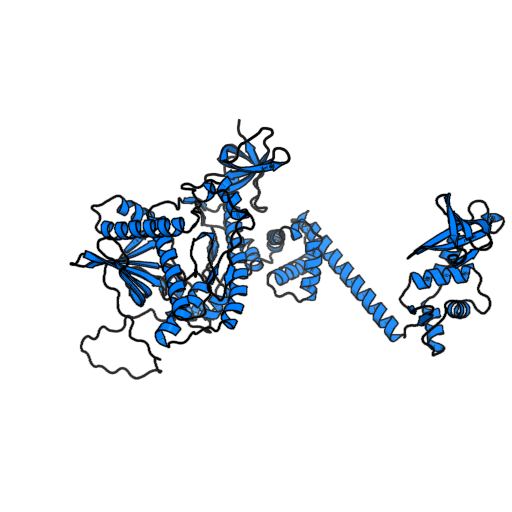.06 362 ALA A N 1
ATOM 2915 C CA . ALA A 1 362 ? -13.381 14.492 9.891 1.00 97.06 362 ALA A CA 1
ATOM 2916 C C . ALA A 1 362 ? -12.744 13.745 11.072 1.00 97.06 362 ALA A C 1
ATOM 2918 O O . ALA A 1 362 ? -13.412 12.908 11.671 1.00 97.06 362 ALA A O 1
ATOM 2919 N N . SER A 1 363 ? -11.499 14.081 11.433 1.00 98.31 363 SER A N 1
ATOM 2920 C CA . SER A 1 363 ? -10.777 13.463 12.554 1.00 98.31 363 SER A CA 1
ATOM 2921 C C . SER A 1 363 ? -11.538 13.605 13.872 1.00 98.31 363 SER A C 1
ATOM 2923 O O . SER A 1 363 ? -12.103 14.667 14.169 1.00 98.31 363 SER A O 1
ATOM 2925 N N . LEU A 1 364 ? -11.525 12.554 14.694 1.00 98.12 364 LEU A N 1
ATOM 2926 C CA . LEU A 1 364 ? -12.158 12.515 16.015 1.00 98.12 364 LEU A CA 1
ATOM 2927 C C . LEU A 1 364 ? -11.361 13.293 17.076 1.00 98.12 364 LEU A C 1
ATOM 2929 O O . LEU A 1 364 ? -10.983 12.776 18.126 1.00 98.12 364 LEU A O 1
ATOM 2933 N N . VAL A 1 365 ? -11.116 14.576 16.799 1.00 96.56 365 VAL A N 1
ATOM 2934 C CA . VAL A 1 365 ? -10.389 15.500 17.673 1.00 96.56 365 VAL A CA 1
ATOM 2935 C C . VAL A 1 365 ? -11.097 15.629 19.024 1.00 96.56 365 VAL A C 1
ATOM 2937 O O . VAL A 1 365 ? -12.282 15.968 19.095 1.00 96.56 365 VAL A O 1
ATOM 2940 N N . ALA A 1 366 ? -10.343 15.409 20.103 1.00 95.94 366 ALA A N 1
ATOM 2941 C CA . ALA A 1 366 ? -10.857 15.466 21.466 1.00 95.94 366 ALA A CA 1
ATOM 2942 C C . ALA A 1 366 ? -11.554 16.804 21.783 1.00 95.94 366 ALA A C 1
ATOM 2944 O O . ALA A 1 366 ? -11.096 17.884 21.403 1.00 95.94 366 ALA A O 1
ATOM 2945 N N . GLY A 1 367 ? -12.685 16.719 22.483 1.00 94.19 367 GLY A N 1
ATOM 2946 C CA . GLY A 1 367 ? -13.510 17.849 22.903 1.00 94.19 367 GLY A CA 1
ATOM 2947 C C . GLY A 1 367 ? -14.382 18.469 21.808 1.00 94.19 367 GLY A C 1
ATOM 2948 O O . GLY A 1 367 ? -15.217 19.318 22.122 1.00 94.19 367 GLY A O 1
ATOM 2949 N N . ARG A 1 368 ? -14.238 18.064 20.539 1.00 94.38 368 ARG A N 1
ATOM 2950 C CA . ARG A 1 368 ? -15.046 18.595 19.434 1.00 94.38 368 ARG A CA 1
ATOM 2951 C C . ARG A 1 368 ? -16.155 17.613 19.039 1.00 94.38 368 ARG A C 1
ATOM 2953 O O . ARG A 1 368 ? -15.892 16.417 18.929 1.00 94.38 368 ARG A O 1
ATOM 2960 N N . PRO A 1 369 ? -17.385 18.090 18.770 1.00 95.50 369 PRO A N 1
ATOM 2961 C CA . PRO A 1 369 ? -18.439 17.229 18.257 1.00 95.50 369 PRO A CA 1
ATOM 2962 C C . PRO A 1 369 ? -18.102 16.751 16.841 1.00 95.50 369 PRO A C 1
ATOM 2964 O O . PRO A 1 369 ? -17.673 17.537 15.986 1.00 95.50 369 PRO A O 1
ATOM 2967 N N . ARG A 1 370 ? -18.309 15.458 16.590 1.00 96.62 370 ARG A N 1
ATOM 2968 C CA . ARG A 1 370 ? -18.026 14.810 15.307 1.00 96.62 370 ARG A CA 1
ATOM 2969 C C . ARG A 1 370 ? -19.142 13.851 14.904 1.00 96.62 370 ARG A C 1
ATOM 2971 O O . ARG A 1 370 ? -19.637 13.122 15.767 1.00 96.62 370 ARG A O 1
ATOM 2978 N N . PRO A 1 371 ? -19.542 13.839 13.620 1.00 97.50 371 PRO A N 1
ATOM 2979 C CA . PRO A 1 371 ? -20.467 12.850 13.102 1.00 97.50 371 PRO A CA 1
ATOM 2980 C C . PRO A 1 371 ? -19.728 11.519 12.939 1.00 97.50 371 PRO A C 1
ATOM 2982 O O . PRO A 1 371 ? -18.564 11.488 12.533 1.00 97.50 371 PRO A O 1
ATOM 2985 N N . VAL A 1 372 ? -20.402 10.425 13.271 1.00 98.19 372 VAL A N 1
ATOM 2986 C CA . VAL A 1 372 ? -19.837 9.076 13.228 1.00 98.19 372 VAL A CA 1
ATOM 2987 C C . VAL A 1 372 ? -20.850 8.071 12.705 1.00 98.19 372 VAL A C 1
ATOM 2989 O O . VAL A 1 372 ? -22.049 8.184 12.963 1.00 98.19 372 VAL A O 1
ATOM 2992 N N . LEU A 1 373 ? -20.357 7.031 12.043 1.00 98.12 373 LEU A N 1
ATOM 2993 C CA . LEU A 1 373 ? -21.092 5.788 11.861 1.00 98.12 373 LEU A CA 1
ATOM 2994 C C . LEU A 1 373 ? -20.743 4.867 13.034 1.00 98.12 373 LEU A C 1
ATOM 2996 O O . LEU A 1 373 ? -19.585 4.500 13.217 1.00 98.12 373 LEU A O 1
ATOM 3000 N N . SER A 1 374 ? -21.732 4.558 13.871 1.00 98.06 374 SER A N 1
ATOM 3001 C CA . SER A 1 374 ? -21.530 3.817 15.117 1.00 98.06 374 SER A CA 1
ATOM 3002 C C . SER A 1 374 ? -22.090 2.409 15.032 1.00 98.06 374 SER A C 1
ATOM 3004 O O . SER A 1 374 ? -23.253 2.237 14.677 1.00 98.06 374 SER A O 1
ATOM 3006 N N . LEU A 1 375 ? -21.292 1.424 15.438 1.00 98.19 375 LEU A N 1
ATOM 3007 C CA . LEU A 1 375 ? -21.786 0.120 15.863 1.00 98.19 375 LEU A CA 1
ATOM 3008 C C . LEU A 1 375 ? -22.106 0.209 17.355 1.00 98.19 375 LEU A C 1
ATOM 3010 O O . LEU A 1 375 ? -21.201 0.375 18.171 1.00 98.19 375 LEU A O 1
ATOM 3014 N N . LEU A 1 376 ? -23.384 0.117 17.702 1.00 97.69 376 LEU A N 1
ATOM 3015 C CA . LEU A 1 376 ? -23.857 0.125 19.083 1.00 97.69 376 LEU A CA 1
ATOM 3016 C C . LEU A 1 376 ? -24.206 -1.300 19.486 1.00 97.69 376 LEU A C 1
ATOM 3018 O O . LEU A 1 376 ? -24.853 -2.011 18.722 1.00 97.69 376 LEU A O 1
ATOM 3022 N N . THR A 1 377 ? -23.760 -1.728 20.661 1.00 96.75 377 THR A N 1
ATOM 3023 C CA . THR A 1 377 ? -23.907 -3.107 21.138 1.00 96.75 377 THR A CA 1
ATOM 3024 C C . THR A 1 377 ? -24.344 -3.133 22.595 1.00 96.75 377 THR A C 1
ATOM 3026 O O . THR A 1 377 ? -23.890 -2.321 23.399 1.00 96.75 377 THR A O 1
ATOM 3029 N N . GLU A 1 378 ? -25.207 -4.084 22.936 1.00 96.44 378 GLU A N 1
ATOM 3030 C CA . GLU A 1 378 ? -25.642 -4.352 24.306 1.00 96.44 378 GLU A CA 1
ATOM 3031 C C . GLU A 1 378 ? -25.167 -5.732 24.745 1.00 96.44 378 GLU A C 1
ATOM 3033 O O . GLU A 1 378 ? -25.342 -6.713 24.019 1.00 96.44 378 GLU A O 1
ATOM 3038 N N . TRP A 1 379 ? -24.617 -5.817 25.951 1.00 96.25 379 TRP A N 1
ATOM 3039 C CA . TRP A 1 379 ? -24.009 -7.024 26.496 1.00 96.25 379 TRP A CA 1
ATOM 3040 C C . TRP A 1 379 ? -24.607 -7.369 27.853 1.00 96.25 379 TRP A C 1
ATOM 3042 O O . TRP A 1 379 ? -24.847 -6.485 28.676 1.00 96.25 379 TRP A O 1
ATOM 3052 N N . THR A 1 380 ? -24.822 -8.658 28.104 1.00 94.44 380 THR A N 1
ATOM 3053 C CA . THR A 1 380 ? -25.213 -9.138 29.437 1.00 94.44 380 THR A CA 1
ATOM 3054 C C . THR A 1 380 ? -24.053 -8.984 30.436 1.00 94.44 380 THR A C 1
ATOM 3056 O O . THR A 1 380 ? -22.904 -8.839 30.004 1.00 94.44 380 THR A O 1
ATOM 3059 N N . PRO A 1 381 ? -24.301 -9.062 31.759 1.00 86.88 381 PRO A N 1
ATOM 3060 C CA . PRO A 1 381 ? -23.232 -9.073 32.766 1.00 86.88 381 PRO A CA 1
ATOM 3061 C C . PRO A 1 381 ? -22.194 -10.189 32.551 1.00 86.88 381 PRO A C 1
ATOM 3063 O O . PRO A 1 381 ? -21.016 -10.024 32.854 1.00 86.88 381 PRO A O 1
ATOM 3066 N N . GLU A 1 382 ? -22.614 -11.320 31.978 1.00 88.25 382 GLU A N 1
ATOM 3067 C CA . GLU A 1 382 ? -21.759 -12.461 31.616 1.00 88.25 382 GLU A CA 1
ATOM 3068 C C . GLU A 1 382 ? -20.973 -12.214 30.313 1.00 88.25 382 GLU A C 1
ATOM 3070 O O . GLU A 1 382 ? -20.125 -13.016 29.914 1.00 88.25 382 GLU A O 1
ATOM 3075 N N . GLY A 1 383 ? -21.249 -11.096 29.639 1.00 88.06 383 GLY A N 1
ATOM 3076 C CA . GLY A 1 383 ? -20.589 -10.651 28.422 1.00 88.06 383 GLY A CA 1
ATOM 3077 C C . GLY A 1 383 ? -21.063 -11.367 27.155 1.00 88.06 383 GLY A C 1
ATOM 3078 O O . GLY A 1 383 ? -20.311 -11.507 26.191 1.00 88.06 383 GLY A O 1
ATOM 3079 N N . GLN A 1 384 ? -22.319 -11.811 27.130 1.00 93.44 384 GLN A N 1
ATOM 3080 C CA . GLN A 1 384 ? -22.961 -12.283 25.904 1.00 93.44 384 GLN A CA 1
ATOM 3081 C C . GLN A 1 384 ? -23.549 -11.099 25.132 1.00 93.44 384 GLN A C 1
ATOM 3083 O O . GLN A 1 384 ? -24.184 -10.227 25.726 1.00 93.44 384 GLN A O 1
ATOM 3088 N N . LEU A 1 385 ? -23.357 -11.063 23.810 1.00 94.94 385 LEU A N 1
ATOM 3089 C CA . LEU A 1 385 ? -23.956 -10.035 22.957 1.00 94.94 385 LEU A CA 1
ATOM 3090 C C . LEU A 1 385 ? -25.475 -10.241 22.898 1.00 94.94 385 LEU A C 1
ATOM 3092 O O . LEU A 1 385 ? -25.947 -11.263 22.403 1.00 94.94 385 LEU A O 1
ATOM 3096 N N . ARG A 1 386 ? -26.237 -9.260 23.382 1.00 94.62 386 ARG A N 1
ATOM 3097 C CA . ARG A 1 386 ? -27.704 -9.272 23.403 1.00 94.62 386 ARG A CA 1
ATOM 3098 C C . ARG A 1 386 ? -28.299 -8.672 22.133 1.00 94.62 386 ARG A C 1
ATOM 3100 O O . ARG A 1 386 ? -29.238 -9.229 21.573 1.00 94.62 386 ARG A O 1
ATOM 3107 N N . ALA A 1 387 ? -27.784 -7.523 21.711 1.00 94.62 387 ALA A N 1
ATOM 3108 C CA . ALA A 1 387 ? -28.284 -6.779 20.561 1.00 94.62 387 ALA A CA 1
ATOM 3109 C C . ALA A 1 387 ? -27.186 -5.898 19.968 1.00 94.62 387 ALA A C 1
ATOM 3111 O O . ALA A 1 387 ? -26.244 -5.516 20.664 1.00 94.62 387 ALA A O 1
ATOM 3112 N N . TRP A 1 388 ? -27.323 -5.558 18.687 1.00 97.12 388 TRP A N 1
ATOM 3113 C CA . TRP A 1 388 ? -26.480 -4.558 18.045 1.00 97.12 388 TRP A CA 1
ATOM 3114 C C . TRP A 1 388 ? -27.224 -3.805 16.938 1.00 97.12 388 TRP A C 1
ATOM 3116 O O . TRP A 1 388 ? -28.173 -4.330 16.353 1.00 97.12 388 TRP A O 1
ATOM 3126 N N . SER A 1 389 ? -26.782 -2.584 16.644 1.00 95.75 389 SER A N 1
ATOM 3127 C CA . SER A 1 389 ? -27.272 -1.760 15.535 1.00 95.75 389 SER A CA 1
ATOM 3128 C C . SER A 1 389 ? -26.141 -0.949 14.900 1.00 95.75 389 SER A C 1
ATOM 3130 O O . SER A 1 389 ? -25.111 -0.689 15.524 1.00 95.75 389 SER A O 1
ATOM 3132 N N . LEU A 1 390 ? -26.331 -0.558 13.638 1.00 96.00 390 LEU A N 1
ATOM 3133 C CA . LEU A 1 390 ? -25.433 0.333 12.906 1.00 96.00 390 LEU A CA 1
ATOM 3134 C C . LEU A 1 390 ? -26.165 1.653 12.637 1.00 96.00 390 LEU A C 1
ATOM 3136 O O . LEU A 1 390 ? -27.172 1.668 11.931 1.00 96.00 390 LEU A O 1
ATOM 3140 N N . GLU A 1 391 ? -25.688 2.753 13.219 1.00 95.06 391 GLU A N 1
ATOM 3141 C CA . GLU A 1 391 ? -26.423 4.022 13.260 1.00 95.06 391 GLU A CA 1
ATOM 3142 C C . GLU A 1 391 ? -25.528 5.244 12.998 1.00 95.06 391 GLU A C 1
ATOM 3144 O O . GLU A 1 391 ? -24.436 5.344 13.566 1.00 95.06 391 GLU A O 1
ATOM 3149 N N . PRO A 1 392 ? -25.996 6.243 12.225 1.00 96.12 392 PRO A N 1
ATOM 3150 C CA . PRO A 1 392 ? -25.380 7.565 12.190 1.00 96.12 392 PRO A CA 1
ATOM 3151 C C . PRO A 1 392 ? -25.620 8.294 13.520 1.00 96.12 392 PRO A C 1
ATOM 3153 O O . PRO A 1 392 ? -26.762 8.561 13.908 1.00 96.12 392 PRO A O 1
ATOM 3156 N N . ARG A 1 393 ? -24.545 8.653 14.218 1.00 95.81 393 ARG A N 1
ATOM 3157 C CA . ARG A 1 393 ? -24.565 9.337 15.521 1.00 95.81 393 ARG A CA 1
ATOM 3158 C C . ARG A 1 393 ? -23.609 10.522 15.516 1.00 95.81 393 ARG A C 1
ATOM 3160 O O . ARG A 1 393 ? -22.960 10.810 14.513 1.00 95.81 393 ARG A O 1
ATOM 3167 N N . TRP A 1 394 ? -23.530 11.229 16.634 1.00 96.12 394 TRP A N 1
ATOM 3168 C CA . TRP A 1 394 ? -22.411 12.126 16.889 1.00 96.12 394 TRP A CA 1
ATOM 3169 C C . TRP A 1 394 ? -21.825 11.886 18.278 1.00 96.12 394 TRP A C 1
ATOM 3171 O O . TRP A 1 394 ? -22.535 11.486 19.204 1.00 96.12 394 TRP A O 1
ATOM 3181 N N . ILE A 1 395 ? -20.522 12.121 18.405 1.00 96.44 395 ILE A N 1
ATOM 3182 C CA . ILE A 1 395 ? -19.758 11.963 19.646 1.00 96.44 395 ILE A CA 1
ATOM 3183 C C . ILE A 1 395 ? -18.893 13.192 19.908 1.00 96.44 395 ILE A C 1
ATOM 3185 O O . ILE A 1 395 ? -18.645 13.989 19.005 1.00 96.44 395 ILE A O 1
ATOM 3189 N N . SER A 1 396 ? -18.407 13.322 21.139 1.00 95.75 396 SER A N 1
ATOM 3190 C CA . SER A 1 396 ? -17.273 14.180 21.481 1.00 95.75 396 SER A CA 1
ATOM 3191 C C . SER A 1 396 ? -16.284 13.333 22.272 1.00 95.75 396 SER A C 1
ATOM 3193 O O . SER A 1 396 ? -16.601 12.873 23.371 1.00 95.75 396 SER A O 1
ATOM 3195 N N . VAL A 1 397 ? -15.114 13.065 21.686 1.00 96.69 397 VAL A N 1
ATOM 3196 C CA . VAL A 1 397 ? -14.069 12.261 22.333 1.00 96.69 397 VAL A CA 1
ATOM 3197 C C . VAL A 1 397 ? -13.586 13.012 23.571 1.00 96.69 397 VAL A C 1
ATOM 3199 O O . VAL A 1 397 ? -13.075 14.124 23.462 1.00 96.69 397 VAL A O 1
ATOM 3202 N N . ARG A 1 398 ? -13.761 12.428 24.759 1.00 95.00 398 ARG A N 1
ATOM 3203 C CA . ARG A 1 398 ? -13.381 13.066 26.029 1.00 95.00 398 ARG A CA 1
ATOM 3204 C C . ARG A 1 398 ? -11.891 12.952 26.294 1.00 95.00 398 ARG A C 1
ATOM 3206 O O . ARG A 1 398 ? -11.292 13.881 26.824 1.00 95.00 398 ARG A O 1
ATOM 3213 N N . GLN A 1 399 ? -11.303 11.822 25.916 1.00 95.38 399 GLN A N 1
ATOM 3214 C CA . GLN A 1 399 ? -9.897 11.536 26.151 1.00 95.38 399 GLN A CA 1
ATOM 3215 C C . GLN A 1 399 ? -9.287 10.813 24.956 1.00 95.38 399 GLN A C 1
ATOM 3217 O O . GLN A 1 399 ? -9.842 9.838 24.459 1.00 95.38 399 GLN A O 1
ATOM 3222 N N . ARG A 1 400 ? -8.126 11.288 24.510 1.00 96.50 400 ARG A N 1
ATOM 3223 C CA . ARG A 1 400 ? -7.281 10.580 23.550 1.00 96.50 400 ARG A CA 1
ATOM 3224 C C . ARG A 1 400 ? -6.191 9.853 24.327 1.00 96.50 400 ARG A C 1
ATOM 3226 O O . ARG A 1 400 ? -5.445 10.495 25.067 1.00 96.50 400 ARG A O 1
ATOM 3233 N N . LEU A 1 401 ? -6.123 8.537 24.179 1.00 97.88 401 LEU A N 1
ATOM 3234 C CA . LEU A 1 401 ? -5.121 7.681 24.803 1.00 97.88 401 LEU A CA 1
ATOM 3235 C C . LEU A 1 401 ? -4.096 7.235 23.764 1.00 97.88 401 LEU A C 1
ATOM 3237 O O . LEU A 1 401 ? -4.408 7.046 22.592 1.00 97.88 401 LEU A O 1
ATOM 3241 N N . THR A 1 402 ? -2.869 7.023 24.218 1.00 97.75 402 THR A N 1
ATOM 3242 C CA . THR A 1 402 ? -1.881 6.239 23.473 1.00 97.75 402 THR A CA 1
ATOM 3243 C C . THR A 1 402 ? -2.022 4.757 23.809 1.00 97.75 402 THR A C 1
ATOM 3245 O O . THR A 1 402 ? -2.474 4.425 24.908 1.00 97.75 402 THR A O 1
ATOM 3248 N N . TYR A 1 403 ? -1.576 3.857 22.926 1.00 97.31 403 TYR A N 1
ATOM 3249 C CA . TYR A 1 403 ? -1.521 2.417 23.235 1.00 97.31 403 TYR A CA 1
ATOM 3250 C C . TYR A 1 403 ? -0.811 2.132 24.564 1.00 97.31 403 TYR A C 1
ATOM 3252 O O . TYR A 1 403 ? -1.322 1.395 25.404 1.00 97.31 403 TYR A O 1
ATOM 3260 N N . ARG A 1 404 ? 0.316 2.812 24.807 1.00 96.56 404 ARG A N 1
ATOM 3261 C CA . ARG A 1 404 ? 1.060 2.713 26.066 1.00 96.56 404 ARG A CA 1
ATOM 3262 C C . ARG A 1 404 ? 0.222 3.125 27.280 1.00 96.56 404 ARG A C 1
ATOM 3264 O O . ARG A 1 404 ? 0.230 2.412 28.276 1.00 96.56 404 ARG A O 1
ATOM 3271 N N . GLN A 1 405 ? -0.488 4.251 27.208 1.00 97.88 405 GLN A N 1
ATOM 3272 C CA . GLN A 1 405 ? -1.352 4.703 28.306 1.00 97.88 405 GLN A CA 1
ATOM 3273 C C . GLN A 1 405 ? -2.506 3.727 28.551 1.00 97.88 405 GLN A C 1
ATOM 3275 O O . GLN A 1 405 ? -2.823 3.441 29.699 1.00 97.88 405 GLN A O 1
ATOM 3280 N N . ALA A 1 406 ? -3.115 3.183 27.495 1.00 98.00 406 ALA A N 1
ATOM 3281 C CA . ALA A 1 406 ? -4.158 2.170 27.635 1.00 98.00 406 ALA A CA 1
ATOM 3282 C C . ALA A 1 406 ? -3.622 0.891 28.307 1.00 98.00 406 ALA A C 1
ATOM 3284 O O . ALA A 1 406 ? -4.277 0.355 29.200 1.00 98.00 406 ALA A O 1
ATOM 3285 N N . ASP A 1 407 ? -2.413 0.443 27.953 1.00 98.12 407 ASP A N 1
ATOM 3286 C CA . ASP A 1 407 ? -1.746 -0.686 28.614 1.00 98.12 407 ASP A CA 1
ATOM 3287 C C . ASP A 1 407 ? -1.388 -0.391 30.080 1.00 98.12 407 ASP A C 1
ATOM 3289 O O . ASP A 1 407 ? -1.479 -1.277 30.928 1.00 98.12 407 ASP A O 1
ATOM 3293 N N . GLU A 1 408 ? -0.975 0.838 30.403 1.00 98.12 408 GLU A N 1
ATOM 3294 C CA . GLU A 1 408 ? -0.733 1.278 31.783 1.00 98.12 408 GLU A CA 1
ATOM 3295 C C . GLU A 1 408 ? -2.033 1.253 32.604 1.00 98.12 408 GLU A C 1
ATOM 3297 O O . GLU A 1 408 ? -2.045 0.678 33.691 1.00 98.12 408 GLU A O 1
ATOM 3302 N N . ILE A 1 409 ? -3.144 1.759 32.053 1.00 98.06 409 ILE A N 1
ATOM 3303 C CA . ILE A 1 409 ? -4.463 1.705 32.700 1.00 98.06 409 ILE A CA 1
ATOM 3304 C C . ILE A 1 409 ? -4.918 0.255 32.897 1.00 98.06 409 ILE A C 1
ATOM 3306 O O . ILE A 1 409 ? -5.390 -0.090 33.972 1.00 98.06 409 ILE A O 1
ATOM 3310 N N . LEU A 1 410 ? -4.741 -0.624 31.905 1.00 97.75 410 LEU A N 1
ATOM 3311 C CA . LEU A 1 410 ? -5.103 -2.046 32.007 1.00 97.75 410 LEU A CA 1
ATOM 3312 C C . LEU A 1 410 ? -4.328 -2.808 33.098 1.00 97.75 410 LEU A C 1
ATOM 3314 O O . LEU A 1 410 ? -4.752 -3.897 33.492 1.00 97.75 410 LEU A O 1
ATOM 3318 N N . ARG A 1 411 ? -3.215 -2.257 33.600 1.00 97.81 411 ARG A N 1
ATOM 3319 C CA . ARG A 1 411 ? -2.447 -2.806 34.731 1.00 97.81 411 ARG A CA 1
ATOM 3320 C C . ARG A 1 411 ? -2.835 -2.204 36.082 1.00 97.81 411 ARG A C 1
ATOM 3322 O O . ARG A 1 411 ? -2.395 -2.733 37.100 1.00 97.81 411 ARG A O 1
ATOM 3329 N N . ASP A 1 412 ? -3.643 -1.146 36.103 1.00 97.56 412 ASP A N 1
ATOM 3330 C CA . ASP A 1 412 ? -4.067 -0.443 37.314 1.00 97.56 412 ASP A CA 1
ATOM 3331 C C . ASP A 1 412 ? -5.594 -0.521 37.508 1.00 97.56 412 ASP A C 1
ATOM 3333 O O . ASP A 1 412 ? -6.334 0.337 37.020 1.00 97.56 412 ASP A O 1
ATOM 3337 N N . PRO A 1 413 ? -6.090 -1.514 38.276 1.00 97.00 413 PRO A N 1
ATOM 3338 C CA . PRO A 1 413 ? -7.510 -1.648 38.595 1.00 97.00 413 PRO A CA 1
ATOM 3339 C C . PRO A 1 413 ? -8.139 -0.457 39.329 1.00 97.00 413 PRO A C 1
ATOM 3341 O O . PRO A 1 413 ? -9.363 -0.398 39.429 1.00 97.00 413 PRO A O 1
ATOM 3344 N N . SER A 1 414 ? -7.336 0.463 39.879 1.00 97.31 414 SER A N 1
ATOM 3345 C CA . SER A 1 414 ? -7.835 1.647 40.587 1.00 97.31 414 SER A CA 1
ATOM 3346 C C . SER A 1 414 ? -8.144 2.829 39.662 1.00 97.31 414 SER A C 1
ATOM 3348 O O . SER A 1 414 ? -8.835 3.763 40.073 1.00 97.31 414 SER A O 1
ATOM 3350 N N . HIS A 1 415 ? -7.674 2.787 38.413 1.00 97.06 415 HIS A N 1
ATOM 3351 C CA . HIS A 1 415 ? -7.882 3.854 37.443 1.00 97.06 415 HIS A CA 1
ATOM 3352 C C . HIS A 1 415 ? -9.346 3.913 36.968 1.00 97.06 415 HIS A C 1
ATOM 3354 O O . HIS A 1 415 ? -9.963 2.890 36.676 1.00 97.06 415 HIS A O 1
ATOM 3360 N N . GLU A 1 416 ? -9.902 5.117 36.798 1.00 94.88 416 GLU A N 1
ATOM 3361 C CA . GLU A 1 416 ? -11.328 5.316 36.471 1.00 94.88 416 GLU A CA 1
ATOM 3362 C C . GLU A 1 416 ? -11.774 4.647 35.156 1.00 94.88 416 GLU A C 1
ATOM 3364 O O . GLU A 1 416 ? -12.892 4.148 35.053 1.00 94.88 416 GLU A O 1
ATOM 3369 N N . LEU A 1 417 ? -10.886 4.597 34.156 1.00 95.06 417 LEU A N 1
ATOM 3370 C CA . LEU A 1 417 ? -11.133 3.941 32.864 1.00 95.06 417 LEU A CA 1
ATOM 3371 C C . LEU A 1 417 ? -10.869 2.433 32.855 1.00 95.06 417 LEU A C 1
ATOM 3373 O O . LEU A 1 417 ? -11.177 1.781 31.853 1.00 95.06 417 LEU A O 1
ATOM 3377 N N . TYR A 1 418 ? -10.319 1.866 33.932 1.00 97.12 418 TYR A N 1
ATOM 3378 C CA . TYR A 1 418 ? -10.015 0.439 33.986 1.00 97.12 418 TYR A CA 1
ATOM 3379 C C . TYR A 1 418 ? -11.238 -0.439 33.686 1.00 97.12 418 TYR A C 1
ATOM 3381 O O . TYR A 1 418 ? -11.111 -1.305 32.824 1.00 97.12 418 TYR A O 1
ATOM 3389 N N . PRO A 1 419 ? -12.434 -0.222 34.277 1.00 95.31 419 PRO A N 1
ATOM 3390 C CA . PRO A 1 419 ? -13.588 -1.081 34.007 1.00 95.31 419 PRO A CA 1
ATOM 3391 C C . PRO A 1 419 ? -13.968 -1.117 32.522 1.00 95.31 419 PRO A C 1
ATOM 3393 O O . PRO A 1 419 ? -14.239 -2.187 31.977 1.00 95.31 419 PRO A O 1
ATOM 3396 N N . ALA A 1 420 ? -13.931 0.038 31.850 1.00 95.06 420 ALA A N 1
ATOM 3397 C CA . ALA A 1 420 ? -14.241 0.151 30.429 1.00 95.06 420 ALA A CA 1
ATOM 3398 C C . ALA A 1 420 ? -13.193 -0.563 29.560 1.00 95.06 420 ALA A C 1
ATOM 3400 O O . ALA A 1 420 ? -13.544 -1.423 28.752 1.00 95.06 420 ALA A O 1
ATOM 3401 N N . LEU A 1 421 ? -11.905 -0.251 29.749 1.00 97.06 421 LEU A N 1
ATOM 3402 C CA . LEU A 1 421 ? -10.825 -0.866 28.971 1.00 97.06 421 LEU A CA 1
ATOM 3403 C C . LEU A 1 421 ? -10.714 -2.368 29.232 1.00 97.06 421 LEU A C 1
ATOM 3405 O O . LEU A 1 421 ? -10.510 -3.137 28.296 1.00 97.06 421 LEU A O 1
ATOM 3409 N N . HIS A 1 422 ? -10.890 -2.800 30.479 1.00 96.81 422 HIS A N 1
ATOM 3410 C CA . HIS A 1 422 ? -10.854 -4.209 30.839 1.00 96.81 422 HIS A CA 1
ATOM 3411 C C . HIS A 1 422 ? -11.996 -4.983 30.173 1.00 96.81 422 HIS A C 1
ATOM 3413 O O . HIS A 1 422 ? -11.753 -6.043 29.596 1.00 96.81 422 HIS A O 1
ATOM 3419 N N . PHE A 1 423 ? -13.219 -4.436 30.171 1.00 95.88 423 PHE A N 1
ATOM 3420 C CA . PHE A 1 423 ? -14.352 -5.050 29.476 1.00 95.88 423 PHE A CA 1
ATOM 3421 C C . PHE A 1 423 ? -14.082 -5.195 27.970 1.00 95.88 423 PHE A C 1
ATOM 3423 O O . PHE A 1 423 ? -14.246 -6.282 27.409 1.00 95.88 423 PHE A O 1
ATOM 3430 N N . LEU A 1 424 ? -13.594 -4.129 27.323 1.00 97.19 424 LEU A N 1
ATOM 3431 C CA . LEU A 1 424 ? -13.223 -4.155 25.906 1.00 97.19 424 LEU A CA 1
ATOM 3432 C C . LEU A 1 424 ? -12.110 -5.174 25.620 1.00 97.19 424 LEU A C 1
ATOM 3434 O O . LEU A 1 424 ? -12.223 -5.922 24.651 1.00 97.19 424 LEU A O 1
ATOM 3438 N N . ALA A 1 425 ? -11.070 -5.246 26.456 1.00 97.88 425 ALA A N 1
ATOM 3439 C CA . ALA A 1 425 ? -9.969 -6.198 26.302 1.00 97.88 425 ALA A CA 1
ATOM 3440 C C . ALA A 1 425 ? -10.442 -7.655 26.438 1.00 97.88 425 ALA A C 1
ATOM 3442 O O . ALA A 1 425 ? -10.038 -8.516 25.656 1.00 97.88 425 ALA A O 1
ATOM 3443 N N . GLN A 1 426 ? -11.343 -7.938 27.385 1.00 97.00 426 GLN A N 1
ATOM 3444 C CA . GLN A 1 426 ? -11.943 -9.266 27.524 1.00 97.00 426 GLN A CA 1
ATOM 3445 C C . GLN A 1 426 ? -12.745 -9.661 26.278 1.00 97.00 426 GLN A C 1
ATOM 3447 O O . GLN A 1 426 ? -12.616 -10.788 25.802 1.00 97.00 426 GLN A O 1
ATOM 3452 N N . ARG A 1 427 ? -13.554 -8.742 25.727 1.00 97.19 427 ARG A N 1
ATOM 3453 C CA . ARG A 1 427 ? -14.323 -9.017 24.502 1.00 97.19 427 ARG A CA 1
ATOM 3454 C C . ARG A 1 427 ? -13.419 -9.186 23.285 1.00 97.19 427 ARG A C 1
ATOM 3456 O O . ARG A 1 427 ? -13.637 -10.096 22.498 1.00 97.19 427 ARG A O 1
ATOM 3463 N N . ALA A 1 428 ? -12.366 -8.380 23.169 1.00 97.12 428 ALA A N 1
ATOM 3464 C CA . ALA A 1 428 ? -11.360 -8.537 22.124 1.00 97.12 428 ALA A CA 1
ATOM 3465 C C . ALA A 1 428 ? -10.732 -9.937 22.153 1.00 97.12 428 ALA A C 1
ATOM 3467 O O . ALA A 1 428 ? -10.653 -10.603 21.121 1.00 97.12 428 ALA A O 1
ATOM 3468 N N . ARG A 1 429 ? -10.367 -10.427 23.346 1.00 95.69 429 ARG A N 1
ATOM 3469 C CA . ARG A 1 429 ? -9.854 -11.790 23.497 1.00 95.69 429 ARG A CA 1
ATOM 3470 C C . ARG A 1 429 ? -10.886 -12.843 23.098 1.00 95.69 429 ARG A C 1
ATOM 3472 O O . ARG A 1 429 ? -10.543 -13.773 22.375 1.00 95.69 429 ARG A O 1
ATOM 3479 N N . GLN A 1 430 ? -12.141 -12.665 23.510 1.00 95.50 430 GLN A N 1
ATOM 3480 C CA . GLN A 1 430 ? -13.238 -13.546 23.113 1.00 95.50 430 GLN A CA 1
ATOM 3481 C C . GLN A 1 430 ? -13.400 -13.599 21.583 1.00 95.50 430 GLN A C 1
ATOM 3483 O O . GLN A 1 430 ? -13.466 -14.691 21.024 1.00 95.50 430 GLN A O 1
ATOM 3488 N N . PHE A 1 431 ? -13.415 -12.453 20.892 1.00 95.56 431 PHE A N 1
ATOM 3489 C CA . PHE A 1 431 ? -13.522 -12.408 19.428 1.00 95.56 431 PHE A CA 1
ATOM 3490 C C . PHE A 1 431 ? -12.375 -13.147 18.751 1.00 95.56 431 PHE A C 1
ATOM 3492 O O . PHE A 1 431 ? -12.597 -13.917 17.816 1.00 95.56 431 PHE A O 1
ATOM 3499 N N . PHE A 1 432 ? -11.153 -12.941 19.237 1.00 93.19 432 PHE A N 1
ATOM 3500 C CA . PHE A 1 432 ? -9.985 -13.637 18.728 1.00 93.19 432 PHE A CA 1
ATOM 3501 C C . PHE A 1 432 ? -10.106 -15.158 18.904 1.00 93.19 432 PHE A C 1
ATOM 3503 O O . PHE A 1 432 ? -9.924 -15.900 17.938 1.00 93.19 432 PHE A O 1
ATOM 3510 N N . ASP A 1 433 ? -10.466 -15.626 20.103 1.00 93.19 433 ASP A N 1
ATOM 3511 C CA . ASP A 1 433 ? -10.598 -17.055 20.402 1.00 93.19 433 ASP A CA 1
ATOM 3512 C C . ASP A 1 433 ? -11.732 -17.706 19.575 1.00 93.19 433 ASP A C 1
ATOM 3514 O O . ASP A 1 433 ? -11.568 -18.815 19.060 1.00 93.19 433 ASP A O 1
ATOM 3518 N N . GLU A 1 434 ? -12.845 -17.000 19.344 1.00 93.81 434 GLU A N 1
ATOM 3519 C CA . GLU A 1 434 ? -13.934 -17.448 18.462 1.00 93.81 434 GLU A CA 1
ATOM 3520 C C . GLU A 1 434 ? -13.500 -17.557 16.992 1.00 93.81 434 GLU A C 1
ATOM 3522 O O . GLU A 1 434 ? -13.830 -18.539 16.320 1.00 93.81 434 GLU A O 1
ATOM 3527 N N . ARG A 1 435 ? -12.748 -16.576 16.474 1.00 93.44 435 ARG A N 1
ATOM 3528 C CA . ARG A 1 435 ? -12.188 -16.633 15.111 1.00 93.44 435 ARG A CA 1
ATOM 3529 C C . ARG A 1 435 ? -11.167 -17.761 14.990 1.00 93.44 435 ARG A C 1
ATOM 3531 O O . ARG A 1 435 ? -11.177 -18.499 14.006 1.00 93.44 435 ARG A O 1
ATOM 3538 N N . ARG A 1 436 ? -10.326 -17.951 16.007 1.00 89.75 436 ARG A N 1
ATOM 3539 C CA . ARG A 1 436 ? -9.342 -19.038 16.065 1.00 89.75 436 ARG A CA 1
ATOM 3540 C C . ARG A 1 436 ? -10.010 -20.411 16.061 1.00 89.75 436 ARG A C 1
ATOM 3542 O O . ARG A 1 436 ? -9.556 -21.297 15.344 1.00 89.75 436 ARG A O 1
ATOM 3549 N N . ALA A 1 437 ? -11.125 -20.580 16.775 1.00 91.56 437 ALA A N 1
ATOM 3550 C CA . ALA A 1 437 ? -11.921 -21.810 16.728 1.00 91.56 437 ALA A CA 1
ATOM 3551 C C . ALA A 1 437 ? -12.476 -22.120 15.320 1.00 91.56 437 ALA A C 1
ATOM 3553 O O . ALA A 1 437 ? -12.800 -23.269 15.028 1.00 91.56 437 ALA A O 1
ATOM 3554 N N . ARG A 1 438 ? -12.546 -21.116 14.435 1.00 90.94 438 ARG A N 1
ATOM 3555 C CA . ARG A 1 438 ? -12.918 -21.244 13.014 1.00 90.94 438 ARG A CA 1
ATOM 3556 C C . ARG A 1 438 ? -11.714 -21.340 12.067 1.00 90.94 438 ARG A C 1
ATOM 3558 O O . ARG A 1 438 ? -11.902 -21.299 10.858 1.00 90.94 438 ARG A O 1
ATOM 3565 N N . GLY A 1 439 ? -10.495 -21.462 12.591 1.00 88.25 439 GLY A N 1
ATOM 3566 C CA . GLY A 1 439 ? -9.273 -21.598 11.792 1.00 88.25 439 GLY A CA 1
ATOM 3567 C C . GLY A 1 439 ? -8.569 -20.284 11.442 1.00 88.25 439 GLY A C 1
ATOM 3568 O O . GLY A 1 439 ? -7.690 -20.291 10.585 1.00 88.25 439 GLY A O 1
ATOM 3569 N N . ALA A 1 440 ? -8.917 -19.162 12.086 1.00 89.12 440 ALA A N 1
ATOM 3570 C CA . ALA A 1 440 ? -8.181 -17.913 11.897 1.00 89.12 440 ALA A CA 1
ATOM 3571 C C . ALA A 1 440 ? -6.720 -18.035 12.353 1.00 89.12 440 ALA A C 1
ATOM 3573 O O . ALA A 1 440 ? -6.426 -18.634 13.389 1.00 89.12 440 ALA A O 1
ATOM 3574 N N . PHE A 1 441 ? -5.822 -17.395 11.608 1.00 87.06 441 PHE A N 1
ATOM 3575 C CA . PHE A 1 441 ? -4.402 -17.336 11.926 1.00 87.06 441 PHE A CA 1
ATOM 3576 C C . PHE A 1 441 ? -4.081 -16.108 12.777 1.00 87.06 441 PHE A C 1
ATOM 3578 O O . PHE A 1 441 ? -4.598 -15.011 12.549 1.00 87.06 441 PHE A O 1
ATOM 3585 N N . HIS A 1 442 ? -3.153 -16.283 13.715 1.00 85.00 442 HIS A N 1
ATOM 3586 C CA . HIS A 1 442 ? -2.560 -15.184 14.469 1.00 85.00 442 HIS A CA 1
ATOM 3587 C C . HIS A 1 442 ? -1.267 -14.722 13.799 1.00 85.00 442 HIS A C 1
ATOM 3589 O O . HIS A 1 442 ? -0.216 -15.336 13.959 1.00 85.00 442 HIS A O 1
ATOM 3595 N N . LEU A 1 443 ? -1.358 -13.671 12.982 1.00 80.00 443 LEU A N 1
ATOM 3596 C CA . LEU A 1 443 ? -0.243 -13.168 12.168 1.00 80.00 443 LEU A CA 1
ATOM 3597 C C . LEU A 1 443 ? 0.140 -11.757 12.579 1.00 80.00 443 LEU A C 1
ATOM 3599 O O . LEU A 1 443 ? 0.006 -10.807 11.807 1.00 80.00 443 LEU A O 1
ATOM 3603 N N . VAL A 1 444 ? 0.604 -11.619 13.812 1.00 85.56 444 VAL A N 1
ATOM 3604 C CA . VAL A 1 444 ? 1.098 -10.342 14.310 1.00 85.56 444 VAL A CA 1
ATOM 3605 C C . VAL A 1 444 ? 2.616 -10.327 14.163 1.00 85.56 444 VAL A C 1
ATOM 3607 O O . VAL A 1 444 ? 3.341 -11.113 14.771 1.00 85.56 444 VAL A O 1
ATOM 3610 N N . ARG A 1 445 ? 3.101 -9.436 13.299 1.00 89.69 445 ARG A N 1
ATOM 3611 C CA . ARG A 1 445 ? 4.523 -9.115 13.163 1.00 89.69 445 ARG A CA 1
ATOM 3612 C C . ARG A 1 445 ? 4.774 -7.785 13.875 1.00 89.69 445 ARG A C 1
ATOM 3614 O O . ARG A 1 445 ? 3.966 -6.878 13.685 1.00 89.69 445 ARG A O 1
ATOM 3621 N N . PRO A 1 446 ? 5.868 -7.636 14.644 1.00 91.94 446 PRO A N 1
ATOM 3622 C CA . PRO A 1 446 ? 6.278 -6.339 15.164 1.00 91.94 446 PRO A CA 1
ATOM 3623 C C . PRO A 1 446 ? 6.442 -5.318 14.033 1.00 91.94 446 PRO A C 1
ATOM 3625 O O . PRO A 1 446 ? 6.684 -5.674 12.877 1.00 91.94 446 PRO A O 1
ATOM 3628 N N . GLU A 1 447 ? 6.351 -4.039 14.358 1.00 92.31 447 GLU A N 1
ATOM 3629 C CA . GLU A 1 447 ? 6.536 -2.969 13.383 1.00 92.31 447 GLU A CA 1
ATOM 3630 C C . GLU A 1 447 ? 7.838 -2.218 13.646 1.00 92.31 447 GLU A C 1
ATOM 3632 O O . GLU A 1 447 ? 8.317 -2.153 14.774 1.00 92.31 447 GLU A O 1
ATOM 3637 N N . VAL A 1 448 ? 8.437 -1.661 12.593 1.00 94.56 448 VAL A N 1
ATOM 3638 C CA . VAL A 1 448 ? 9.567 -0.737 12.718 1.00 94.56 448 VAL A CA 1
ATOM 3639 C C . VAL A 1 448 ? 9.143 0.604 12.164 1.00 94.56 448 VAL A C 1
ATOM 3641 O O . VAL A 1 448 ? 8.958 0.772 10.955 1.00 94.56 448 VAL A O 1
ATOM 3644 N N . LYS A 1 449 ? 8.996 1.553 13.080 1.00 94.12 449 LYS A N 1
ATOM 3645 C CA . LYS A 1 449 ? 8.614 2.924 12.808 1.00 94.12 449 LYS A CA 1
ATOM 3646 C C . LYS A 1 449 ? 9.868 3.747 12.575 1.00 94.12 449 LYS A C 1
ATOM 3648 O O . LYS A 1 449 ? 10.760 3.803 13.420 1.00 94.12 449 LYS A O 1
ATOM 3653 N N . VAL A 1 450 ? 9.936 4.376 11.407 1.00 96.50 450 VAL A N 1
ATOM 3654 C CA . VAL A 1 450 ? 11.065 5.217 11.000 1.00 96.50 450 VAL A CA 1
ATOM 3655 C C . VAL A 1 450 ? 10.566 6.645 10.862 1.00 96.50 450 VAL A C 1
ATOM 3657 O O . VAL A 1 450 ? 9.561 6.891 10.195 1.00 96.50 450 VAL A O 1
ATOM 3660 N N . ARG A 1 451 ? 11.265 7.583 11.496 1.00 95.88 451 ARG A N 1
ATOM 3661 C CA . ARG A 1 451 ? 10.990 9.018 11.409 1.00 95.88 451 ARG A CA 1
ATOM 3662 C C . ARG A 1 451 ? 12.234 9.760 10.980 1.00 95.88 451 ARG A C 1
ATOM 3664 O O . ARG A 1 451 ? 13.318 9.497 11.496 1.00 95.88 451 ARG A O 1
ATOM 3671 N N . VAL A 1 452 ? 12.052 10.688 10.053 1.00 96.56 452 VAL A N 1
ATOM 3672 C CA . VAL A 1 452 ? 13.138 11.470 9.474 1.00 96.56 452 VAL A CA 1
ATOM 3673 C C . VAL A 1 452 ? 12.798 12.948 9.562 1.00 96.56 452 VAL A C 1
ATOM 3675 O O . VAL A 1 452 ? 11.733 13.373 9.121 1.00 96.56 452 VAL A O 1
ATOM 3678 N N . GLN A 1 453 ? 13.718 13.734 10.112 1.00 94.75 453 GLN A N 1
ATOM 3679 C CA . GLN A 1 453 ? 13.655 15.195 10.111 1.00 94.75 453 GLN A CA 1
ATOM 3680 C C . GLN A 1 453 ? 14.826 15.757 9.306 1.00 94.75 453 GLN A C 1
ATOM 3682 O O . GLN A 1 453 ? 15.922 15.196 9.333 1.00 94.75 453 GLN A O 1
ATOM 3687 N N . GLY A 1 454 ? 14.584 16.847 8.572 1.00 91.81 454 GLY A N 1
ATOM 3688 C CA . GLY A 1 454 ? 15.604 17.454 7.714 1.00 91.81 454 GLY A CA 1
ATOM 3689 C C . GLY A 1 454 ? 16.015 16.548 6.550 1.00 91.81 454 GLY A C 1
ATOM 3690 O O . GLY A 1 454 ? 17.191 16.453 6.235 1.00 91.81 454 GLY A O 1
ATOM 3691 N N . ALA A 1 455 ? 15.076 15.839 5.908 1.00 88.62 455 ALA A N 1
ATOM 3692 C CA . ALA A 1 455 ? 15.386 14.826 4.887 1.00 88.62 455 ALA A CA 1
ATOM 3693 C C . ALA A 1 455 ? 16.234 15.340 3.702 1.00 88.62 455 ALA A C 1
ATOM 3695 O O . ALA A 1 455 ? 16.987 14.565 3.108 1.00 88.62 455 ALA A O 1
ATOM 3696 N N . SER A 1 456 ? 16.120 16.632 3.372 1.00 85.38 456 SER A N 1
ATOM 3697 C CA . SER A 1 456 ? 16.908 17.325 2.344 1.00 85.38 456 SER A CA 1
ATOM 3698 C C . SER A 1 456 ? 18.273 17.828 2.832 1.00 85.38 456 SER A C 1
ATOM 3700 O O . SER A 1 456 ? 19.049 18.354 2.038 1.00 85.38 456 SER A O 1
ATOM 3702 N N . GLU A 1 457 ? 18.566 17.720 4.126 1.00 88.19 457 GLU A N 1
ATOM 3703 C CA . GLU A 1 457 ? 19.829 18.146 4.721 1.00 88.19 457 GLU A CA 1
ATOM 3704 C C . GLU A 1 457 ? 20.923 17.089 4.514 1.00 88.19 457 GLU A C 1
ATOM 3706 O O . GLU A 1 457 ? 20.660 15.903 4.283 1.00 88.19 457 GLU A O 1
ATOM 3711 N N . ALA A 1 458 ? 22.186 17.516 4.613 1.00 84.44 458 ALA A N 1
ATOM 3712 C CA . ALA A 1 458 ? 23.332 16.616 4.472 1.00 84.44 458 ALA A CA 1
ATOM 3713 C C . ALA A 1 458 ? 23.335 15.510 5.545 1.00 84.44 458 ALA A C 1
ATOM 3715 O O . ALA A 1 458 ? 23.694 14.369 5.252 1.00 84.44 458 ALA A O 1
ATOM 3716 N N . GLN A 1 459 ? 22.898 15.844 6.764 1.00 87.12 459 GLN A N 1
ATOM 3717 C CA . GLN A 1 459 ? 22.797 14.937 7.909 1.00 87.12 459 GLN A CA 1
ATOM 3718 C C . GLN A 1 459 ? 21.389 15.013 8.518 1.00 87.12 459 GLN A C 1
ATOM 3720 O O . GLN A 1 459 ? 21.161 15.791 9.443 1.00 87.12 459 GLN A O 1
ATOM 3725 N N . PRO A 1 460 ? 20.428 14.241 7.991 1.00 93.00 460 PRO A N 1
ATOM 3726 C CA . PRO A 1 460 ? 19.084 14.181 8.539 1.00 93.00 460 PRO A CA 1
ATOM 3727 C C . PRO A 1 460 ? 19.076 13.460 9.888 1.00 93.00 460 PRO A C 1
ATOM 3729 O O . PRO A 1 460 ? 19.843 12.527 10.123 1.00 93.00 460 PRO A O 1
ATOM 3732 N N . SER A 1 461 ? 18.142 13.834 10.758 1.00 95.62 461 SER A N 1
ATOM 3733 C CA . SER A 1 461 ? 17.894 13.085 11.989 1.00 95.62 461 SER A CA 1
ATOM 3734 C C . SER A 1 461 ? 17.000 11.888 11.681 1.00 95.62 461 SER A C 1
ATOM 3736 O O . SER A 1 461 ? 15.856 12.071 11.264 1.00 95.62 461 SER A O 1
ATOM 3738 N N . ILE A 1 462 ? 17.513 10.671 11.881 1.00 96.81 462 ILE A N 1
ATOM 3739 C CA . ILE A 1 462 ? 16.770 9.426 11.663 1.00 96.81 462 ILE A CA 1
ATOM 3740 C C . ILE A 1 462 ? 16.523 8.748 13.012 1.00 96.81 462 ILE A C 1
ATOM 3742 O O . ILE A 1 462 ? 17.461 8.396 13.730 1.00 96.81 462 ILE A O 1
ATOM 3746 N N . ARG A 1 463 ? 15.250 8.529 13.346 1.00 96.06 463 ARG A N 1
ATOM 3747 C CA . ARG A 1 463 ? 14.818 7.783 14.530 1.00 96.06 463 ARG A CA 1
ATOM 3748 C C . ARG A 1 463 ? 14.150 6.488 14.099 1.00 96.06 463 ARG A C 1
ATOM 3750 O O . ARG A 1 463 ? 13.245 6.510 13.267 1.00 96.06 463 ARG A O 1
ATOM 3757 N N . ILE A 1 464 ? 14.585 5.380 14.685 1.00 96.19 464 ILE A N 1
ATOM 3758 C CA . ILE A 1 464 ? 14.026 4.051 14.444 1.00 96.19 464 ILE A CA 1
ATOM 3759 C C . ILE A 1 464 ? 13.521 3.507 15.774 1.00 96.19 464 ILE A C 1
ATOM 3761 O O . ILE A 1 464 ? 14.260 3.488 16.758 1.00 96.19 464 ILE A O 1
ATOM 3765 N N . GLU A 1 465 ? 12.266 3.079 15.799 1.00 94.38 465 GLU A N 1
ATOM 3766 C CA . GLU A 1 465 ? 11.627 2.464 16.956 1.00 94.38 465 GLU A CA 1
ATOM 3767 C C . GLU A 1 465 ? 10.960 1.158 16.531 1.00 94.38 465 GLU A C 1
ATOM 3769 O O . GLU A 1 465 ? 10.198 1.122 15.564 1.00 94.38 465 GLU A O 1
ATOM 3774 N N . ARG A 1 466 ? 11.248 0.078 17.256 1.00 93.19 466 ARG A N 1
ATOM 3775 C CA . ARG A 1 466 ? 10.567 -1.201 17.078 1.00 93.19 466 ARG A CA 1
ATOM 3776 C C . ARG A 1 466 ? 9.372 -1.265 18.022 1.00 93.19 466 ARG A C 1
ATOM 3778 O O . ARG A 1 466 ? 9.539 -1.166 19.234 1.00 93.19 466 ARG A O 1
ATOM 3785 N N . LEU A 1 467 ? 8.188 -1.455 17.458 1.00 91.12 467 LEU A N 1
ATOM 3786 C CA . LEU A 1 467 ? 6.920 -1.521 18.170 1.00 91.12 467 LEU A CA 1
ATOM 3787 C C . LEU A 1 467 ? 6.459 -2.972 18.288 1.00 91.12 467 LEU A C 1
ATOM 3789 O O . LEU A 1 467 ? 6.401 -3.707 17.298 1.00 91.12 467 LEU A O 1
ATOM 3793 N N . ASP A 1 468 ? 6.123 -3.371 19.510 1.00 89.12 468 ASP A N 1
ATOM 3794 C CA . ASP A 1 468 ? 5.441 -4.631 19.774 1.00 89.12 468 ASP A CA 1
ATOM 3795 C C . ASP A 1 468 ? 3.927 -4.438 19.617 1.00 89.12 468 ASP A C 1
ATOM 3797 O O . ASP A 1 468 ? 3.327 -3.598 20.287 1.00 89.12 468 ASP A O 1
ATOM 3801 N N . LEU A 1 469 ? 3.322 -5.212 18.716 1.00 90.25 469 LEU A N 1
ATOM 3802 C CA . LEU A 1 469 ? 1.893 -5.148 18.393 1.00 90.25 469 LEU A CA 1
ATOM 3803 C C . LEU A 1 469 ? 1.077 -6.251 19.096 1.00 90.25 469 LEU A C 1
ATOM 3805 O O . LEU A 1 469 ? -0.114 -6.428 18.812 1.00 90.25 469 LEU A O 1
ATOM 3809 N N . GLU A 1 470 ? 1.707 -7.000 20.006 1.00 89.38 470 GLU A N 1
ATOM 3810 C CA . GLU A 1 470 ? 1.074 -8.035 20.837 1.00 89.38 470 GLU A CA 1
ATOM 3811 C C . GLU A 1 470 ? 0.622 -7.521 22.211 1.00 89.38 470 GLU A C 1
ATOM 3813 O O . GLU A 1 470 ? 0.198 -8.300 23.067 1.00 89.38 470 GLU A O 1
ATOM 3818 N N . THR A 1 471 ? 0.677 -6.207 22.453 1.00 93.31 471 THR A N 1
ATOM 3819 C CA . THR A 1 471 ? 0.210 -5.657 23.729 1.00 93.31 471 THR A CA 1
ATOM 3820 C C . THR A 1 471 ? -1.321 -5.738 23.862 1.00 93.31 471 THR A C 1
ATOM 3822 O O . THR A 1 471 ? -2.036 -5.713 22.851 1.00 93.31 471 THR A O 1
ATOM 3825 N N . PRO A 1 472 ? -1.863 -5.814 25.096 1.00 95.81 472 PRO A N 1
ATOM 3826 C CA . PRO A 1 472 ? -3.307 -5.849 25.329 1.00 95.81 472 PRO A CA 1
ATOM 3827 C C . PRO A 1 472 ? -4.086 -4.722 24.638 1.00 95.81 472 PRO A C 1
ATOM 3829 O O . PRO A 1 472 ? -5.141 -4.986 24.064 1.00 95.81 472 PRO A O 1
ATOM 3832 N N . ALA A 1 473 ? -3.569 -3.489 24.636 1.00 97.31 473 ALA A N 1
ATOM 3833 C CA . ALA A 1 473 ? -4.204 -2.358 23.963 1.00 97.31 473 ALA A CA 1
ATOM 3834 C C . ALA A 1 473 ? -4.243 -2.520 22.431 1.00 97.31 473 ALA A C 1
ATOM 3836 O O . ALA A 1 473 ? -5.276 -2.247 21.816 1.00 97.31 473 ALA A O 1
ATOM 3837 N N . HIS A 1 474 ? -3.165 -3.010 21.806 1.00 96.25 474 HIS A N 1
ATOM 3838 C CA . HIS A 1 474 ? -3.155 -3.287 20.364 1.00 96.25 474 HIS A CA 1
ATOM 3839 C C . HIS A 1 474 ? -4.129 -4.408 19.994 1.00 96.25 474 HIS A C 1
ATOM 3841 O O . HIS A 1 474 ? -4.862 -4.286 19.012 1.00 96.25 474 HIS A O 1
ATOM 3847 N N . MET A 1 475 ? -4.177 -5.485 20.788 1.00 95.31 475 MET A N 1
ATOM 3848 C CA . MET A 1 475 ? -5.151 -6.562 20.600 1.00 95.31 475 MET A CA 1
ATOM 3849 C C . MET A 1 475 ? -6.587 -6.048 20.754 1.00 95.31 475 MET A C 1
ATOM 3851 O O . MET A 1 475 ? -7.432 -6.385 19.928 1.00 95.31 475 MET A O 1
ATOM 3855 N N . LEU A 1 476 ? -6.851 -5.203 21.758 1.00 97.69 476 LEU A N 1
ATOM 3856 C CA . LEU A 1 476 ? -8.153 -4.572 21.971 1.00 97.69 476 LEU A CA 1
ATOM 3857 C C . LEU A 1 476 ? -8.610 -3.840 20.709 1.00 97.69 476 LEU A C 1
ATOM 3859 O O . LEU A 1 476 ? -9.637 -4.206 20.137 1.00 97.69 476 LEU A O 1
ATOM 3863 N N . VAL A 1 477 ? -7.845 -2.849 20.246 1.00 98.19 477 VAL A N 1
ATOM 3864 C CA . VAL A 1 477 ? -8.240 -2.045 19.080 1.00 98.19 477 VAL A CA 1
ATOM 3865 C C . VAL A 1 477 ? -8.372 -2.930 17.838 1.00 98.19 477 VAL A C 1
ATOM 3867 O O . VAL A 1 477 ? -9.399 -2.888 17.161 1.00 98.19 477 VAL A O 1
ATOM 3870 N N . ARG A 1 478 ? -7.391 -3.806 17.570 1.00 96.69 478 ARG A N 1
ATOM 3871 C CA . ARG A 1 478 ? -7.389 -4.704 16.402 1.00 96.69 478 ARG A CA 1
ATOM 3872 C C . ARG A 1 478 ? -8.642 -5.575 16.330 1.00 96.69 478 ARG A C 1
ATOM 3874 O O . ARG A 1 478 ? -9.294 -5.610 15.287 1.00 96.69 478 ARG A O 1
ATOM 3881 N N . GLU A 1 479 ? -8.982 -6.279 17.406 1.00 97.44 479 GLU A N 1
ATOM 3882 C CA . GLU A 1 479 ? -10.105 -7.223 17.398 1.00 97.44 479 GLU A CA 1
ATOM 3883 C C . GLU A 1 479 ? -11.454 -6.510 17.342 1.00 97.44 479 GLU A C 1
ATOM 3885 O O . GLU A 1 479 ? -12.356 -6.972 16.642 1.00 97.44 479 GLU A O 1
ATOM 3890 N N . TRP A 1 480 ? -11.592 -5.350 17.990 1.00 98.38 480 TRP A N 1
ATOM 3891 C CA . TRP A 1 480 ? -12.806 -4.547 17.863 1.00 98.38 480 TRP A CA 1
ATOM 3892 C C . TRP A 1 480 ? -12.981 -3.953 16.461 1.00 98.38 480 TRP A C 1
ATOM 3894 O O . TRP A 1 480 ? -14.104 -3.925 15.959 1.00 98.38 480 TRP A O 1
ATOM 3904 N N . MET A 1 481 ? -11.901 -3.545 15.786 1.00 98.38 481 MET A N 1
ATOM 3905 C CA . MET A 1 481 ? -11.972 -3.106 14.386 1.00 98.38 481 MET A CA 1
ATOM 3906 C C . MET A 1 481 ? -12.327 -4.260 13.443 1.00 98.38 481 MET A C 1
ATOM 3908 O O . MET A 1 481 ? -13.151 -4.084 12.544 1.00 98.38 481 MET A O 1
ATOM 3912 N N . ILE A 1 482 ? -11.767 -5.457 13.659 1.00 97.88 482 ILE A N 1
ATOM 3913 C CA . ILE A 1 482 ? -12.154 -6.664 12.910 1.00 97.88 482 ILE A CA 1
ATOM 3914 C C . ILE A 1 482 ? -13.637 -6.981 13.144 1.00 97.88 482 ILE A C 1
ATOM 3916 O O . ILE A 1 482 ? -14.357 -7.248 12.181 1.00 97.88 482 ILE A O 1
ATOM 3920 N N . ALA A 1 483 ? -14.112 -6.909 14.391 1.00 97.94 483 ALA A N 1
ATOM 3921 C CA . ALA A 1 483 ? -15.510 -7.142 14.737 1.00 97.94 483 ALA A CA 1
ATOM 3922 C C . ALA A 1 483 ? -16.445 -6.105 14.093 1.00 97.94 483 ALA A C 1
ATOM 3924 O O . ALA A 1 483 ? -17.455 -6.489 13.507 1.00 97.94 483 ALA A O 1
ATOM 3925 N N . TYR A 1 484 ? -16.091 -4.816 14.125 1.00 98.62 484 TYR A N 1
ATOM 3926 C CA . TYR A 1 484 ? -16.836 -3.752 13.444 1.00 98.62 484 TYR A CA 1
ATOM 3927 C C . TYR A 1 484 ? -16.968 -4.037 11.944 1.00 98.62 484 TYR A C 1
ATOM 3929 O O . TYR A 1 484 ? -18.070 -4.096 11.400 1.00 98.62 484 TYR A O 1
ATOM 3937 N N . ASN A 1 485 ? -15.840 -4.300 11.292 1.00 98.56 485 ASN A N 1
ATOM 3938 C CA . ASN A 1 485 ? -15.759 -4.620 9.872 1.00 98.56 485 ASN A CA 1
ATOM 3939 C C . ASN A 1 485 ? -16.586 -5.864 9.495 1.00 98.56 485 ASN A C 1
ATOM 3941 O O . ASN A 1 485 ? -17.302 -5.861 8.491 1.00 98.56 485 ASN A O 1
ATOM 3945 N N . ALA A 1 486 ? -16.541 -6.912 10.323 1.00 97.88 486 ALA A N 1
ATOM 3946 C CA . ALA A 1 486 ? -17.354 -8.112 10.148 1.00 97.88 486 ALA A CA 1
ATOM 3947 C C . ALA A 1 486 ? -18.857 -7.828 10.322 1.00 97.88 486 ALA A C 1
ATOM 3949 O O . ALA A 1 486 ? -19.662 -8.350 9.555 1.00 97.88 486 ALA A O 1
ATOM 3950 N N . ARG A 1 487 ? -19.251 -6.967 11.272 1.00 97.81 487 ARG A N 1
ATOM 3951 C CA . ARG A 1 487 ? -20.659 -6.584 11.487 1.00 97.81 487 ARG A CA 1
ATOM 3952 C C . ARG A 1 487 ? -21.210 -5.714 10.367 1.00 97.81 487 ARG A C 1
ATOM 3954 O O . ARG A 1 487 ? -22.362 -5.888 9.985 1.00 97.81 487 ARG A O 1
ATOM 3961 N N . VAL A 1 488 ? -20.393 -4.836 9.785 1.00 98.25 488 VAL A N 1
ATOM 3962 C CA . VAL A 1 488 ? -20.766 -4.100 8.567 1.00 98.25 488 VAL A CA 1
ATOM 3963 C C . VAL A 1 488 ? -20.974 -5.068 7.395 1.00 98.25 488 VAL A C 1
ATOM 3965 O O . VAL A 1 488 ? -21.940 -4.920 6.646 1.00 98.25 488 VAL A O 1
ATOM 3968 N N . ALA A 1 489 ? -20.126 -6.093 7.258 1.00 97.94 489 ALA A N 1
ATOM 3969 C CA . ALA A 1 489 ? -20.311 -7.141 6.254 1.00 97.94 489 ALA A CA 1
ATOM 3970 C C . ALA A 1 489 ? -21.587 -7.962 6.489 1.00 97.94 489 ALA A C 1
ATOM 3972 O O . ALA A 1 489 ? -22.355 -8.160 5.550 1.00 97.94 489 ALA A O 1
ATOM 3973 N N . GLU A 1 490 ? -21.847 -8.384 7.727 1.00 97.19 490 GLU A N 1
ATOM 3974 C CA . GLU A 1 490 ? -23.071 -9.092 8.122 1.00 97.19 490 GLU A CA 1
ATOM 3975 C C . GLU A 1 490 ? -24.323 -8.257 7.838 1.00 97.19 490 GLU A C 1
ATOM 3977 O O . GLU A 1 490 ? -25.276 -8.759 7.244 1.00 97.19 490 GLU A O 1
ATOM 3982 N N . TRP A 1 491 ? -24.293 -6.966 8.182 1.00 97.25 491 TRP A N 1
ATOM 3983 C CA . TRP A 1 491 ? -25.363 -6.028 7.863 1.00 97.25 491 TRP A CA 1
ATOM 3984 C C . TRP A 1 491 ? -25.605 -5.956 6.350 1.00 97.25 491 TRP A C 1
ATOM 3986 O O . TRP A 1 491 ? -26.746 -6.088 5.912 1.00 97.25 491 TRP A O 1
ATOM 3996 N N . ALA A 1 492 ? -24.553 -5.805 5.543 1.00 96.25 492 ALA A N 1
ATOM 3997 C CA . ALA A 1 492 ? -24.685 -5.697 4.092 1.00 96.25 492 ALA A CA 1
ATOM 3998 C C . ALA A 1 492 ? -25.257 -6.974 3.461 1.00 96.25 492 ALA A C 1
ATOM 4000 O O . ALA A 1 492 ? -26.138 -6.890 2.609 1.00 96.25 492 ALA A O 1
ATOM 4001 N N . VAL A 1 493 ? -24.817 -8.150 3.927 1.00 96.25 493 VAL A N 1
ATOM 4002 C CA . VAL A 1 493 ? -25.352 -9.446 3.478 1.00 96.25 493 VAL A CA 1
ATOM 4003 C C . VAL A 1 493 ? -26.830 -9.586 3.842 1.00 96.25 493 VAL A C 1
ATOM 4005 O O . VAL A 1 493 ? -27.631 -9.959 2.990 1.00 96.25 493 VAL A O 1
ATOM 4008 N N . ALA A 1 494 ? -27.209 -9.254 5.079 1.00 95.25 494 ALA A N 1
ATOM 4009 C CA . ALA A 1 494 ? -28.590 -9.372 5.546 1.00 95.25 494 ALA A CA 1
ATOM 4010 C C . ALA A 1 494 ? -29.574 -8.459 4.789 1.00 95.25 494 ALA A C 1
ATOM 4012 O O . ALA A 1 494 ? -30.761 -8.770 4.719 1.00 95.25 494 ALA A O 1
ATOM 4013 N N . HIS A 1 495 ? -29.086 -7.355 4.218 1.00 93.50 495 HIS A N 1
ATOM 4014 C CA . HIS A 1 495 ? -29.891 -6.375 3.482 1.00 93.50 495 HIS A CA 1
ATOM 4015 C C . HIS A 1 495 ? -29.700 -6.442 1.954 1.00 93.50 495 HIS A C 1
ATOM 4017 O O . HIS A 1 495 ? -30.206 -5.567 1.256 1.00 93.50 495 HIS A O 1
ATOM 4023 N N . ASP A 1 496 ? -28.968 -7.440 1.438 1.00 92.69 496 ASP A N 1
ATOM 4024 C CA . ASP A 1 496 ? -28.613 -7.583 0.013 1.00 92.69 496 ASP A CA 1
ATOM 4025 C C . ASP A 1 496 ? -27.997 -6.304 -0.597 1.00 92.69 496 ASP A C 1
ATOM 4027 O O . ASP A 1 496 ? -28.280 -5.890 -1.724 1.00 92.69 496 ASP A O 1
ATOM 4031 N N . VAL A 1 497 ? -27.148 -5.626 0.181 1.00 93.50 497 VAL A N 1
ATOM 4032 C CA . VAL A 1 497 ? -26.475 -4.395 -0.244 1.00 93.50 497 VAL A CA 1
ATOM 4033 C C . VAL A 1 497 ? -25.150 -4.760 -0.918 1.00 93.50 497 VAL A C 1
ATOM 4035 O O . VAL A 1 497 ? -24.279 -5.342 -0.267 1.00 93.50 497 VAL A O 1
ATOM 4038 N N . PRO A 1 498 ? -24.930 -4.392 -2.196 1.00 93.75 498 PRO A N 1
ATOM 4039 C CA . PRO A 1 498 ? -23.636 -4.608 -2.828 1.00 93.75 498 PRO A CA 1
ATOM 4040 C C . PRO A 1 498 ? -22.579 -3.742 -2.134 1.00 93.75 498 PRO A C 1
ATOM 4042 O O . PRO A 1 498 ? -22.784 -2.538 -1.952 1.00 93.75 498 PRO A O 1
ATOM 4045 N N . MET A 1 499 ? -21.446 -4.348 -1.775 1.00 96.00 499 MET A N 1
ATOM 4046 C CA . MET A 1 499 ? -20.316 -3.665 -1.144 1.00 96.00 499 MET A CA 1
ATOM 4047 C C . MET A 1 499 ? -18.973 -4.185 -1.668 1.00 96.00 499 MET A C 1
ATOM 4049 O O . MET A 1 499 ? -18.914 -5.192 -2.371 1.00 96.00 499 MET A O 1
ATOM 4053 N N . ILE A 1 500 ? -17.893 -3.489 -1.311 1.00 96.12 500 ILE A N 1
ATOM 4054 C CA . ILE A 1 500 ? -16.513 -3.912 -1.537 1.00 96.12 500 ILE A CA 1
ATOM 4055 C C . ILE A 1 500 ? -16.113 -4.849 -0.393 1.00 96.12 500 ILE A C 1
ATOM 4057 O O . ILE A 1 500 ? -15.717 -4.409 0.687 1.00 96.12 500 ILE A O 1
ATOM 4061 N N . TYR A 1 501 ? -16.235 -6.149 -0.628 1.00 96.56 501 TYR A N 1
ATOM 4062 C CA . TYR A 1 501 ? -15.735 -7.182 0.270 1.00 96.56 501 TYR A CA 1
ATOM 4063 C C . TYR A 1 501 ? -14.240 -7.365 0.077 1.00 96.56 501 TYR A C 1
ATOM 4065 O O . TYR A 1 501 ? -13.724 -7.219 -1.027 1.00 96.56 501 TYR A O 1
ATOM 4073 N N . ARG A 1 502 ? -13.545 -7.715 1.155 1.00 96.19 502 ARG A N 1
ATOM 4074 C CA . ARG A 1 502 ? -12.146 -8.113 1.135 1.00 96.19 502 ARG A CA 1
ATOM 4075 C C . ARG A 1 502 ? -12.064 -9.580 1.518 1.00 96.19 502 ARG A C 1
ATOM 4077 O O . ARG A 1 502 ? -12.392 -9.949 2.642 1.00 96.19 502 ARG A O 1
ATOM 4084 N N . SER A 1 503 ? -11.601 -10.397 0.587 1.00 94.12 503 SER A N 1
ATOM 4085 C CA . SER A 1 503 ? -11.612 -11.851 0.716 1.00 94.12 503 SER A CA 1
ATOM 4086 C C . SER A 1 503 ? -10.230 -12.419 0.460 1.00 94.12 503 SER A C 1
ATOM 4088 O O . SER A 1 503 ? -9.336 -11.737 -0.049 1.00 94.12 503 SER A O 1
ATOM 4090 N N . GLN A 1 504 ? -10.034 -13.660 0.875 1.00 94.56 504 GLN A N 1
ATOM 4091 C CA . GLN A 1 504 ? -8.767 -14.354 0.730 1.00 94.56 504 GLN A CA 1
ATOM 4092 C C . GLN A 1 504 ? -9.053 -15.844 0.642 1.00 94.56 504 GLN A C 1
ATOM 4094 O O . GLN A 1 504 ? -9.639 -16.406 1.565 1.00 94.56 504 GLN A O 1
ATOM 4099 N N . ASP A 1 505 ? -8.628 -16.454 -0.459 1.00 92.25 505 ASP A N 1
ATOM 4100 C CA . ASP A 1 505 ? -8.744 -17.894 -0.658 1.00 92.25 505 ASP A CA 1
ATOM 4101 C C . ASP A 1 505 ? -7.691 -18.649 0.183 1.00 92.25 505 ASP A C 1
ATOM 4103 O O . ASP A 1 505 ? -6.637 -18.083 0.506 1.00 92.25 505 ASP A O 1
ATOM 4107 N N . PRO A 1 506 ? -7.942 -19.922 0.537 1.00 91.00 506 PRO A N 1
ATOM 4108 C CA . PRO A 1 506 ? -6.935 -20.767 1.169 1.00 91.00 506 PRO A CA 1
ATOM 4109 C C . PRO A 1 506 ? -5.689 -20.945 0.278 1.00 91.00 506 PRO A C 1
ATOM 4111 O O . PRO A 1 506 ? -5.766 -20.789 -0.948 1.00 91.00 506 PRO A O 1
ATOM 4114 N N . PRO A 1 507 ? -4.529 -21.282 0.871 1.00 90.12 507 PRO A N 1
ATOM 4115 C CA . PRO A 1 507 ? -3.345 -21.691 0.118 1.00 90.12 507 PRO A CA 1
ATOM 4116 C C . PRO A 1 507 ? -3.636 -22.938 -0.736 1.00 90.12 507 PRO A C 1
ATOM 4118 O O . PRO A 1 507 ? -4.553 -23.704 -0.440 1.00 90.12 507 PRO A O 1
ATOM 4121 N N . GLU A 1 508 ? -2.852 -23.145 -1.800 1.00 89.12 508 GLU A N 1
ATOM 4122 C CA . GLU A 1 508 ? -2.971 -24.346 -2.653 1.00 89.12 508 GLU A CA 1
ATOM 4123 C C . GLU A 1 508 ? -2.651 -25.625 -1.879 1.00 89.12 508 GLU A C 1
ATOM 4125 O O . GLU A 1 508 ? -3.315 -26.647 -2.050 1.00 89.12 508 GLU A O 1
ATOM 4130 N N . GLU A 1 509 ? -1.638 -25.548 -1.018 1.00 86.62 509 GLU A N 1
ATOM 4131 C CA . GLU A 1 509 ? -1.178 -26.655 -0.194 1.00 86.62 509 GLU A CA 1
ATOM 4132 C C . GLU A 1 509 ? -1.609 -26.455 1.267 1.00 86.62 509 GLU A C 1
ATOM 4134 O O . GLU A 1 509 ? -1.571 -25.327 1.776 1.00 86.62 509 GLU A O 1
ATOM 4139 N N . PRO A 1 510 ? -2.012 -27.530 1.970 1.00 83.12 510 PRO A N 1
ATOM 4140 C CA . PRO A 1 510 ? -2.316 -27.460 3.391 1.00 83.12 510 PRO A CA 1
ATOM 4141 C C . PRO A 1 510 ? -1.102 -26.994 4.192 1.00 83.12 510 PRO A C 1
ATOM 4143 O O . PRO A 1 510 ? 0.005 -27.505 4.027 1.00 83.12 510 PRO A O 1
ATOM 4146 N N . LEU A 1 511 ? -1.329 -26.060 5.111 1.00 84.19 511 LEU A N 1
ATOM 4147 C CA . LEU A 1 511 ? -0.278 -25.589 6.005 1.00 84.19 511 LEU A CA 1
ATOM 4148 C C . LEU A 1 511 ? -0.118 -26.531 7.202 1.00 84.19 511 LEU A C 1
ATOM 4150 O O . LEU A 1 511 ? -1.110 -27.110 7.657 1.00 84.19 511 LEU A O 1
ATOM 4154 N N . PRO A 1 512 ? 1.095 -26.639 7.767 1.00 82.06 512 PRO A N 1
ATOM 4155 C CA . PRO A 1 512 ? 1.309 -27.335 9.027 1.00 82.06 512 PRO A CA 1
ATOM 4156 C C . PRO A 1 512 ? 0.417 -26.764 10.137 1.00 82.06 512 PRO A C 1
ATOM 4158 O O . PRO A 1 512 ? 0.345 -25.546 10.331 1.00 82.06 512 PRO A O 1
ATOM 4161 N N . ALA A 1 513 ? -0.269 -27.640 10.873 1.00 72.56 513 ALA A N 1
ATOM 4162 C CA . ALA A 1 513 ? -1.231 -27.240 11.901 1.00 72.56 513 ALA A CA 1
ATOM 4163 C C . ALA A 1 513 ? -0.570 -26.424 13.025 1.00 72.56 513 ALA A C 1
ATOM 4165 O O . ALA A 1 513 ? -1.175 -25.508 13.579 1.00 72.56 513 ALA A O 1
ATOM 4166 N N . GLU A 1 514 ? 0.698 -26.707 13.321 1.00 75.38 514 GLU A N 1
ATOM 4167 C CA . GLU A 1 514 ? 1.510 -25.974 14.289 1.00 75.38 514 GLU A CA 1
ATOM 4168 C C . GLU A 1 514 ? 1.743 -24.501 13.910 1.00 75.38 514 GLU A C 1
ATOM 4170 O O . GLU A 1 514 ? 2.050 -23.693 14.782 1.00 75.38 514 GLU A O 1
ATOM 4175 N N . TRP A 1 515 ? 1.576 -24.115 12.639 1.00 77.00 515 TRP A N 1
ATOM 4176 C CA . TRP A 1 515 ? 1.737 -22.722 12.203 1.00 77.00 515 TRP A CA 1
ATOM 4177 C C . TRP A 1 515 ? 0.483 -21.874 12.418 1.00 77.00 515 TRP A C 1
ATOM 4179 O O . TRP A 1 515 ? 0.571 -20.648 12.408 1.00 77.00 515 TRP A O 1
ATOM 4189 N N . ALA A 1 516 ? -0.673 -22.501 12.653 1.00 65.25 516 ALA A N 1
ATOM 4190 C CA . ALA A 1 516 ? -1.886 -21.788 13.047 1.00 65.25 516 ALA A CA 1
ATOM 4191 C C . ALA A 1 516 ? -1.786 -21.214 14.475 1.00 65.25 516 ALA A C 1
ATOM 4193 O O . ALA A 1 516 ? -2.590 -20.367 14.863 1.00 65.25 516 ALA A O 1
ATOM 4194 N N . VAL A 1 517 ? -0.798 -21.666 15.261 1.00 62.97 517 VAL A N 1
ATOM 4195 C CA . VAL A 1 517 ? -0.599 -21.307 16.669 1.00 62.97 517 VAL A CA 1
ATOM 4196 C C . VAL A 1 517 ? 0.785 -20.693 16.860 1.00 62.97 517 VAL A C 1
ATOM 4198 O O . VAL A 1 517 ? 1.710 -21.321 17.369 1.00 62.97 517 VAL A O 1
ATOM 4201 N N . LEU A 1 518 ? 0.938 -19.442 16.438 1.00 64.62 518 LEU A N 1
ATOM 4202 C CA . LEU A 1 518 ? 2.087 -18.630 16.818 1.00 64.62 518 LEU A CA 1
ATOM 4203 C C . LEU A 1 518 ? 1.648 -17.653 17.902 1.00 64.62 518 LEU A C 1
ATOM 4205 O O . LEU A 1 518 ? 1.178 -16.575 17.584 1.00 64.62 518 LEU A O 1
ATOM 4209 N N . ASP A 1 519 ? 1.811 -18.006 19.177 1.00 65.75 519 ASP A N 1
ATOM 4210 C CA . ASP A 1 519 ? 1.575 -17.050 20.277 1.00 65.75 519 ASP A CA 1
ATOM 4211 C C . ASP A 1 519 ? 2.663 -15.955 20.333 1.00 65.75 519 ASP A C 1
ATOM 4213 O O . ASP A 1 519 ? 2.552 -14.988 21.079 1.00 65.75 519 ASP A O 1
ATOM 4217 N N . THR A 1 520 ? 3.747 -16.123 19.565 1.00 73.12 520 THR A N 1
ATOM 4218 C CA . THR A 1 520 ? 4.856 -15.172 19.440 1.00 73.12 520 THR A CA 1
ATOM 4219 C C . THR A 1 520 ? 5.360 -15.123 18.001 1.00 73.12 520 THR A C 1
ATOM 4221 O O . THR A 1 520 ? 5.331 -16.123 17.277 1.00 73.12 520 THR A O 1
ATOM 4224 N N . TYR A 1 521 ? 5.857 -13.957 17.586 1.00 85.38 521 TYR A N 1
ATOM 4225 C CA . TYR A 1 521 ? 6.412 -13.759 16.250 1.00 85.38 521 TYR A CA 1
ATOM 4226 C C . TYR A 1 521 ? 7.633 -14.658 16.004 1.00 85.38 521 TYR A C 1
ATOM 4228 O O . TYR A 1 521 ? 8.684 -14.495 16.626 1.00 85.38 521 TYR A O 1
ATOM 4236 N N . ARG A 1 522 ? 7.494 -15.586 15.050 1.00 88.44 522 ARG A N 1
ATOM 4237 C CA . ARG A 1 522 ? 8.574 -16.441 14.539 1.00 88.44 522 ARG A CA 1
ATOM 4238 C C . ARG A 1 522 ? 8.907 -16.056 13.093 1.00 88.44 522 ARG A C 1
ATOM 4240 O O . ARG A 1 522 ? 8.113 -16.380 12.206 1.00 88.44 522 ARG A O 1
ATOM 4247 N N . PRO A 1 523 ? 10.052 -15.397 12.830 1.00 90.94 523 PRO A N 1
ATOM 4248 C CA . PRO A 1 523 ? 10.373 -14.853 11.510 1.00 90.94 523 PRO A CA 1
ATOM 4249 C C . PRO A 1 523 ? 10.354 -15.879 10.369 1.00 90.94 523 PRO A C 1
ATOM 4251 O O . PRO A 1 523 ? 9.775 -15.606 9.314 1.00 90.94 523 PRO A O 1
ATOM 4254 N N . SER A 1 524 ? 10.933 -17.075 10.559 1.00 91.50 524 SER A N 1
ATOM 4255 C CA . SER A 1 524 ? 10.962 -18.091 9.493 1.00 91.50 524 SER A CA 1
ATOM 4256 C C . SER A 1 524 ? 9.565 -18.622 9.155 1.00 91.50 524 SER A C 1
ATOM 4258 O O . SER A 1 524 ? 9.226 -18.764 7.977 1.00 91.50 524 SER A O 1
ATOM 4260 N N . VAL A 1 525 ? 8.724 -18.841 10.172 1.00 89.38 525 VAL A N 1
ATOM 4261 C CA . VAL A 1 525 ? 7.342 -19.307 9.998 1.00 89.38 525 VAL A CA 1
ATOM 4262 C C . VAL A 1 525 ? 6.494 -18.216 9.355 1.00 89.38 525 VAL A C 1
ATOM 4264 O O . VAL A 1 525 ? 5.808 -18.481 8.374 1.00 89.38 525 VAL A O 1
ATOM 4267 N N . PHE A 1 526 ? 6.590 -16.971 9.831 1.00 89.00 526 PHE A N 1
ATOM 4268 C CA . PHE A 1 526 ? 5.883 -15.838 9.233 1.00 89.00 526 PHE A CA 1
ATOM 4269 C C . PHE A 1 526 ? 6.230 -15.678 7.745 1.00 89.00 526 PHE A C 1
ATOM 4271 O O . PHE A 1 526 ? 5.336 -15.571 6.905 1.00 89.00 526 PHE A O 1
ATOM 4278 N N . ARG A 1 527 ? 7.520 -15.742 7.389 1.00 90.00 527 ARG A N 1
ATOM 4279 C CA . ARG A 1 527 ? 7.971 -15.699 5.989 1.00 90.00 527 ARG A CA 1
ATOM 4280 C C . ARG A 1 527 ? 7.391 -16.847 5.163 1.00 90.00 527 ARG A C 1
ATOM 4282 O O . ARG A 1 527 ? 6.958 -16.620 4.032 1.00 90.00 527 ARG A O 1
ATOM 4289 N N . ALA A 1 528 ? 7.398 -18.068 5.698 1.00 88.25 528 ALA A N 1
ATOM 4290 C CA . ALA A 1 528 ? 6.840 -19.235 5.019 1.00 88.25 528 ALA A CA 1
ATOM 4291 C C . ALA A 1 528 ? 5.327 -19.085 4.783 1.00 88.25 528 ALA A C 1
ATOM 4293 O O . ALA A 1 528 ? 4.860 -19.351 3.676 1.00 88.25 528 ALA A O 1
ATOM 4294 N N . LEU A 1 529 ? 4.592 -18.583 5.781 1.00 87.19 529 LEU A N 1
ATOM 4295 C CA . LEU A 1 529 ? 3.157 -18.311 5.700 1.00 87.19 529 LEU A CA 1
ATOM 4296 C C . LEU A 1 529 ? 2.843 -17.278 4.615 1.00 87.19 529 LEU A C 1
ATOM 4298 O O . LEU A 1 529 ? 2.080 -17.572 3.699 1.00 87.19 529 LEU A O 1
ATOM 4302 N N . ILE A 1 530 ? 3.488 -16.107 4.641 1.00 86.50 530 ILE A N 1
ATOM 4303 C CA . ILE A 1 530 ? 3.236 -15.034 3.662 1.00 86.50 530 ILE A CA 1
ATOM 4304 C C . ILE A 1 530 ? 3.495 -15.483 2.215 1.00 86.50 530 ILE A C 1
ATOM 4306 O O . ILE A 1 530 ? 2.828 -15.004 1.300 1.00 86.50 530 ILE A O 1
ATOM 4310 N N . ARG A 1 531 ? 4.430 -16.413 1.989 1.00 88.12 531 ARG A N 1
ATOM 4311 C CA . ARG A 1 531 ? 4.711 -16.962 0.652 1.00 88.12 531 ARG A CA 1
ATOM 4312 C C . ARG A 1 531 ? 3.669 -17.957 0.153 1.00 88.12 531 ARG A C 1
ATOM 4314 O O . ARG A 1 531 ? 3.485 -18.056 -1.055 1.00 88.12 531 ARG A O 1
ATOM 4321 N N . GLN A 1 532 ? 3.043 -18.707 1.054 1.00 88.88 532 GLN A N 1
ATOM 4322 C CA . GLN A 1 532 ? 2.040 -19.717 0.699 1.00 88.88 532 GLN A CA 1
ATOM 4323 C C . GLN A 1 532 ? 0.626 -19.133 0.662 1.00 88.88 532 GLN A C 1
ATOM 4325 O O . GLN A 1 532 ? -0.235 -19.618 -0.069 1.00 88.88 532 GLN A O 1
ATOM 4330 N N . PHE A 1 533 ? 0.385 -18.069 1.426 1.00 88.88 533 PHE A N 1
ATOM 4331 C CA . PHE A 1 533 ? -0.897 -17.388 1.467 1.00 88.88 533 PHE A CA 1
ATOM 4332 C C . PHE A 1 533 ? -1.262 -16.815 0.102 1.00 88.88 533 PHE A C 1
ATOM 4334 O O . PHE A 1 533 ? -0.470 -16.132 -0.553 1.00 88.88 533 PHE A O 1
ATOM 4341 N N . ARG A 1 534 ? -2.522 -17.004 -0.296 1.00 90.62 534 ARG A N 1
ATOM 4342 C CA . ARG A 1 534 ? -3.086 -16.221 -1.392 1.00 90.62 534 ARG A CA 1
ATOM 4343 C C . ARG A 1 534 ? -3.173 -14.760 -0.981 1.00 90.62 534 ARG A C 1
ATOM 4345 O O . ARG A 1 534 ? -3.439 -14.432 0.178 1.00 90.62 534 ARG A O 1
ATOM 4352 N N . ARG A 1 535 ? -2.968 -13.861 -1.941 1.00 89.50 535 ARG A N 1
ATOM 4353 C CA . ARG A 1 535 ? -3.184 -12.433 -1.708 1.00 89.50 535 ARG A CA 1
ATOM 4354 C C . ARG A 1 535 ? -4.662 -12.191 -1.424 1.00 89.50 535 ARG A C 1
ATOM 4356 O O . ARG A 1 535 ? -5.531 -12.761 -2.079 1.00 89.50 535 ARG A O 1
ATOM 4363 N N . SER A 1 536 ? -4.932 -11.333 -0.449 1.00 91.56 536 SER A N 1
ATOM 4364 C CA . SER A 1 536 ? -6.283 -10.826 -0.250 1.00 91.56 536 SER A CA 1
ATOM 4365 C C . SER A 1 536 ? -6.661 -9.916 -1.421 1.00 91.56 536 SER A C 1
ATOM 4367 O O . SER A 1 536 ? -5.838 -9.109 -1.851 1.00 91.56 536 SER A O 1
ATOM 4369 N N . THR A 1 537 ? -7.886 -10.071 -1.915 1.00 92.50 537 THR A N 1
ATOM 4370 C CA . THR A 1 537 ? -8.441 -9.356 -3.070 1.00 92.50 537 THR A CA 1
ATOM 4371 C C . THR A 1 537 ? -9.820 -8.796 -2.741 1.00 92.50 537 THR A C 1
ATOM 4373 O O . THR A 1 537 ? -10.484 -9.243 -1.798 1.00 92.50 537 THR A O 1
ATOM 4376 N N . LEU A 1 538 ? -10.244 -7.797 -3.500 1.00 94.38 538 LEU A N 1
ATOM 4377 C CA . LEU A 1 538 ? -11.547 -7.172 -3.388 1.00 94.38 538 LEU A CA 1
ATOM 4378 C C . LEU A 1 538 ? -12.582 -7.936 -4.224 1.00 94.38 538 LEU A C 1
ATOM 4380 O O . LEU A 1 538 ? -12.301 -8.389 -5.332 1.00 94.38 538 LEU A O 1
ATOM 4384 N N . TRP A 1 539 ? -13.809 -8.043 -3.716 1.00 91.69 539 TRP A N 1
ATOM 4385 C CA . TRP A 1 539 ? -14.937 -8.710 -4.374 1.00 91.69 539 TRP A CA 1
ATOM 4386 C C . TRP A 1 539 ? -16.219 -7.883 -4.222 1.00 91.69 539 TRP A C 1
ATOM 4388 O O . TRP A 1 539 ? -16.443 -7.302 -3.164 1.00 91.69 539 TRP A O 1
ATOM 4398 N N . PRO A 1 540 ? -17.121 -7.853 -5.222 1.00 87.38 540 PRO A N 1
ATOM 4399 C CA . PRO A 1 540 ? -18.402 -7.147 -5.101 1.00 87.38 540 PRO A CA 1
ATOM 4400 C C . PRO A 1 540 ? -19.468 -7.964 -4.341 1.00 87.38 540 PRO A C 1
ATOM 4402 O O . PRO A 1 540 ? -20.621 -7.548 -4.224 1.00 87.38 540 PRO A O 1
ATOM 4405 N N . SER A 1 541 ? -19.121 -9.181 -3.920 1.00 88.12 541 SER A N 1
ATOM 4406 C CA . SER A 1 541 ? -19.996 -10.151 -3.261 1.00 88.12 541 SER A CA 1
ATOM 4407 C C . SER A 1 541 ? -19.300 -10.730 -2.035 1.00 88.12 541 SER A C 1
ATOM 4409 O O . SER A 1 541 ? -18.072 -10.854 -2.058 1.00 88.12 541 SER A O 1
ATOM 4411 N N . PRO A 1 542 ? -20.063 -11.145 -1.009 1.00 93.81 542 PRO A N 1
ATOM 4412 C CA . PRO A 1 542 ? -19.497 -11.778 0.170 1.00 93.81 542 PRO A CA 1
ATOM 4413 C C . PRO A 1 542 ? -18.759 -13.059 -0.212 1.00 93.81 542 PRO A C 1
ATOM 4415 O O . PRO A 1 542 ? -19.302 -13.937 -0.885 1.00 93.81 542 PRO A O 1
ATOM 4418 N N . ARG A 1 543 ? -17.511 -13.153 0.238 1.00 93.19 543 ARG A N 1
ATOM 4419 C CA . ARG A 1 543 ? -16.676 -14.350 0.179 1.00 93.19 543 ARG A CA 1
ATOM 4420 C C . ARG A 1 543 ? -15.841 -14.431 1.448 1.00 93.19 543 ARG A C 1
ATOM 4422 O O . ARG A 1 543 ? -15.517 -13.401 2.049 1.00 93.19 543 ARG A O 1
ATOM 4429 N N . GLU A 1 544 ? -15.461 -15.653 1.794 1.00 94.25 544 GLU A N 1
ATOM 4430 C CA . GLU A 1 544 ? -14.653 -15.945 2.970 1.00 94.25 544 GLU A CA 1
ATOM 4431 C C . GLU A 1 544 ? -13.327 -15.171 2.958 1.00 94.25 544 GLU A C 1
ATOM 4433 O O . GLU A 1 544 ? -12.686 -14.978 1.919 1.00 94.25 544 GLU A O 1
ATOM 4438 N N . HIS A 1 545 ? -12.907 -14.731 4.139 1.00 95.69 545 HIS A N 1
ATOM 4439 C CA . HIS A 1 545 ? -11.539 -14.310 4.378 1.00 95.69 545 HIS A CA 1
ATOM 4440 C C . HIS A 1 545 ? -10.832 -15.388 5.194 1.00 95.69 545 HIS A C 1
ATOM 4442 O O . HIS A 1 545 ? -10.824 -15.341 6.428 1.00 95.69 545 HIS A O 1
ATOM 4448 N N . TRP A 1 546 ? -10.198 -16.325 4.491 1.00 92.56 546 TRP A N 1
ATOM 4449 C CA . TRP A 1 546 ? -9.662 -17.555 5.066 1.00 92.56 546 TRP A CA 1
ATOM 4450 C C . TRP A 1 546 ? -8.754 -17.317 6.285 1.00 92.56 546 TRP A C 1
ATOM 4452 O O . TRP A 1 546 ? -9.049 -17.803 7.374 1.00 92.56 546 TRP A O 1
ATOM 4462 N N . ALA A 1 547 ? -7.726 -16.461 6.181 1.00 90.81 547 ALA A N 1
ATOM 4463 C CA . ALA A 1 547 ? -6.814 -16.241 7.313 1.00 90.81 547 ALA A CA 1
ATOM 4464 C C . ALA A 1 547 ? -7.454 -15.530 8.521 1.00 90.81 547 ALA A C 1
ATOM 4466 O O . ALA A 1 547 ? -6.915 -15.604 9.623 1.00 90.81 547 ALA A O 1
ATOM 4467 N N . LEU A 1 548 ? -8.585 -14.836 8.340 1.00 92.69 548 LEU A N 1
ATOM 4468 C CA . LEU A 1 548 ? -9.300 -14.174 9.436 1.00 92.69 548 LEU A CA 1
ATOM 4469 C C . LEU A 1 548 ? -10.370 -15.070 10.070 1.00 92.69 548 LEU A C 1
ATOM 4471 O O . LEU A 1 548 ? -10.886 -14.691 11.124 1.00 92.69 548 LEU A O 1
ATOM 4475 N N . GLY A 1 549 ? -10.697 -16.221 9.466 1.00 93.81 549 GLY A N 1
ATOM 4476 C CA . GLY A 1 549 ? -11.751 -17.130 9.931 1.00 93.81 549 GLY A CA 1
ATOM 4477 C C . GLY A 1 549 ? -13.153 -16.515 9.858 1.00 93.81 549 GLY A C 1
ATOM 4478 O O . GLY A 1 549 ? -13.980 -16.737 10.747 1.00 93.81 549 GLY A O 1
ATOM 4479 N N . LEU A 1 550 ? -13.410 -15.680 8.842 1.00 95.81 550 LEU A N 1
ATOM 4480 C CA . LEU A 1 550 ? -14.663 -14.936 8.683 1.00 95.81 550 LEU A CA 1
ATOM 4481 C C . LEU A 1 550 ? -15.364 -15.284 7.360 1.00 95.81 550 LEU A C 1
ATOM 4483 O O . LEU A 1 550 ? -14.716 -15.248 6.314 1.00 95.81 550 LEU A O 1
ATOM 4487 N N . PRO A 1 551 ? -16.689 -15.537 7.367 1.00 95.19 551 PRO A N 1
ATOM 4488 C CA . PRO A 1 551 ? -17.439 -15.894 6.157 1.00 95.19 551 PRO A CA 1
ATOM 4489 C C . PRO A 1 551 ? -17.586 -14.725 5.170 1.00 95.19 551 PRO A C 1
ATOM 4491 O O . PRO A 1 551 ? -17.758 -14.939 3.974 1.00 95.19 551 PRO A O 1
ATOM 4494 N N . ALA A 1 552 ? -17.517 -13.490 5.670 1.00 96.25 552 ALA A N 1
ATOM 4495 C CA . ALA A 1 552 ? -17.466 -12.267 4.884 1.00 96.25 552 ALA A CA 1
ATOM 4496 C C . ALA A 1 552 ? -16.724 -11.190 5.683 1.00 96.25 552 ALA A C 1
ATOM 4498 O O . ALA A 1 552 ? -16.849 -11.120 6.908 1.00 96.25 552 ALA A O 1
ATOM 4499 N N . TYR A 1 553 ? -15.961 -10.346 4.992 1.00 97.62 553 TYR A N 1
ATOM 4500 C CA . TYR A 1 553 ? -15.207 -9.257 5.605 1.00 97.62 553 TYR A CA 1
ATOM 4501 C C . TYR A 1 553 ? -15.161 -8.045 4.670 1.00 97.62 553 TYR A C 1
ATOM 4503 O O . TYR A 1 553 ? -15.104 -8.194 3.451 1.00 97.62 553 TYR A O 1
ATOM 4511 N N . ILE A 1 554 ? -15.211 -6.846 5.242 1.00 97.12 554 ILE A N 1
ATOM 4512 C CA . ILE A 1 554 ? -15.150 -5.551 4.547 1.00 97.12 554 ILE A CA 1
ATOM 4513 C C . ILE A 1 554 ? -14.161 -4.669 5.312 1.00 97.12 554 ILE A C 1
ATOM 4515 O O . ILE A 1 554 ? -13.950 -4.875 6.499 1.00 97.12 554 ILE A O 1
ATOM 4519 N N . GLN A 1 555 ? -13.550 -3.680 4.668 1.00 96.44 555 GLN A N 1
ATOM 4520 C CA . GLN A 1 555 ? -12.833 -2.621 5.383 1.00 96.44 555 GLN A CA 1
ATOM 4521 C C . GLN A 1 555 ? -13.721 -1.377 5.466 1.00 96.44 555 GLN A C 1
ATOM 4523 O O . GLN A 1 555 ? -14.112 -0.831 4.437 1.00 96.44 555 GLN A O 1
ATOM 4528 N N . ALA A 1 556 ? -14.082 -0.975 6.685 1.00 97.75 556 ALA A N 1
ATOM 4529 C CA . ALA A 1 556 ? -15.006 0.133 6.939 1.00 97.75 556 ALA A CA 1
ATOM 4530 C C . ALA A 1 556 ? -14.571 1.051 8.097 1.00 97.75 556 ALA A C 1
ATOM 4532 O O . ALA A 1 556 ? -15.303 1.973 8.453 1.00 97.75 556 ALA A O 1
ATOM 4533 N N . SER A 1 557 ? -13.424 0.773 8.716 1.00 98.25 557 SER A N 1
ATOM 4534 C CA . SER A 1 557 ? -12.964 1.405 9.953 1.00 98.25 557 SER A CA 1
ATOM 4535 C C . SER A 1 557 ? -11.966 2.548 9.751 1.00 98.25 557 SER A C 1
ATOM 4537 O O . SER A 1 557 ? -11.431 3.051 10.731 1.00 98.25 557 SER A O 1
ATOM 4539 N N . SER A 1 558 ? -11.627 2.922 8.512 1.00 98.44 558 SER A N 1
ATOM 4540 C CA . SER A 1 558 ? -10.647 3.994 8.254 1.00 98.44 558 SER A CA 1
ATOM 4541 C C . SER A 1 558 ? -10.971 4.875 7.035 1.00 98.44 558 SER A C 1
ATOM 4543 O O . SER A 1 558 ? -10.166 4.965 6.101 1.00 98.44 558 SER A O 1
ATOM 4545 N N . PRO A 1 559 ? -12.162 5.498 6.986 1.00 98.56 559 PRO A N 1
ATOM 4546 C CA . PRO A 1 559 ? -12.637 6.257 5.829 1.00 98.56 559 PRO A CA 1
ATOM 4547 C C . PRO A 1 559 ? -11.918 7.595 5.606 1.00 98.56 559 PRO A C 1
ATOM 4549 O O . PRO A 1 559 ? -12.050 8.154 4.517 1.00 98.56 559 PRO A O 1
ATOM 4552 N N . ILE A 1 560 ? -11.153 8.115 6.576 1.00 98.56 560 ILE A N 1
ATOM 4553 C CA . ILE A 1 560 ? -10.342 9.328 6.374 1.00 98.56 560 ILE A CA 1
ATOM 4554 C C . ILE A 1 560 ? -9.147 9.043 5.459 1.00 98.56 560 ILE A C 1
ATOM 4556 O O . ILE A 1 560 ? -8.773 9.895 4.655 1.00 98.56 560 ILE A O 1
ATOM 4560 N N . ARG A 1 561 ? -8.577 7.836 5.553 1.00 97.94 561 ARG A N 1
ATOM 4561 C CA . ARG A 1 561 ? -7.302 7.470 4.914 1.00 97.94 561 ARG A CA 1
ATOM 4562 C C . ARG A 1 561 ? -7.386 6.329 3.903 1.00 97.94 561 ARG A C 1
ATOM 4564 O O . ARG A 1 561 ? -6.368 6.018 3.294 1.00 97.94 561 ARG A O 1
ATOM 4571 N N . ARG A 1 562 ? -8.548 5.686 3.723 1.00 98.25 562 ARG A N 1
ATOM 4572 C CA . ARG A 1 562 ? -8.786 4.645 2.702 1.00 98.25 562 ARG A CA 1
ATOM 4573 C C . ARG A 1 562 ? -10.045 4.946 1.894 1.00 98.25 562 ARG A C 1
ATOM 4575 O O . ARG A 1 562 ? -11.148 5.002 2.437 1.00 98.25 562 ARG A O 1
ATOM 4582 N N . TYR A 1 563 ? -9.907 5.049 0.574 1.00 98.25 563 TYR A N 1
ATOM 4583 C CA . TYR A 1 563 ? -11.028 5.377 -0.306 1.00 98.25 563 TYR A CA 1
ATOM 4584 C C . TYR A 1 563 ? -12.098 4.273 -0.338 1.00 98.25 563 TYR A C 1
ATOM 4586 O O . TYR A 1 563 ? -13.292 4.564 -0.367 1.00 98.25 563 TYR A O 1
ATOM 4594 N N . ALA A 1 564 ? -11.691 3.001 -0.248 1.00 97.31 564 ALA A N 1
ATOM 4595 C CA . ALA A 1 564 ? -12.616 1.865 -0.167 1.00 97.31 564 ALA A CA 1
ATOM 4596 C C . ALA A 1 564 ? -13.558 1.955 1.049 1.00 97.31 564 ALA A C 1
ATOM 4598 O O . ALA A 1 564 ? -14.754 1.674 0.937 1.00 97.31 564 ALA A O 1
ATOM 4599 N N . ASP A 1 565 ? -13.035 2.389 2.196 1.00 98.50 565 ASP A N 1
ATOM 4600 C CA . ASP A 1 565 ? -13.807 2.601 3.418 1.00 98.50 565 ASP A CA 1
ATOM 4601 C C . ASP A 1 565 ? -14.765 3.788 3.269 1.00 98.50 565 ASP A C 1
ATOM 4603 O O . ASP A 1 565 ? -15.907 3.708 3.716 1.00 98.50 565 ASP A O 1
ATOM 4607 N N . LEU A 1 566 ? -14.347 4.863 2.591 1.00 98.56 566 LEU A N 1
ATOM 4608 C CA . LEU A 1 566 ? -15.214 6.006 2.283 1.00 98.56 566 LEU A CA 1
ATOM 4609 C C . LEU A 1 566 ? -16.385 5.607 1.365 1.00 98.56 566 LEU A C 1
ATOM 4611 O O . LEU A 1 566 ? -17.529 5.995 1.614 1.00 98.56 566 LEU A O 1
ATOM 4615 N N . VAL A 1 567 ? -16.125 4.796 0.333 1.00 98.00 567 VAL A N 1
ATOM 4616 C CA . VAL A 1 567 ? -17.162 4.222 -0.547 1.00 98.00 567 VAL A CA 1
ATOM 4617 C C . VAL A 1 567 ? -18.122 3.340 0.254 1.00 98.00 567 VAL A C 1
ATOM 4619 O O . VAL A 1 567 ? -19.338 3.515 0.164 1.00 98.00 567 VAL A O 1
ATOM 4622 N N . THR A 1 568 ? -17.580 2.448 1.086 1.00 97.38 568 THR A N 1
ATOM 4623 C CA . THR A 1 568 ? -18.346 1.577 1.988 1.00 97.38 568 THR A CA 1
ATOM 4624 C C . THR A 1 568 ? -19.235 2.390 2.928 1.00 97.38 568 THR A C 1
ATOM 4626 O O . THR A 1 568 ? -20.431 2.130 3.044 1.00 97.38 568 THR A O 1
ATOM 4629 N N . GLN A 1 569 ? -18.685 3.430 3.553 1.00 97.94 569 GLN A N 1
ATOM 4630 C CA . GLN A 1 569 ? -19.418 4.291 4.472 1.00 97.94 569 GLN A CA 1
ATOM 4631 C C . GLN A 1 569 ? -20.576 5.011 3.772 1.00 97.94 569 GLN A C 1
ATOM 4633 O O . GLN A 1 569 ? -21.695 5.009 4.282 1.00 97.94 569 GLN A O 1
ATOM 4638 N N . ARG A 1 570 ? -20.353 5.580 2.582 1.00 97.75 570 ARG A N 1
ATOM 4639 C CA . ARG A 1 570 ? -21.422 6.211 1.789 1.00 97.75 570 ARG A CA 1
ATOM 4640 C C . ARG A 1 570 ? -22.524 5.225 1.416 1.00 97.75 570 ARG A C 1
ATOM 4642 O O . ARG A 1 570 ? -23.696 5.584 1.480 1.00 97.75 570 ARG A O 1
ATOM 4649 N N . GLN A 1 571 ? -22.151 4.004 1.036 1.00 96.69 571 GLN A N 1
ATOM 4650 C CA . GLN A 1 571 ? -23.097 2.951 0.682 1.00 96.69 571 GLN A CA 1
ATOM 4651 C C . GLN A 1 571 ? -23.995 2.590 1.872 1.00 96.69 571 GLN A C 1
ATOM 4653 O O . GLN A 1 571 ? -25.218 2.584 1.734 1.00 96.69 571 GLN A O 1
ATOM 4658 N N . VAL A 1 572 ? -23.399 2.367 3.049 1.00 96.69 572 VAL A N 1
ATOM 4659 C CA . VAL A 1 572 ? -24.138 2.111 4.295 1.00 96.69 572 VAL A CA 1
ATOM 4660 C C . VAL A 1 572 ? -25.078 3.273 4.616 1.00 96.69 572 VAL A C 1
ATOM 4662 O O . VAL A 1 572 ? -26.273 3.060 4.811 1.00 96.69 572 VAL A O 1
ATOM 4665 N N . LEU A 1 573 ? -24.568 4.508 4.634 1.00 96.00 573 LEU A N 1
ATOM 4666 C CA . LEU A 1 573 ? -25.359 5.693 4.976 1.00 96.00 573 LEU A CA 1
ATOM 4667 C C . LEU A 1 573 ? -26.534 5.907 4.013 1.00 96.00 573 LEU A C 1
ATOM 4669 O O . LEU A 1 573 ? -27.642 6.196 4.464 1.00 96.00 573 LEU A O 1
ATOM 4673 N N . ALA A 1 574 ? -26.322 5.732 2.706 1.00 95.25 574 ALA A N 1
ATOM 4674 C CA . ALA A 1 574 ? -27.373 5.873 1.701 1.00 95.25 574 ALA A CA 1
ATOM 4675 C C . ALA A 1 574 ? -28.493 4.845 1.896 1.00 95.25 574 ALA A C 1
ATOM 4677 O O . ALA A 1 574 ? -29.674 5.203 1.859 1.00 95.25 574 ALA A O 1
ATOM 4678 N N . CYS A 1 575 ? -28.135 3.592 2.177 1.00 95.00 575 CYS A N 1
ATOM 4679 C CA . CYS A 1 575 ? -29.094 2.536 2.477 1.00 95.00 575 CYS A CA 1
ATOM 4680 C C . CYS A 1 575 ? -29.849 2.793 3.790 1.00 95.00 575 CYS A C 1
ATOM 4682 O O . CYS A 1 575 ? -31.066 2.640 3.817 1.00 95.00 575 CYS A O 1
ATOM 4684 N N . LEU A 1 576 ? -29.173 3.242 4.854 1.00 92.12 576 LEU A N 1
ATOM 4685 C CA . LEU A 1 576 ? -29.827 3.573 6.128 1.00 92.12 576 LEU A CA 1
ATOM 4686 C C . LEU A 1 576 ? -30.798 4.762 6.005 1.00 92.12 576 LEU A C 1
ATOM 4688 O O . LEU A 1 576 ? -31.817 4.790 6.688 1.00 92.12 576 LEU A O 1
ATOM 4692 N N . GLN A 1 577 ? -30.502 5.741 5.143 1.00 89.12 577 GLN A N 1
ATOM 4693 C CA . GLN A 1 577 ? -31.328 6.945 4.970 1.00 89.12 577 GLN A CA 1
ATOM 4694 C C . GLN A 1 577 ? -32.470 6.764 3.964 1.00 89.12 577 GLN A C 1
ATOM 4696 O O . GLN A 1 577 ? -33.575 7.252 4.185 1.00 89.12 577 GLN A O 1
ATOM 4701 N N . SER A 1 578 ? -32.201 6.099 2.838 1.00 88.69 578 SER A N 1
ATOM 4702 C CA . SER A 1 578 ? -33.117 6.041 1.688 1.00 88.69 578 SER A CA 1
ATOM 4703 C C . SER A 1 578 ? -33.621 4.635 1.355 1.00 88.69 578 SER A C 1
ATOM 4705 O O . SER A 1 578 ? -34.480 4.485 0.485 1.00 88.69 578 SER A O 1
ATOM 4707 N N . GLY A 1 579 ? -33.075 3.599 2.001 1.00 89.44 579 GLY A N 1
ATOM 4708 C CA . GLY A 1 579 ? -33.338 2.199 1.665 1.00 89.44 579 GLY A CA 1
ATOM 4709 C C . GLY A 1 579 ? -32.742 1.758 0.325 1.00 89.44 579 GLY A C 1
ATOM 4710 O O . GLY A 1 579 ? -33.083 0.681 -0.158 1.00 89.44 579 GLY A O 1
ATOM 4711 N N . ARG A 1 580 ? -31.899 2.583 -0.315 1.00 91.50 580 ARG A N 1
ATOM 4712 C CA . ARG A 1 580 ? -31.325 2.304 -1.637 1.00 91.50 580 ARG A CA 1
ATOM 4713 C C . ARG A 1 580 ? -29.800 2.456 -1.644 1.00 91.50 580 ARG A C 1
ATOM 4715 O O . ARG A 1 580 ? -29.292 3.417 -1.063 1.00 91.50 580 ARG A O 1
ATOM 4722 N N . PRO A 1 581 ? -29.076 1.559 -2.339 1.00 94.12 581 PRO A N 1
ATOM 4723 C CA . PRO A 1 581 ? -27.632 1.673 -2.509 1.00 94.12 581 PRO A CA 1
ATOM 4724 C C . PRO A 1 581 ? -27.263 2.888 -3.368 1.00 94.12 581 PRO A C 1
ATOM 4726 O O . PRO A 1 581 ? -27.937 3.189 -4.354 1.00 94.12 581 PRO A O 1
ATOM 4729 N N . LEU A 1 582 ? -26.164 3.562 -3.017 1.00 95.88 582 LEU A N 1
ATOM 4730 C CA . LEU A 1 582 ? -25.624 4.691 -3.783 1.00 95.88 582 LEU A CA 1
ATOM 4731 C C . LEU A 1 582 ? -24.797 4.227 -4.991 1.00 95.88 582 LEU A C 1
ATOM 4733 O O . LEU A 1 582 ? -24.791 4.872 -6.039 1.00 95.88 582 LEU A O 1
ATOM 4737 N N . TYR A 1 583 ? -24.086 3.113 -4.836 1.00 95.56 583 TYR A N 1
ATOM 4738 C CA . TYR A 1 583 ? -23.238 2.500 -5.848 1.00 95.56 583 TYR A CA 1
ATOM 4739 C C . TYR A 1 583 ? -23.875 1.208 -6.361 1.00 95.56 583 TYR A C 1
ATOM 4741 O O . TYR A 1 583 ? -24.313 0.363 -5.574 1.00 95.56 583 TYR A O 1
ATOM 4749 N N . THR A 1 584 ? -23.889 1.036 -7.686 1.00 94.38 584 THR A N 1
ATOM 4750 C CA . THR A 1 584 ? -24.262 -0.238 -8.316 1.00 94.38 584 THR A CA 1
ATOM 4751 C C . THR A 1 584 ? -23.106 -1.232 -8.244 1.00 94.38 584 THR A C 1
ATOM 4753 O O . THR A 1 584 ? -21.944 -0.850 -8.082 1.00 94.38 584 THR A O 1
ATOM 4756 N N . ARG A 1 585 ? -23.404 -2.520 -8.431 1.00 93.69 585 ARG A N 1
ATOM 4757 C CA . ARG A 1 585 ? -22.398 -3.588 -8.478 1.00 93.69 585 ARG A CA 1
ATOM 4758 C C . ARG A 1 585 ? -21.332 -3.338 -9.553 1.00 93.69 585 ARG A C 1
ATOM 4760 O O . ARG A 1 585 ? -20.148 -3.527 -9.297 1.00 93.69 585 ARG A O 1
ATOM 4767 N N . GLU A 1 586 ? -21.735 -2.865 -10.731 1.00 93.81 586 GLU A N 1
ATOM 4768 C CA . GLU A 1 586 ? -20.830 -2.541 -11.841 1.00 93.81 586 GLU A CA 1
ATOM 4769 C C . GLU A 1 586 ? -19.939 -1.340 -11.515 1.00 93.81 586 GLU A C 1
ATOM 4771 O O . GLU A 1 586 ? -18.779 -1.305 -11.923 1.00 93.81 586 GLU A O 1
ATOM 4776 N N . ALA A 1 587 ? -20.467 -0.347 -10.789 1.00 94.12 587 ALA A N 1
ATOM 4777 C CA . ALA A 1 587 ? -19.676 0.792 -10.335 1.00 94.12 587 ALA A CA 1
ATOM 4778 C C . ALA A 1 587 ? -18.605 0.356 -9.327 1.00 94.12 587 ALA A C 1
ATOM 4780 O O . ALA A 1 587 ? -17.449 0.747 -9.470 1.00 94.12 587 ALA A O 1
ATOM 4781 N N . LEU A 1 588 ? -18.965 -0.502 -8.365 1.00 95.88 588 LEU A N 1
ATOM 4782 C CA . LEU A 1 588 ? -18.014 -1.044 -7.392 1.00 95.88 588 LEU A CA 1
ATOM 4783 C C .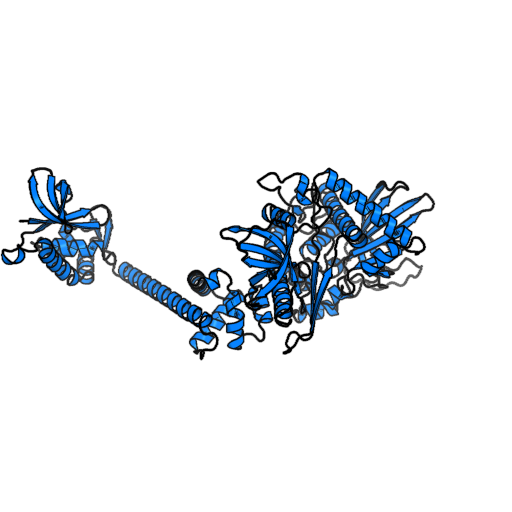 LEU A 1 588 ? -16.918 -1.878 -8.064 1.00 95.88 588 LEU A C 1
ATOM 4785 O O . LEU A 1 588 ? -15.750 -1.690 -7.747 1.00 95.88 588 LEU A O 1
ATOM 4789 N N . LEU A 1 589 ? -17.268 -2.726 -9.038 1.00 94.25 589 LEU A N 1
ATOM 4790 C CA . LEU A 1 589 ? -16.294 -3.520 -9.797 1.00 94.25 589 LEU A CA 1
ATOM 4791 C C . LEU A 1 589 ? -15.221 -2.657 -10.475 1.00 94.25 589 LEU A C 1
ATOM 4793 O O . LEU A 1 589 ? -14.044 -2.995 -10.410 1.00 94.25 589 LEU A O 1
ATOM 4797 N N . ARG A 1 590 ? -15.608 -1.530 -11.089 1.00 93.69 590 ARG A N 1
ATOM 4798 C CA . ARG A 1 590 ? -14.644 -0.604 -11.711 1.00 93.69 590 ARG A CA 1
ATOM 4799 C C . ARG A 1 590 ? -13.736 0.065 -10.680 1.00 93.69 590 ARG A C 1
ATOM 4801 O O . ARG A 1 590 ? -12.537 0.173 -10.911 1.00 93.69 590 ARG A O 1
ATOM 4808 N N . LEU A 1 591 ? -14.303 0.493 -9.551 1.00 95.25 591 LEU A N 1
ATOM 4809 C CA . LEU A 1 591 ? -13.542 1.132 -8.473 1.00 95.25 591 LEU A CA 1
ATOM 4810 C C . LEU A 1 591 ? -12.533 0.171 -7.843 1.00 95.25 591 LEU A C 1
ATOM 4812 O O . LEU A 1 591 ? -11.411 0.569 -7.550 1.00 95.25 591 LEU A O 1
ATOM 4816 N N . MET A 1 592 ? -12.912 -1.092 -7.655 1.00 95.00 592 MET A N 1
ATOM 4817 C CA . MET A 1 592 ? -12.063 -2.099 -7.023 1.00 95.00 592 MET A CA 1
ATOM 4818 C C . MET A 1 592 ? -10.733 -2.291 -7.753 1.00 95.00 592 MET A C 1
ATOM 4820 O O . MET A 1 592 ? -9.698 -2.274 -7.095 1.00 95.00 592 MET A O 1
ATOM 4824 N N . THR A 1 593 ? -10.744 -2.403 -9.086 1.00 91.62 593 THR A N 1
ATOM 4825 C CA . THR A 1 593 ? -9.514 -2.559 -9.881 1.00 91.62 593 THR A CA 1
ATOM 4826 C C . THR A 1 593 ? -8.550 -1.399 -9.647 1.00 91.62 593 THR A C 1
ATOM 4828 O O . THR A 1 593 ? -7.381 -1.615 -9.335 1.00 91.62 593 THR A O 1
ATOM 4831 N N . VAL A 1 594 ? -9.058 -0.163 -9.704 1.00 91.94 594 VAL A N 1
ATOM 4832 C CA . VAL A 1 594 ? -8.249 1.038 -9.457 1.00 91.94 594 VAL A CA 1
ATOM 4833 C C . VAL A 1 594 ? -7.724 1.045 -8.021 1.00 91.94 594 VAL A C 1
ATOM 4835 O O . VAL A 1 594 ? -6.533 1.250 -7.802 1.00 91.94 594 VAL A O 1
ATOM 4838 N N . ILE A 1 595 ? -8.583 0.777 -7.035 1.00 95.44 595 ILE A N 1
ATOM 4839 C CA . ILE A 1 595 ? -8.203 0.767 -5.619 1.00 95.44 595 ILE A CA 1
ATOM 4840 C C . ILE A 1 595 ? -7.096 -0.263 -5.352 1.00 95.44 595 ILE A C 1
ATOM 4842 O O . ILE A 1 595 ? -6.123 0.072 -4.677 1.00 95.44 595 ILE A O 1
ATOM 4846 N N . GLU A 1 596 ? -7.213 -1.491 -5.861 1.00 93.38 596 GLU A N 1
ATOM 4847 C CA . GLU A 1 596 ? -6.223 -2.554 -5.638 1.00 93.38 596 GLU A CA 1
ATOM 4848 C C . GLU A 1 596 ? -4.864 -2.215 -6.246 1.00 93.38 596 GLU A C 1
ATOM 4850 O O . GLU A 1 596 ? -3.848 -2.257 -5.545 1.00 93.38 596 GLU A O 1
ATOM 4855 N N . GLU A 1 597 ? -4.847 -1.844 -7.527 1.00 92.31 597 GLU A N 1
ATOM 4856 C CA . GLU A 1 597 ? -3.619 -1.503 -8.247 1.00 92.31 597 GLU A CA 1
ATOM 4857 C C . GLU A 1 597 ? -2.913 -0.317 -7.598 1.00 92.31 597 GLU A C 1
ATOM 4859 O O . GLU A 1 597 ? -1.713 -0.362 -7.314 1.00 92.31 597 GLU A O 1
ATOM 4864 N N . GLN A 1 598 ? -3.665 0.748 -7.319 1.00 94.06 598 GLN A N 1
ATOM 4865 C CA . GLN A 1 598 ? -3.085 1.949 -6.754 1.00 94.06 598 GLN A CA 1
ATOM 4866 C C . GLN A 1 598 ? -2.589 1.693 -5.326 1.00 94.06 598 GLN A C 1
ATOM 4868 O O . GLN A 1 598 ? -1.449 2.044 -5.025 1.00 94.06 598 GLN A O 1
ATOM 4873 N N . THR A 1 599 ? -3.367 1.022 -4.469 1.00 94.62 599 THR A N 1
ATOM 4874 C CA . THR A 1 599 ? -2.945 0.698 -3.092 1.00 94.62 599 THR A CA 1
ATOM 4875 C C . THR A 1 599 ? -1.657 -0.126 -3.070 1.00 94.62 599 THR A C 1
ATOM 4877 O O . THR A 1 599 ? -0.780 0.138 -2.246 1.00 94.62 599 THR A O 1
ATOM 4880 N N . ALA A 1 600 ? -1.502 -1.087 -3.989 1.00 93.19 600 ALA A N 1
ATOM 4881 C CA . ALA A 1 600 ? -0.282 -1.885 -4.098 1.00 93.19 600 ALA A CA 1
ATOM 4882 C C . ALA A 1 600 ? 0.951 -1.015 -4.396 1.00 93.19 600 ALA A C 1
ATOM 4884 O O . ALA A 1 600 ? 1.964 -1.146 -3.709 1.00 93.19 600 ALA A O 1
ATOM 4885 N N . LEU A 1 601 ? 0.840 -0.077 -5.343 1.00 93.88 601 LEU A N 1
ATOM 4886 C CA . LEU A 1 601 ? 1.921 0.855 -5.687 1.00 93.88 601 LEU A CA 1
ATOM 4887 C C . LEU A 1 601 ? 2.302 1.779 -4.517 1.00 93.88 601 LEU A C 1
ATOM 4889 O O . LEU A 1 601 ? 3.486 2.016 -4.285 1.00 93.88 601 LEU A O 1
ATOM 4893 N N . ARG A 1 602 ? 1.324 2.284 -3.747 1.00 95.69 602 ARG A N 1
ATOM 4894 C CA . ARG A 1 602 ? 1.604 3.161 -2.586 1.00 95.69 602 ARG A CA 1
ATOM 4895 C C . ARG A 1 602 ? 2.333 2.384 -1.496 1.00 95.69 602 ARG A C 1
ATOM 4897 O O . ARG A 1 602 ? 3.314 2.878 -0.950 1.00 95.69 602 ARG A O 1
ATOM 4904 N N . LYS A 1 603 ? 1.899 1.150 -1.228 1.00 95.44 603 LYS A N 1
ATOM 4905 C CA . LYS A 1 603 ? 2.555 0.273 -0.256 1.00 95.44 603 LYS A CA 1
ATOM 4906 C C . LYS A 1 603 ? 3.994 -0.058 -0.664 1.00 95.44 603 LYS A C 1
ATOM 4908 O O . LYS A 1 603 ? 4.880 -0.058 0.185 1.00 95.44 603 LYS A O 1
ATOM 4913 N N . GLU A 1 604 ? 4.239 -0.310 -1.948 1.00 95.44 604 GLU A N 1
ATOM 4914 C CA . GLU A 1 604 ? 5.595 -0.540 -2.455 1.00 95.44 604 GLU A CA 1
ATOM 4915 C C . GLU A 1 604 ? 6.500 0.678 -2.210 1.00 95.44 604 GLU A C 1
ATOM 4917 O O . GLU A 1 604 ? 7.610 0.526 -1.699 1.00 95.44 604 GLU A O 1
ATOM 4922 N N . LEU A 1 605 ? 6.006 1.891 -2.484 1.00 96.25 605 LEU A N 1
ATOM 4923 C CA . LEU A 1 605 ? 6.719 3.133 -2.183 1.00 96.25 605 LEU A CA 1
ATOM 4924 C C . LEU A 1 605 ? 7.031 3.278 -0.681 1.00 96.25 605 LEU A C 1
ATOM 4926 O O . LEU A 1 605 ? 8.168 3.604 -0.330 1.00 96.25 605 LEU A O 1
ATOM 4930 N N . GLU A 1 606 ? 6.057 3.039 0.204 1.00 97.38 606 GLU A N 1
ATOM 4931 C CA . GLU A 1 606 ? 6.260 3.097 1.661 1.00 97.38 606 GLU A CA 1
ATOM 4932 C C . GLU A 1 606 ? 7.351 2.122 2.115 1.00 97.38 606 GLU A C 1
ATOM 4934 O O . GLU A 1 606 ? 8.286 2.508 2.821 1.00 97.38 606 GLU A O 1
ATOM 4939 N N . GLU A 1 607 ? 7.276 0.863 1.674 1.00 95.38 607 GLU A N 1
ATOM 4940 C CA . GLU A 1 607 ? 8.262 -0.167 2.007 1.00 95.38 607 GLU A CA 1
ATOM 4941 C C . GLU A 1 607 ? 9.651 0.186 1.465 1.00 95.38 607 GLU A C 1
ATOM 4943 O O . GLU A 1 607 ? 10.650 0.040 2.182 1.00 95.38 607 GLU A O 1
ATOM 4948 N N . ARG A 1 608 ? 9.716 0.717 0.237 1.00 95.12 608 ARG A N 1
ATOM 4949 C CA . ARG A 1 608 ? 10.950 1.181 -0.403 1.00 95.12 608 ARG A CA 1
ATOM 4950 C C . ARG A 1 608 ? 11.600 2.308 0.396 1.00 95.12 608 ARG A C 1
ATOM 4952 O O . ARG A 1 608 ? 12.787 2.219 0.715 1.00 95.12 608 ARG A O 1
ATOM 4959 N N . ARG A 1 609 ? 10.844 3.353 0.754 1.00 96.06 609 ARG A N 1
ATOM 4960 C CA . ARG A 1 609 ? 11.369 4.495 1.525 1.00 96.06 609 ARG A CA 1
ATOM 4961 C C . ARG A 1 609 ? 11.732 4.102 2.950 1.00 96.06 609 ARG A C 1
ATOM 4963 O O . ARG A 1 609 ? 12.791 4.499 3.430 1.00 96.06 609 ARG A O 1
ATOM 4970 N N . ARG A 1 610 ? 10.932 3.256 3.605 1.00 96.81 610 ARG A N 1
ATOM 4971 C CA . ARG A 1 610 ? 11.285 2.688 4.915 1.00 96.81 610 ARG A CA 1
ATOM 4972 C C . ARG A 1 610 ? 12.626 1.960 4.845 1.00 96.81 610 ARG A C 1
ATOM 4974 O O . ARG A 1 610 ? 13.510 2.233 5.652 1.00 96.81 610 ARG A O 1
ATOM 4981 N N . ARG A 1 611 ? 12.810 1.084 3.852 1.00 96.38 611 ARG A N 1
ATOM 4982 C CA . ARG A 1 611 ? 14.065 0.349 3.644 1.00 96.38 611 ARG A CA 1
ATOM 4983 C C . ARG A 1 611 ? 15.246 1.281 3.368 1.00 96.38 611 ARG A C 1
ATOM 4985 O O . ARG A 1 611 ? 16.300 1.089 3.969 1.00 96.38 611 ARG A O 1
ATOM 4992 N N . TYR A 1 612 ? 15.064 2.291 2.517 1.00 95.56 612 TYR A N 1
ATOM 4993 C CA . TYR A 1 612 ? 16.081 3.308 2.226 1.00 95.56 612 TYR A CA 1
ATOM 4994 C C . TYR A 1 612 ? 16.601 3.965 3.508 1.00 95.56 612 TYR A C 1
ATOM 4996 O O . TYR A 1 612 ? 17.807 3.994 3.746 1.00 95.56 612 TYR A O 1
ATOM 5004 N N . TRP A 1 613 ? 15.699 4.451 4.364 1.00 97.12 613 TRP A N 1
ATOM 5005 C CA . TRP A 1 613 ? 16.088 5.191 5.564 1.00 97.12 613 TRP A CA 1
ATOM 5006 C C . TRP A 1 613 ? 16.699 4.315 6.651 1.00 97.12 613 TRP A C 1
ATOM 5008 O O . TRP A 1 613 ? 17.636 4.755 7.312 1.00 97.12 613 TRP A O 1
ATOM 5018 N N . ILE A 1 614 ? 16.244 3.065 6.792 1.00 97.56 614 ILE A N 1
ATOM 5019 C CA . ILE A 1 614 ? 16.906 2.098 7.678 1.00 97.56 614 ILE A CA 1
ATOM 5020 C C . ILE A 1 614 ? 18.340 1.847 7.198 1.00 97.56 614 ILE A C 1
ATOM 5022 O O . ILE A 1 614 ? 19.269 1.891 7.999 1.00 97.56 614 ILE A O 1
ATOM 5026 N N . LEU A 1 615 ? 18.550 1.621 5.898 1.00 96.81 615 LEU A N 1
ATOM 5027 C CA . LEU A 1 615 ? 19.890 1.380 5.355 1.00 96.81 615 LEU A CA 1
ATOM 5028 C C . LEU A 1 615 ? 20.793 2.608 5.473 1.00 96.81 615 LEU A C 1
ATOM 5030 O O . LEU A 1 615 ? 21.958 2.458 5.828 1.00 96.81 615 LEU A O 1
ATOM 5034 N N . ARG A 1 616 ? 20.265 3.814 5.233 1.00 95.69 616 ARG A N 1
ATOM 5035 C CA . ARG A 1 616 ? 21.014 5.061 5.429 1.00 95.69 616 ARG A CA 1
ATOM 5036 C C . ARG A 1 616 ? 21.440 5.226 6.889 1.00 95.69 616 ARG A C 1
ATOM 5038 O O . ARG A 1 616 ? 22.609 5.479 7.144 1.00 95.69 616 ARG A O 1
ATOM 5045 N N . TYR A 1 617 ? 20.532 4.981 7.836 1.00 96.19 617 TYR A N 1
ATOM 5046 C CA . TYR A 1 617 ? 20.854 4.990 9.266 1.00 96.19 617 TYR A CA 1
ATOM 5047 C C . TYR A 1 617 ? 21.941 3.969 9.629 1.00 96.19 617 TYR A C 1
ATOM 5049 O O . TYR A 1 617 ? 22.859 4.281 10.385 1.00 96.19 617 TYR A O 1
ATOM 5057 N N . LEU A 1 618 ? 21.852 2.747 9.091 1.00 96.25 618 LEU A N 1
ATOM 5058 C CA . LEU A 1 618 ? 22.833 1.686 9.338 1.00 96.25 618 LEU A CA 1
ATOM 5059 C C . LEU A 1 618 ? 24.204 2.005 8.723 1.00 96.25 618 LEU A C 1
ATOM 5061 O O . LEU A 1 618 ? 25.222 1.647 9.305 1.00 96.25 618 LEU A O 1
ATOM 5065 N N . ALA A 1 619 ? 24.244 2.694 7.581 1.00 94.50 619 ALA A N 1
ATOM 5066 C CA . ALA A 1 619 ? 25.486 3.119 6.936 1.00 94.50 619 ALA A CA 1
ATOM 5067 C C . ALA A 1 619 ? 26.247 4.198 7.721 1.00 94.50 619 ALA A C 1
ATOM 5069 O O . ALA A 1 619 ? 27.463 4.310 7.581 1.00 94.50 619 ALA A O 1
ATOM 5070 N N . GLU A 1 620 ? 25.547 4.971 8.553 1.00 92.62 620 GLU A N 1
ATOM 5071 C CA . GLU A 1 620 ? 26.142 5.972 9.446 1.00 92.62 620 GLU A CA 1
ATOM 5072 C C . GLU A 1 620 ? 26.688 5.356 10.747 1.00 92.62 620 GLU A C 1
ATOM 5074 O O . GLU A 1 620 ? 27.398 6.025 11.502 1.00 92.62 620 GLU A O 1
ATOM 5079 N N . GLN A 1 621 ? 26.394 4.079 11.019 1.00 94.31 621 GLN A N 1
ATOM 5080 C CA . GLN A 1 621 ? 26.905 3.393 12.204 1.00 94.31 621 GLN A CA 1
ATOM 5081 C C . GLN A 1 621 ? 28.396 3.049 12.065 1.00 94.31 621 GLN A C 1
ATOM 5083 O O . GLN A 1 621 ? 28.900 2.861 10.953 1.00 94.31 621 GLN A O 1
ATOM 5088 N N . PRO A 1 622 ? 29.130 2.915 13.187 1.00 93.38 622 PRO A N 1
ATOM 5089 C CA . PRO A 1 622 ? 30.529 2.509 13.150 1.00 93.38 622 PRO A CA 1
ATOM 5090 C C . PRO A 1 622 ? 30.712 1.185 12.388 1.00 93.38 622 PRO A C 1
ATOM 5092 O O . PRO A 1 622 ? 29.958 0.245 12.634 1.00 93.38 622 PRO A O 1
ATOM 5095 N N . PRO A 1 623 ? 31.759 1.024 11.555 1.00 87.50 623 PRO A N 1
ATOM 5096 C CA . PRO A 1 623 ? 32.016 -0.234 10.839 1.00 87.50 623 PRO A CA 1
ATOM 5097 C C . PRO A 1 623 ? 32.213 -1.458 11.751 1.00 87.50 623 PRO A C 1
ATOM 5099 O O . PRO A 1 623 ? 32.139 -2.603 11.306 1.00 87.50 623 PRO A O 1
ATOM 5102 N N . THR A 1 624 ? 32.503 -1.228 13.034 1.00 90.81 624 THR A N 1
ATOM 5103 C CA . THR A 1 624 ? 32.640 -2.257 14.070 1.00 90.81 624 THR A CA 1
ATOM 5104 C C . THR A 1 624 ? 31.312 -2.674 14.698 1.00 90.81 624 THR A C 1
ATOM 5106 O O . THR A 1 624 ? 31.310 -3.644 15.455 1.00 90.81 624 THR A O 1
ATOM 5109 N N . ALA A 1 625 ? 30.207 -1.982 14.399 1.00 95.50 625 ALA A N 1
ATOM 5110 C CA . ALA A 1 625 ? 28.889 -2.297 14.926 1.00 95.50 625 ALA A CA 1
ATOM 5111 C C . ALA A 1 625 ? 28.468 -3.723 14.547 1.00 95.50 625 ALA A C 1
ATOM 5113 O O . ALA A 1 625 ? 28.738 -4.219 13.447 1.00 95.50 625 ALA A O 1
ATOM 5114 N N . VAL A 1 626 ? 27.814 -4.386 15.496 1.00 96.38 626 VAL A N 1
ATOM 5115 C CA . VAL A 1 626 ? 27.303 -5.746 15.354 1.00 96.38 626 VAL A CA 1
ATOM 5116 C C . VAL A 1 626 ? 25.822 -5.762 15.679 1.00 96.38 626 VAL A C 1
ATOM 5118 O O . VAL A 1 626 ? 25.351 -4.991 16.513 1.00 96.38 626 VAL A O 1
ATOM 5121 N N . TYR A 1 627 ? 25.100 -6.653 15.016 1.00 96.81 627 TYR A N 1
ATOM 5122 C CA . TYR A 1 627 ? 23.649 -6.721 15.066 1.00 96.81 627 TYR A CA 1
ATOM 5123 C C . TYR A 1 627 ? 23.208 -8.155 15.303 1.00 96.81 627 TYR A C 1
ATOM 5125 O O . TYR A 1 627 ? 23.837 -9.094 14.812 1.00 96.81 627 TYR A O 1
ATOM 5133 N N . THR A 1 628 ? 22.104 -8.318 16.025 1.00 97.12 628 THR A N 1
ATOM 5134 C CA . THR A 1 628 ? 21.442 -9.618 16.135 1.00 97.12 628 THR A CA 1
ATOM 5135 C C . THR A 1 628 ? 20.557 -9.819 14.916 1.00 97.12 628 THR A C 1
ATOM 5137 O O . THR A 1 628 ? 19.789 -8.929 14.542 1.00 97.12 628 THR A O 1
ATOM 5140 N N . ALA A 1 629 ? 20.669 -10.985 14.294 1.00 97.06 629 ALA A N 1
ATOM 5141 C CA . ALA A 1 629 ? 19.831 -11.370 13.179 1.00 97.06 629 ALA A CA 1
ATOM 5142 C C . ALA A 1 629 ? 19.315 -12.795 13.344 1.00 97.06 629 ALA A C 1
ATOM 5144 O O . ALA A 1 629 ? 20.004 -13.662 13.881 1.00 97.06 629 ALA A O 1
ATOM 5145 N N . THR A 1 630 ? 18.122 -13.043 12.826 1.00 97.06 630 THR A N 1
ATOM 5146 C CA . THR A 1 630 ? 17.475 -14.350 12.848 1.00 97.06 630 THR A CA 1
ATOM 5147 C C . THR A 1 630 ? 17.507 -14.969 11.453 1.00 97.06 630 THR A C 1
ATOM 5149 O O . THR A 1 630 ? 17.166 -14.311 10.471 1.00 97.06 630 THR A O 1
ATOM 5152 N N . VAL A 1 631 ? 17.920 -16.234 11.336 1.00 96.75 631 VAL A N 1
ATOM 5153 C CA . VAL A 1 631 ? 17.923 -16.971 10.060 1.00 96.75 631 VAL A CA 1
ATOM 5154 C C . VAL A 1 631 ? 16.494 -17.333 9.662 1.00 96.75 631 VAL A C 1
ATOM 5156 O O . VAL A 1 631 ? 15.837 -18.120 10.337 1.00 96.75 631 VAL A O 1
ATOM 5159 N N . ILE A 1 632 ? 16.011 -16.797 8.541 1.00 95.81 632 ILE A N 1
ATOM 5160 C CA . ILE A 1 632 ? 14.611 -16.961 8.109 1.00 95.81 632 ILE A CA 1
ATOM 5161 C C . ILE A 1 632 ? 14.448 -17.883 6.902 1.00 95.81 632 ILE A C 1
ATOM 5163 O O . ILE A 1 632 ? 13.348 -18.359 6.634 1.00 95.81 632 ILE A O 1
ATOM 5167 N N . GLU A 1 633 ? 15.524 -18.145 6.156 1.00 94.75 633 GLU A N 1
ATOM 5168 C CA . GLU A 1 633 ? 15.501 -19.034 4.993 1.00 94.75 633 GLU A CA 1
ATOM 5169 C C . GLU A 1 633 ? 16.895 -19.600 4.696 1.00 94.75 633 GLU A C 1
ATOM 5171 O O . GLU A 1 633 ? 17.882 -18.862 4.707 1.00 94.75 633 GLU A O 1
ATOM 5176 N N . LYS A 1 634 ? 16.972 -20.894 4.357 1.00 93.69 634 LYS A N 1
ATOM 5177 C CA . LYS A 1 634 ? 18.195 -21.535 3.849 1.00 93.69 634 LYS A CA 1
ATOM 5178 C C . LYS A 1 634 ? 18.183 -21.508 2.313 1.00 93.69 634 LYS A C 1
ATOM 5180 O O . LYS A 1 634 ? 17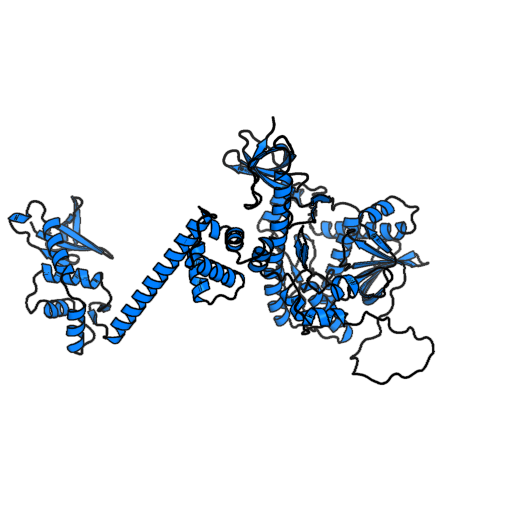.184 -21.882 1.698 1.00 93.69 634 LYS A O 1
ATOM 5185 N N . LYS A 1 635 ? 19.274 -21.070 1.683 1.00 91.94 635 LYS A N 1
ATOM 5186 C CA . LYS A 1 635 ? 19.483 -21.100 0.224 1.00 91.94 635 LYS A CA 1
ATOM 5187 C C . LYS A 1 635 ? 20.608 -22.083 -0.128 1.00 91.94 635 LYS A C 1
ATOM 5189 O O . LYS A 1 635 ? 21.344 -22.555 0.736 1.00 91.94 635 LYS A O 1
ATOM 5194 N N . ALA A 1 636 ? 20.738 -22.411 -1.413 1.00 87.62 636 ALA A N 1
ATOM 5195 C CA . ALA A 1 636 ? 21.832 -23.252 -1.896 1.00 87.62 636 ALA A CA 1
ATOM 5196 C C . ALA A 1 636 ? 23.199 -22.560 -1.717 1.00 87.62 636 ALA A C 1
ATOM 5198 O O . ALA A 1 636 ? 23.291 -21.333 -1.722 1.00 87.62 636 ALA A O 1
ATOM 5199 N N . GLY A 1 637 ? 24.264 -23.356 -1.588 1.00 85.75 637 GLY A N 1
ATOM 5200 C CA . GLY A 1 637 ? 25.642 -22.850 -1.595 1.00 85.75 637 GLY A CA 1
ATOM 5201 C C . GLY A 1 637 ? 26.083 -22.105 -0.328 1.00 85.75 637 GLY A C 1
ATOM 5202 O O . GLY A 1 637 ? 26.935 -21.229 -0.424 1.00 85.75 637 GLY A O 1
ATOM 5203 N N . GLY A 1 638 ? 25.514 -22.417 0.844 1.00 86.62 638 GLY A N 1
ATOM 5204 C CA . GLY A 1 638 ? 25.893 -21.769 2.113 1.00 86.62 638 GLY A CA 1
ATOM 5205 C C . GLY A 1 638 ? 25.377 -20.331 2.256 1.00 86.62 638 GLY A C 1
ATOM 5206 O O . GLY A 1 638 ? 25.907 -19.543 3.041 1.00 86.62 638 GLY A O 1
ATOM 5207 N N . LEU A 1 639 ? 24.357 -19.973 1.474 1.00 92.94 639 LEU A N 1
ATOM 5208 C CA . LEU A 1 639 ? 23.662 -18.698 1.580 1.00 92.94 639 LEU A CA 1
ATOM 5209 C C . LEU A 1 639 ? 22.426 -18.839 2.470 1.00 92.94 639 LEU A C 1
ATOM 5211 O O . LEU A 1 639 ? 21.703 -19.833 2.418 1.00 92.94 639 LEU A O 1
ATOM 5215 N N . TYR A 1 640 ? 22.153 -17.803 3.249 1.00 95.38 640 TYR A N 1
ATOM 5216 C CA . TYR A 1 640 ? 20.993 -17.703 4.123 1.00 95.38 640 TYR A CA 1
ATOM 5217 C C . TYR A 1 640 ? 20.340 -16.338 3.934 1.00 95.38 640 TYR A C 1
ATOM 5219 O O . TYR A 1 640 ? 21.026 -15.348 3.671 1.00 95.38 640 TYR A O 1
ATOM 5227 N N . ILE A 1 641 ? 19.020 -16.274 4.088 1.00 95.62 641 ILE A N 1
ATOM 5228 C CA . ILE A 1 641 ? 18.344 -14.998 4.323 1.00 95.62 641 ILE A CA 1
ATOM 5229 C C . ILE A 1 641 ? 18.204 -14.831 5.829 1.00 95.62 641 ILE A C 1
ATOM 5231 O O . ILE A 1 641 ? 17.793 -15.763 6.526 1.00 95.62 641 ILE A O 1
ATOM 5235 N N . ILE A 1 642 ? 18.548 -13.644 6.309 1.00 96.69 642 ILE A N 1
ATOM 5236 C CA . ILE A 1 642 ? 18.416 -13.243 7.706 1.00 96.69 642 ILE A CA 1
ATOM 5237 C C . ILE A 1 642 ? 17.506 -12.020 7.816 1.00 96.69 642 ILE A C 1
ATOM 5239 O O . ILE A 1 642 ? 17.456 -11.211 6.891 1.00 96.69 642 ILE A O 1
ATOM 5243 N N . GLU A 1 643 ? 16.828 -11.869 8.948 1.00 96.88 643 GLU A N 1
ATOM 5244 C CA . GLU A 1 643 ? 16.131 -10.645 9.360 1.00 96.88 643 GLU A CA 1
ATOM 5245 C C . GLU A 1 643 ? 16.897 -10.019 10.532 1.00 96.88 643 GLU A C 1
ATOM 5247 O O . GLU A 1 643 ? 17.205 -10.721 11.490 1.00 96.88 643 GLU A O 1
ATOM 5252 N N . LEU A 1 644 ? 17.234 -8.726 10.471 1.00 96.81 644 LEU A N 1
ATOM 5253 C CA . LEU A 1 644 ? 17.818 -8.014 11.616 1.00 96.81 644 LEU A CA 1
ATOM 5254 C C . LEU A 1 644 ? 16.742 -7.771 12.680 1.00 96.81 644 LEU A C 1
ATOM 5256 O O . LEU A 1 644 ? 15.746 -7.116 12.381 1.00 96.81 644 LEU A O 1
ATOM 5260 N N . ASP A 1 645 ? 16.956 -8.231 13.911 1.00 93.94 645 ASP A N 1
ATOM 5261 C CA . ASP A 1 645 ? 15.904 -8.308 14.938 1.00 93.94 645 ASP A CA 1
ATOM 5262 C C . ASP A 1 645 ? 15.295 -6.936 15.297 1.00 93.94 645 ASP A C 1
ATOM 5264 O O . ASP A 1 645 ? 14.082 -6.823 15.476 1.00 93.94 645 ASP A O 1
ATOM 5268 N N . ASP A 1 646 ? 16.116 -5.885 15.378 1.00 93.75 646 ASP A N 1
ATOM 5269 C CA . ASP A 1 646 ? 15.675 -4.542 15.794 1.00 93.75 646 ASP A CA 1
ATOM 5270 C C . ASP A 1 646 ? 15.126 -3.693 14.640 1.00 93.75 646 ASP A C 1
ATOM 5272 O O . ASP A 1 646 ? 14.383 -2.738 14.860 1.00 93.75 646 ASP A O 1
ATOM 5276 N N . TYR A 1 647 ? 15.467 -4.056 13.402 1.00 95.62 647 TYR A N 1
ATOM 5277 C CA . TYR A 1 647 ? 15.138 -3.283 12.199 1.00 95.62 647 TYR A CA 1
ATOM 5278 C C . TYR A 1 647 ? 14.145 -3.997 11.285 1.00 95.62 647 TYR A C 1
ATOM 5280 O O . TYR A 1 647 ? 13.641 -3.394 10.336 1.00 95.62 647 TYR A O 1
ATOM 5288 N N . LEU A 1 648 ? 13.873 -5.278 11.557 1.00 94.62 648 LEU A N 1
ATOM 5289 C CA . LEU A 1 648 ? 13.029 -6.163 10.760 1.00 94.62 648 LEU A CA 1
ATOM 5290 C C . LEU A 1 648 ? 13.378 -6.113 9.265 1.00 94.62 648 LEU A C 1
ATOM 5292 O O . LEU A 1 648 ? 12.508 -6.138 8.386 1.00 94.62 648 LEU A O 1
ATOM 5296 N N . LEU A 1 649 ? 14.679 -5.971 9.009 1.00 95.25 649 LEU A N 1
ATOM 5297 C CA . LEU A 1 649 ? 15.267 -5.732 7.706 1.00 95.25 649 LEU A CA 1
ATOM 5298 C C . LEU A 1 649 ? 15.902 -7.021 7.201 1.00 95.25 649 LEU A C 1
ATOM 5300 O O . LEU A 1 649 ? 16.777 -7.584 7.856 1.00 95.25 649 LEU A O 1
ATOM 5304 N N . GLU A 1 650 ? 15.480 -7.463 6.022 1.00 94.81 650 GLU A N 1
ATOM 5305 C CA . GLU A 1 650 ? 16.026 -8.668 5.407 1.00 94.81 650 GLU A CA 1
ATOM 5306 C C . GLU A 1 650 ? 17.318 -8.403 4.631 1.00 94.81 650 GLU A C 1
ATOM 5308 O O . GLU A 1 650 ? 17.431 -7.402 3.902 1.00 94.81 650 GLU A O 1
ATOM 5313 N N . GLY 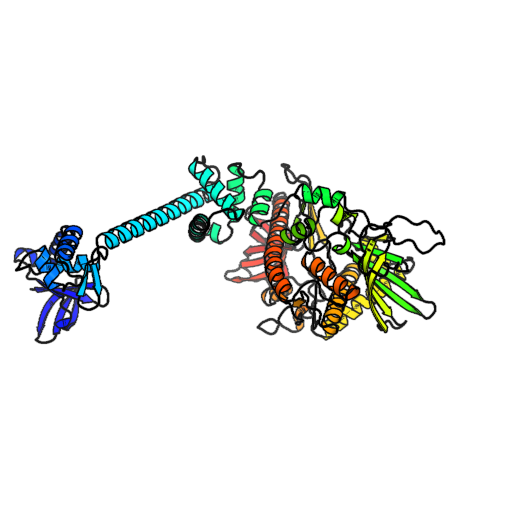A 1 651 ? 18.244 -9.360 4.713 1.00 92.94 651 GLY A N 1
ATOM 5314 C CA . GLY A 1 651 ? 19.496 -9.366 3.965 1.00 92.94 651 GLY A CA 1
ATOM 5315 C C . GLY A 1 651 ? 20.073 -10.761 3.760 1.00 92.94 651 GLY A C 1
ATOM 5316 O O . GLY A 1 651 ? 19.560 -11.759 4.267 1.00 92.94 651 GLY A O 1
ATOM 5317 N N . VAL A 1 652 ? 21.155 -10.821 2.984 1.00 94.44 652 VAL A N 1
ATOM 5318 C CA . VAL A 1 652 ? 21.822 -12.077 2.620 1.00 94.44 652 VAL A CA 1
ATOM 5319 C C . VAL A 1 652 ? 23.052 -12.291 3.497 1.00 94.44 652 VAL A C 1
ATOM 5321 O O . VAL A 1 652 ? 23.926 -11.425 3.587 1.00 94.44 652 VAL A O 1
ATOM 5324 N N . LEU A 1 653 ? 23.132 -13.475 4.097 1.00 94.56 653 LEU A N 1
ATOM 5325 C CA . LEU A 1 653 ? 24.264 -13.959 4.876 1.00 94.56 653 LEU A CA 1
ATOM 5326 C C . LEU A 1 653 ? 24.968 -15.087 4.118 1.00 94.56 653 LEU A C 1
ATOM 5328 O O . LEU A 1 653 ? 24.332 -16.054 3.704 1.00 94.56 653 LEU A O 1
ATOM 5332 N N . SER A 1 654 ? 26.288 -14.986 3.976 1.00 90.69 654 SER A N 1
ATOM 5333 C CA . SER A 1 654 ? 27.129 -16.081 3.484 1.00 90.69 654 SER A CA 1
ATOM 5334 C C . SER A 1 654 ? 27.829 -16.738 4.666 1.00 90.69 654 SER A C 1
ATOM 5336 O O . SER A 1 654 ? 28.644 -16.095 5.329 1.00 90.69 654 SER A O 1
ATOM 5338 N N . TYR A 1 655 ? 27.531 -18.010 4.928 1.00 91.50 655 TYR A N 1
ATOM 5339 C CA . TYR A 1 655 ? 28.132 -18.760 6.027 1.00 91.50 655 TYR A CA 1
ATOM 5340 C C . TYR A 1 655 ? 28.430 -20.207 5.596 1.00 91.50 655 TYR A C 1
ATOM 5342 O O . TYR A 1 655 ? 27.520 -20.910 5.165 1.00 91.50 655 TYR A O 1
ATOM 5350 N N . PRO A 1 656 ? 29.687 -20.678 5.701 1.00 86.25 656 PRO A N 1
ATOM 5351 C CA . PRO A 1 656 ? 30.072 -22.000 5.202 1.00 86.25 656 PRO A CA 1
ATOM 5352 C C . PRO A 1 656 ? 29.516 -23.166 6.036 1.00 86.25 656 PRO A C 1
ATOM 5354 O O . PRO A 1 656 ? 29.479 -24.293 5.551 1.00 86.25 656 PRO A O 1
ATOM 5357 N N . GLY A 1 657 ? 29.110 -22.921 7.285 1.00 87.69 657 GLY A N 1
ATOM 5358 C CA . GLY A 1 657 ? 28.517 -23.938 8.153 1.00 87.69 657 GLY A CA 1
ATOM 5359 C C . GLY A 1 657 ? 27.008 -24.099 7.954 1.00 87.69 657 GLY A C 1
ATOM 5360 O O . GLY A 1 657 ? 26.391 -23.454 7.105 1.00 87.69 657 GLY A O 1
ATOM 5361 N N . THR A 1 658 ? 26.403 -24.954 8.780 1.00 90.31 658 THR A N 1
ATOM 5362 C CA . THR A 1 658 ? 24.946 -25.143 8.816 1.00 90.31 658 THR A CA 1
ATOM 5363 C C . THR A 1 658 ? 24.344 -24.283 9.920 1.00 90.31 658 THR A C 1
ATOM 5365 O O . THR A 1 658 ? 24.745 -24.404 11.073 1.00 90.31 658 THR A O 1
ATOM 5368 N N . LEU A 1 659 ? 23.384 -23.432 9.564 1.00 93.38 659 LEU A N 1
ATOM 5369 C CA . LEU A 1 659 ? 22.543 -22.708 10.517 1.00 93.38 659 LEU A CA 1
ATOM 5370 C C . LEU A 1 659 ? 21.114 -23.232 10.426 1.00 93.38 659 LEU A C 1
ATOM 5372 O O . LEU A 1 659 ? 20.638 -23.556 9.332 1.00 93.38 659 LEU A O 1
ATOM 5376 N N . ASP A 1 660 ? 20.431 -23.309 11.562 1.00 94.38 660 ASP A N 1
ATOM 5377 C CA . ASP A 1 660 ? 19.018 -23.674 11.621 1.00 94.38 660 ASP A CA 1
ATOM 5378 C C . ASP A 1 660 ? 18.096 -22.482 11.391 1.00 94.38 660 ASP A C 1
ATOM 5380 O O . ASP A 1 660 ? 18.490 -21.329 11.552 1.00 94.38 660 ASP A O 1
ATOM 5384 N N . LEU A 1 661 ? 16.870 -22.766 10.944 1.00 93.88 661 LEU A N 1
ATOM 5385 C CA . LEU A 1 661 ? 15.841 -21.733 10.852 1.00 93.88 661 LEU A CA 1
ATOM 5386 C C . LEU A 1 661 ? 15.516 -21.227 12.260 1.00 93.88 661 LEU A C 1
ATOM 5388 O O . LEU A 1 661 ? 15.534 -21.994 13.218 1.00 93.88 661 LEU A O 1
ATOM 5392 N N . ASP A 1 662 ? 15.240 -19.932 12.362 1.00 93.81 662 ASP A N 1
ATOM 5393 C CA . ASP A 1 662 ? 15.092 -19.175 13.606 1.00 93.81 662 ASP A CA 1
ATOM 5394 C C . ASP A 1 662 ? 16.349 -19.136 14.504 1.00 93.81 662 ASP A C 1
ATOM 5396 O O . ASP A 1 662 ? 16.294 -18.599 15.612 1.00 93.81 662 ASP A O 1
ATOM 5400 N N . ALA A 1 663 ? 17.506 -19.639 14.050 1.00 95.06 663 ALA A N 1
ATOM 5401 C CA . ALA A 1 663 ? 18.753 -19.470 14.790 1.00 95.06 663 ALA A CA 1
ATOM 5402 C C . ALA A 1 663 ? 19.142 -17.987 14.842 1.00 95.06 663 ALA A C 1
ATOM 5404 O O . ALA A 1 663 ? 19.172 -17.302 13.812 1.00 95.06 663 ALA A O 1
ATOM 5405 N N . LYS A 1 664 ? 19.477 -17.505 16.042 1.00 96.00 664 LYS A N 1
ATOM 5406 C CA . LYS A 1 664 ? 20.021 -16.162 16.240 1.00 96.00 664 LYS A CA 1
ATOM 5407 C C . LYS A 1 664 ? 21.519 -16.159 15.985 1.00 96.00 664 LYS A C 1
ATOM 5409 O O . LYS A 1 664 ? 22.250 -16.988 16.523 1.00 96.00 664 LYS A O 1
ATOM 5414 N N . VAL A 1 665 ? 21.968 -15.202 15.188 1.00 96.06 665 VAL A N 1
ATOM 5415 C CA . VAL A 1 665 ? 23.370 -14.995 14.843 1.00 96.06 665 VAL A CA 1
ATOM 5416 C C . VAL A 1 665 ? 23.752 -13.537 15.045 1.00 96.06 665 VAL A C 1
ATOM 5418 O O . VAL A 1 665 ? 22.970 -12.628 14.773 1.00 96.06 665 VAL A O 1
ATOM 5421 N N . THR A 1 666 ? 24.981 -13.315 15.496 1.00 97.12 666 THR A N 1
ATOM 5422 C CA . THR A 1 666 ? 25.568 -11.977 15.564 1.00 97.12 666 THR A CA 1
ATOM 5423 C C . THR A 1 666 ? 26.275 -11.690 14.250 1.00 97.12 666 THR A C 1
ATOM 5425 O O . THR A 1 666 ? 27.145 -12.455 13.827 1.00 97.12 666 THR A O 1
ATOM 5428 N N . VAL A 1 667 ? 25.909 -10.596 13.590 1.00 96.12 667 VAL A N 1
ATOM 5429 C CA . VAL A 1 667 ? 26.431 -10.242 12.269 1.00 96.12 667 VAL A CA 1
ATOM 5430 C C . VAL A 1 667 ? 27.002 -8.835 12.231 1.00 96.12 667 VAL A C 1
ATOM 5432 O O . VAL A 1 667 ? 26.526 -7.926 12.906 1.00 96.12 667 VAL A O 1
ATOM 5435 N N . ARG A 1 668 ? 28.006 -8.647 11.378 1.00 95.50 668 ARG A N 1
ATOM 5436 C CA . ARG A 1 668 ? 28.446 -7.340 10.894 1.00 95.50 668 ARG A CA 1
ATOM 5437 C C . ARG A 1 668 ? 27.864 -7.111 9.505 1.00 95.50 668 ARG A C 1
ATOM 5439 O O . ARG A 1 668 ? 27.824 -8.036 8.689 1.00 95.50 668 ARG A O 1
ATOM 5446 N N . LEU A 1 669 ? 27.436 -5.882 9.236 1.00 95.31 669 LEU A N 1
ATOM 5447 C CA . LEU A 1 669 ? 26.937 -5.479 7.924 1.00 95.31 669 LEU A CA 1
ATOM 5448 C C . LEU A 1 669 ? 28.095 -4.986 7.050 1.00 95.31 669 LEU A C 1
ATOM 5450 O O . LEU A 1 669 ? 28.988 -4.286 7.517 1.00 95.31 669 LEU A O 1
ATOM 5454 N N . LEU A 1 670 ? 28.077 -5.367 5.779 1.00 91.44 670 LEU A N 1
ATOM 5455 C CA . LEU A 1 670 ? 29.088 -5.059 4.774 1.00 91.44 670 LEU A CA 1
ATOM 5456 C C . LEU A 1 670 ? 28.405 -4.468 3.540 1.00 91.44 670 LEU A C 1
ATOM 5458 O O . LEU A 1 670 ? 27.316 -4.910 3.168 1.00 91.44 670 LEU A O 1
ATOM 5462 N N . ASN A 1 671 ? 29.083 -3.536 2.864 1.00 90.56 671 ASN A N 1
ATOM 5463 C CA . ASN A 1 671 ? 28.637 -2.942 1.598 1.00 90.56 671 ASN A CA 1
ATOM 5464 C C . ASN A 1 671 ? 27.174 -2.468 1.646 1.00 90.56 671 ASN A C 1
ATOM 5466 O O . ASN A 1 671 ? 26.373 -2.859 0.800 1.00 90.56 671 ASN A O 1
ATOM 5470 N N . ILE A 1 672 ? 26.814 -1.695 2.673 1.00 94.69 672 ILE A N 1
ATOM 5471 C CA . ILE A 1 672 ? 25.472 -1.120 2.780 1.00 94.69 672 ILE A CA 1
ATOM 5472 C C . ILE A 1 672 ? 25.302 -0.111 1.642 1.00 94.69 672 ILE A C 1
ATOM 5474 O O . ILE A 1 672 ? 25.969 0.921 1.622 1.00 94.69 672 ILE A O 1
ATOM 5478 N N . ASP A 1 673 ? 24.409 -0.417 0.708 1.00 91.00 673 ASP A N 1
ATOM 5479 C CA . ASP A 1 673 ? 24.031 0.451 -0.400 1.00 91.00 673 ASP A CA 1
ATOM 5480 C C . ASP A 1 673 ? 22.547 0.797 -0.251 1.00 91.00 673 ASP A C 1
ATOM 5482 O O . ASP A 1 673 ? 21.652 0.025 -0.609 1.00 91.00 673 ASP A O 1
ATOM 5486 N N . TRP A 1 674 ? 22.277 1.966 0.330 1.00 90.25 674 TRP A N 1
ATOM 5487 C CA . TRP A 1 674 ? 20.913 2.447 0.542 1.00 90.25 674 TRP A CA 1
ATOM 5488 C C . TRP A 1 674 ? 20.249 2.953 -0.744 1.00 90.25 674 TRP A C 1
ATOM 5490 O O . TRP A 1 674 ? 19.027 3.044 -0.772 1.00 90.25 674 TRP A O 1
ATOM 5500 N N . GLN A 1 675 ? 21.001 3.223 -1.819 1.00 83.38 675 GLN A N 1
ATOM 5501 C CA . GLN A 1 675 ? 20.426 3.589 -3.122 1.00 83.38 675 GLN A CA 1
ATOM 5502 C C . GLN A 1 675 ? 19.920 2.349 -3.864 1.00 83.38 675 GLN A C 1
ATOM 5504 O O . GLN A 1 675 ? 18.832 2.361 -4.435 1.00 83.38 675 GLN A O 1
ATOM 5509 N N . ARG A 1 676 ? 20.676 1.246 -3.801 1.00 85.12 676 ARG A N 1
ATOM 5510 C CA . ARG A 1 676 ? 20.283 -0.064 -4.353 1.00 85.12 676 ARG A CA 1
ATOM 5511 C C . ARG A 1 676 ? 19.547 -0.955 -3.353 1.00 85.12 676 ARG A C 1
ATOM 5513 O O . ARG A 1 676 ? 19.321 -2.135 -3.624 1.00 85.12 676 ARG A O 1
ATOM 5520 N N . LEU A 1 677 ? 19.203 -0.402 -2.192 1.00 91.75 677 LEU A N 1
ATOM 5521 C CA . LEU A 1 677 ? 18.411 -1.031 -1.139 1.00 91.75 677 LEU A CA 1
ATOM 5522 C C . LEU A 1 677 ? 18.939 -2.408 -0.709 1.00 91.75 677 LEU A C 1
ATOM 5524 O O . LEU A 1 677 ? 18.163 -3.331 -0.443 1.00 91.75 677 LEU A O 1
ATOM 5528 N N . ASN A 1 678 ? 20.256 -2.578 -0.621 1.00 91.94 678 ASN A N 1
ATOM 5529 C CA . ASN A 1 678 ? 20.855 -3.856 -0.259 1.00 91.94 678 ASN A CA 1
ATOM 5530 C C . ASN A 1 678 ? 22.056 -3.711 0.678 1.00 91.94 678 ASN A C 1
ATOM 5532 O O . ASN A 1 678 ? 22.622 -2.641 0.865 1.00 91.94 678 ASN A O 1
ATOM 5536 N N . TYR A 1 679 ? 22.393 -4.824 1.319 1.00 94.69 679 TYR A N 1
ATOM 5537 C CA . TYR A 1 679 ? 23.590 -4.991 2.129 1.00 94.69 679 TYR A CA 1
ATOM 5538 C C . TYR A 1 679 ? 23.958 -6.475 2.153 1.00 94.69 679 TYR A C 1
ATOM 5540 O O . TYR A 1 679 ? 23.135 -7.345 1.842 1.00 94.69 679 TYR A O 1
ATOM 5548 N N . LYS A 1 680 ? 25.194 -6.775 2.552 1.00 92.38 680 LYS A N 1
ATOM 5549 C CA . LYS A 1 680 ? 25.645 -8.134 2.866 1.00 92.38 680 LYS A CA 1
ATOM 5550 C C . LYS A 1 680 ? 25.891 -8.261 4.361 1.00 92.38 680 LYS A C 1
ATOM 5552 O O . LYS A 1 680 ? 26.257 -7.290 5.012 1.00 92.38 680 LYS A O 1
ATOM 5557 N N . ALA A 1 681 ? 25.723 -9.458 4.901 1.00 93.88 681 ALA A N 1
ATOM 5558 C CA . ALA A 1 681 ? 26.038 -9.749 6.292 1.00 93.88 681 ALA A CA 1
ATOM 5559 C C . ALA A 1 681 ? 27.130 -10.815 6.404 1.00 93.88 681 ALA A C 1
ATOM 5561 O O . ALA A 1 681 ? 27.239 -11.709 5.559 1.00 93.88 681 ALA A O 1
ATOM 5562 N N . GLN A 1 682 ? 27.917 -10.724 7.473 1.00 93.12 682 GLN A N 1
ATOM 5563 C CA . GLN A 1 682 ? 28.929 -11.706 7.849 1.00 93.12 682 GLN A CA 1
ATOM 5564 C C . GLN A 1 682 ? 28.803 -12.029 9.338 1.00 93.12 682 GLN A C 1
ATOM 5566 O O . GLN A 1 682 ? 28.687 -11.114 10.151 1.00 93.12 682 GLN A O 1
ATOM 5571 N N . VAL A 1 683 ? 28.847 -13.316 9.699 1.00 93.25 683 VAL A N 1
ATOM 5572 C CA . VAL A 1 683 ? 28.841 -13.750 11.106 1.00 93.25 683 VAL A CA 1
ATOM 5573 C C . VAL A 1 683 ? 30.098 -13.245 11.813 1.00 93.25 683 VAL A C 1
ATOM 5575 O O . VAL A 1 683 ? 31.203 -13.361 11.279 1.00 93.25 683 VAL A O 1
ATOM 5578 N N . VAL A 1 684 ? 29.923 -12.700 13.013 1.00 89.25 684 VAL A N 1
ATOM 5579 C CA . VAL A 1 684 ? 31.021 -12.358 13.920 1.00 89.25 684 VAL A CA 1
ATOM 5580 C C . VAL A 1 684 ? 31.258 -13.560 14.829 1.00 89.25 684 VAL A C 1
ATOM 5582 O O . VAL A 1 684 ? 30.333 -13.999 15.509 1.00 89.25 684 VAL A O 1
ATOM 5585 N N . SER A 1 685 ? 32.468 -14.121 14.759 1.00 66.75 685 SER A N 1
ATOM 5586 C CA . SER A 1 685 ? 32.926 -15.257 15.572 1.00 66.75 685 SER A CA 1
ATOM 5587 C C . SER A 1 685 ? 33.041 -14.918 17.047 1.00 66.75 685 SER A C 1
ATOM 5589 O O . SER A 1 685 ? 33.583 -13.817 17.312 1.00 66.75 685 SER A O 1
#

Secondary structure (DSSP, 8-state):
-EEEEEEETTEEEEEEEEEE-SSEEEEEETTS-EEEEEGGGEEEEE---GGGTTSHHHHHHHHHHHHHHT--HHHHHHHHHHTT-SEEEHHHHHHHHH-SS--HHHHHHHHHHHHH-TTTEEEETTEEEEPPHHHHHHHHHHHHHHHHHHHHHHHHHHHHHHHHH-TTSPPPHHHHHHHHHHHHHHTT-S-HHHHHHHHHHHHTSHHHHH-GGGGHHHHHHTTSSS-HHHHHHHHHT--SS--HHHHHHHHHSPPP-PPPP--S---PPPP-S-----PPPEEPPSEEEEEE-TT--S--EEEEEEE-TTS-EEEEEEEE-HHHHS-TTSHHHHHHHHH-B-EE-SS-EE-SS-HIIIIIISS--TTSEEEEEEEEEEE-TT--EEEEEEEEEEEE--EEEEHHHHHHHHT-TTSTTHHHHHHHHHHHHHHHHHHHHTT-------EEEEEEESTTSSS-EEEEEEEPS-SHHHHHHHHHHHHHHHHHHHHHHHTT----EEEBPPPSSPPPGGGG--SS--HHHHHHHHHHSPPPEEESS---BGGGTBSS-B--S-TTTBHHHHHHHHHHHHHHHHSS-SS-HHHHHHHHHHHHHHHHHHHHHHHHHHHHHHHHHHHTS-TT--EEEEEEEE-GGGEEEEEETTTTEEEEEE-SS---TT-EEEEEEEEEETTTTEEEEEE--

Sequence (685 aa):
MKVVLLEDRDSVRWAVILEDSREKLRVQDERGQQAWVPRKRVLFEFQPTDLESSAPIDAVRRRVEELAQDIDMALLGALAWEEGRVGWSFDELTRLYFGPRPLPEERAALYLRLISETLYFRPRGDLYEVRSPEQVEALRHQREAEQARQSRVESIVRRLTRWLHSPAAPWTEEDRRLAETVLAYFQRKADDRTVHDLQQAFAAVPALQEDPTVLIPIIQAMGLVQSELEGLLIYYGVESSFEPEEERLAETIPAFVPPETPASTRERVPEAAPAVGTSARKPVEGWTFSIDDPETQEVDDAFSVGFRPDGTVEVGVHIAEAAYFVRKDTPLDRCAERRVTTVYLPEATLYMLPPPVSTDKASLVAGRPRPVLSLLTEWTPEGQLRAWSLEPRWISVRQRLTYRQADEILRDPSHELYPALHFLAQRARQFFDERRARGAFHLVRPEVKVRVQGASEAQPSIRIERLDLETPAHMLVREWMIAYNARVAEWAVAHDVPMIYRSQDPPEEPLPAEWAVLDTYRPSVFRALIRQFRRSTLWPSPREHWALGLPAYIQASSPIRRYADLVTQRQVLACLQSGRPLYTREALLRLMTVIEEQTALRKELEERRRRYWILRYLAEQPPTAVYTATVIEKKAGGLYIIELDDYLLEGVLSYPGTLDLDAKVTVRLLNIDWQRLNYKAQVVS

pLDDT: mean 90.56, std 11.13, range [28.47, 98.75]